Protein AF-A0A0C9YKG5-F1 (afdb_monomer)

pLDDT: mean 72.98, std 21.8, range [22.28, 94.56]

Sequence (432 aa):
MPERQVAEIKTFAEDPKNKKKEEDDKDKLSSSKPNGDKKEEEEELVSTSDASQIVLTPSLEFQSEEDAQLKVELEMLVERLKEPNTDLYRPALETLRTLIRTSTSSMTSVPKPLKFLHPHYPELQSLFETWSTSEDKSLFADILSALAMTYSDTQPRGTLRYRLISASLMPSSSTIPEPGSWGHEYVRHLAAELGEEYTIRQEGEESPSSEKPKEEAVTVPGSIEDLHLLGLECARFFLGHNAEPDAVDLLVELEIVDRIADLVDVNTFGRVCTYMDRCVNLLPPPDDVAFLRTIHNVYLQFSKLPEALSIAMRLNDPDLIREDFNVSGNPIMRRQLAFLLARAQIPVEWLHPPPSEDADGEADFPEDILDSLSNTNLSKFFKEFGKELGVAEPKSLEDVYKSHLENTRGGLSANVDSARGNLAGTFVNAFV

Structure (mmCIF, N/CA/C/O backbone):
data_AF-A0A0C9YKG5-F1
#
_entry.id   AF-A0A0C9YKG5-F1
#
loop_
_atom_site.group_PDB
_atom_site.id
_atom_site.type_symbol
_atom_site.label_atom_id
_atom_site.label_alt_id
_atom_site.label_comp_id
_atom_site.label_asym_id
_atom_site.label_entity_id
_atom_site.label_seq_id
_atom_site.pdbx_PDB_ins_code
_atom_site.Cartn_x
_atom_site.Cartn_y
_atom_site.Cartn_z
_atom_site.occupancy
_atom_site.B_iso_or_equiv
_atom_site.auth_seq_id
_atom_site.auth_comp_id
_atom_site.auth_asym_id
_atom_site.auth_atom_id
_atom_site.pdbx_PDB_model_num
ATOM 1 N N . MET A 1 1 ? 49.395 -35.515 -14.809 1.00 42.09 1 MET A N 1
ATOM 2 C CA . MET A 1 1 ? 49.053 -34.170 -14.306 1.00 42.09 1 MET A CA 1
ATOM 3 C C . MET A 1 1 ? 49.177 -34.210 -12.794 1.00 42.09 1 MET A C 1
ATOM 5 O O . MET A 1 1 ? 48.557 -35.094 -12.219 1.00 42.09 1 MET A O 1
ATOM 9 N N . PRO A 1 2 ? 50.037 -33.391 -12.169 1.00 39.06 2 PRO A N 1
ATOM 10 C CA . PRO A 1 2 ? 50.214 -33.411 -10.720 1.00 39.06 2 PRO A CA 1
ATOM 11 C C . PRO A 1 2 ? 49.063 -32.684 -10.007 1.00 39.06 2 PRO A C 1
ATOM 13 O O . PRO A 1 2 ? 48.563 -31.671 -10.497 1.00 39.06 2 PRO A O 1
ATOM 16 N N . GLU A 1 3 ? 48.641 -33.245 -8.875 1.00 42.66 3 GLU A N 1
ATOM 17 C CA . GLU A 1 3 ? 47.542 -32.786 -8.020 1.00 42.66 3 GLU A CA 1
ATOM 18 C C . GLU A 1 3 ? 47.813 -31.403 -7.402 1.00 42.66 3 GLU A C 1
ATOM 20 O O . GLU A 1 3 ? 48.940 -31.053 -7.048 1.00 42.66 3 GLU A O 1
ATOM 25 N N . ARG A 1 4 ? 46.750 -30.601 -7.285 1.00 39.38 4 ARG A N 1
ATOM 26 C CA . ARG A 1 4 ? 46.769 -29.216 -6.797 1.00 39.38 4 ARG A CA 1
ATOM 27 C C . ARG A 1 4 ? 46.784 -29.223 -5.261 1.00 39.38 4 ARG A C 1
ATOM 29 O O . ARG A 1 4 ? 45.829 -29.688 -4.649 1.00 39.38 4 ARG A O 1
ATOM 36 N N . GLN A 1 5 ? 47.846 -28.708 -4.640 1.00 44.00 5 GLN A N 1
ATOM 37 C CA . GLN A 1 5 ? 47.916 -28.541 -3.182 1.00 44.00 5 GLN A CA 1
ATOM 38 C C . GLN A 1 5 ? 46.927 -27.457 -2.722 1.00 44.00 5 GLN A C 1
ATOM 40 O O . GLN A 1 5 ? 46.972 -26.326 -3.206 1.00 44.00 5 GLN A O 1
ATOM 45 N N . VAL A 1 6 ? 46.034 -27.812 -1.796 1.00 46.69 6 VAL A N 1
ATOM 46 C CA . VAL A 1 6 ? 45.094 -26.894 -1.138 1.00 46.69 6 VAL A CA 1
ATOM 47 C C . VAL A 1 6 ? 45.788 -26.313 0.095 1.00 46.69 6 VAL A C 1
ATOM 49 O O . VAL A 1 6 ? 46.233 -27.060 0.963 1.00 46.69 6 VAL A O 1
ATOM 52 N N . ALA A 1 7 ? 45.919 -24.989 0.160 1.00 39.50 7 ALA A N 1
ATOM 53 C CA . ALA A 1 7 ? 46.452 -24.297 1.329 1.00 39.50 7 ALA A CA 1
ATOM 54 C C . ALA A 1 7 ? 45.323 -24.046 2.343 1.00 39.50 7 ALA A C 1
ATOM 56 O O . ALA A 1 7 ? 44.398 -23.285 2.063 1.00 39.50 7 ALA A O 1
ATOM 57 N N . GLU A 1 8 ? 45.397 -24.676 3.517 1.00 35.59 8 GLU A N 1
ATOM 58 C CA . GLU A 1 8 ? 44.525 -24.376 4.658 1.00 35.59 8 GLU A CA 1
ATOM 59 C C . GLU A 1 8 ? 44.992 -23.093 5.360 1.00 35.59 8 GLU A C 1
ATOM 61 O O . GLU A 1 8 ? 46.091 -23.031 5.916 1.00 35.59 8 GLU A O 1
ATOM 66 N N . ILE A 1 9 ? 44.144 -22.065 5.362 1.00 38.31 9 ILE A N 1
ATOM 67 C CA . ILE A 1 9 ? 44.350 -20.839 6.138 1.00 38.31 9 ILE A CA 1
ATOM 68 C C . ILE A 1 9 ? 43.703 -21.049 7.512 1.00 38.31 9 ILE A C 1
ATOM 70 O O . ILE A 1 9 ? 42.481 -21.103 7.625 1.00 38.31 9 ILE A O 1
ATOM 74 N N . LYS A 1 10 ? 44.515 -21.169 8.569 1.00 35.69 10 LYS A N 1
ATOM 75 C CA . LYS A 1 10 ? 44.039 -21.179 9.962 1.00 35.69 10 LYS A CA 1
ATOM 76 C C . LYS A 1 10 ? 43.865 -19.744 10.456 1.00 35.69 10 LYS A C 1
ATOM 78 O O . LYS A 1 10 ? 44.849 -19.046 10.686 1.00 35.69 10 LYS A O 1
ATOM 83 N N . THR A 1 11 ? 42.623 -19.312 10.637 1.00 32.69 11 THR A N 1
ATOM 84 C CA . THR A 1 11 ? 42.279 -18.054 11.312 1.00 32.69 11 THR A CA 1
ATOM 85 C C . THR A 1 11 ? 42.199 -18.286 12.821 1.00 32.69 11 THR A C 1
ATOM 87 O O . THR A 1 11 ? 41.337 -19.029 13.284 1.00 32.69 11 THR A O 1
ATOM 90 N N . PHE A 1 12 ? 43.091 -17.662 13.592 1.00 33.31 12 PHE A N 1
ATOM 91 C CA . PHE A 1 12 ? 42.991 -17.604 15.051 1.00 33.31 12 PHE A CA 1
ATOM 92 C C . PHE A 1 12 ? 42.153 -16.384 15.440 1.00 33.31 12 PHE A C 1
ATOM 94 O O . PHE A 1 12 ? 42.607 -15.253 15.285 1.00 33.31 12 PHE A O 1
ATOM 101 N N . ALA A 1 13 ? 40.938 -16.617 15.930 1.00 32.84 13 ALA A N 1
ATOM 102 C CA . ALA A 1 13 ? 40.137 -15.612 16.615 1.00 32.84 13 ALA A CA 1
ATOM 103 C C . ALA A 1 13 ? 39.960 -16.075 18.067 1.00 32.84 13 ALA A C 1
ATOM 105 O O . ALA A 1 13 ? 39.249 -17.042 18.328 1.00 32.84 13 ALA A O 1
ATOM 106 N N . GLU A 1 14 ? 40.661 -15.429 19.000 1.00 34.97 14 GLU A N 1
ATOM 107 C CA . GLU A 1 14 ? 40.381 -15.542 20.434 1.00 34.97 14 GLU A CA 1
ATOM 108 C C . GLU A 1 14 ? 39.596 -14.300 20.872 1.00 34.97 14 GLU A C 1
ATOM 110 O O . GLU A 1 14 ? 40.100 -13.179 20.797 1.00 34.97 14 GLU A O 1
ATOM 115 N N . ASP A 1 15 ? 38.357 -14.508 21.325 1.00 30.55 15 ASP A N 1
ATOM 116 C CA . ASP A 1 15 ? 37.506 -13.474 21.921 1.00 30.55 15 ASP A CA 1
ATOM 117 C C . ASP A 1 15 ? 38.065 -13.008 23.280 1.00 30.55 15 ASP A C 1
ATOM 119 O O . ASP A 1 15 ? 38.340 -13.842 24.156 1.00 30.55 15 ASP A O 1
ATOM 123 N N . PRO A 1 16 ? 38.180 -11.692 23.545 1.00 36.50 16 PRO A N 1
ATOM 124 C CA . PRO A 1 16 ? 38.659 -11.219 24.834 1.00 36.50 16 PRO A CA 1
ATOM 125 C C . PRO A 1 16 ? 37.555 -11.275 25.901 1.00 36.50 16 PRO A C 1
ATOM 127 O O . PRO A 1 16 ? 36.602 -10.494 25.916 1.00 36.50 16 PRO A O 1
ATOM 130 N N . LYS A 1 17 ? 37.734 -12.181 26.869 1.00 33.44 17 LYS A N 1
ATOM 131 C CA . LYS A 1 17 ? 36.977 -12.229 28.127 1.00 33.44 17 LYS A CA 1
ATOM 132 C C . LYS A 1 17 ? 37.414 -11.119 29.094 1.00 33.44 17 LYS A C 1
ATOM 134 O O . LYS A 1 17 ? 38.543 -11.097 29.571 1.00 33.44 17 LYS A O 1
ATOM 139 N N . ASN A 1 18 ? 36.451 -10.258 29.413 1.00 31.14 18 ASN A N 1
ATOM 140 C CA . ASN A 1 18 ? 36.154 -9.604 30.695 1.00 31.14 18 ASN A CA 1
ATOM 141 C C . ASN A 1 18 ? 37.249 -9.629 31.797 1.00 31.14 18 ASN A C 1
ATOM 143 O O . ASN A 1 18 ? 37.449 -10.651 32.456 1.00 31.14 18 ASN A O 1
ATOM 147 N N . LYS A 1 19 ? 37.853 -8.469 32.105 1.00 29.09 19 LYS A N 1
ATOM 148 C CA . LYS A 1 19 ? 38.523 -8.211 33.395 1.00 29.09 19 LYS A CA 1
ATOM 149 C C . LYS A 1 19 ? 38.261 -6.785 33.888 1.00 29.09 19 LYS A C 1
ATOM 151 O O . LYS A 1 19 ? 38.611 -5.806 33.239 1.00 29.09 19 LYS A O 1
ATOM 156 N N . LYS A 1 20 ? 37.640 -6.715 35.068 1.00 27.77 20 LYS A N 1
ATOM 157 C CA . LYS A 1 20 ? 37.469 -5.535 35.922 1.00 27.77 20 LYS A CA 1
ATOM 158 C C . LYS A 1 20 ? 38.749 -5.243 36.725 1.00 27.77 20 LYS A C 1
ATOM 160 O O . LYS A 1 20 ? 39.370 -6.187 37.198 1.00 27.77 20 LYS A O 1
ATOM 165 N N . LYS A 1 21 ? 38.950 -3.936 36.964 1.00 26.05 21 LYS A N 1
ATOM 166 C CA . LYS A 1 21 ? 39.604 -3.228 38.092 1.00 26.05 21 LYS A CA 1
ATOM 167 C C . LYS A 1 21 ? 41.101 -3.452 38.359 1.00 26.05 21 LYS A C 1
ATOM 169 O O . LYS A 1 21 ? 41.492 -4.537 38.758 1.00 26.05 21 LYS A O 1
ATOM 174 N N . GLU A 1 22 ? 41.870 -2.361 38.300 1.00 25.86 22 GLU A N 1
ATOM 175 C CA . GLU A 1 22 ? 42.427 -1.693 39.494 1.00 25.86 22 GLU A CA 1
ATOM 176 C C . GLU A 1 22 ? 42.857 -0.245 39.170 1.00 25.86 22 GLU A C 1
ATOM 178 O O . GLU A 1 22 ? 43.249 0.062 38.044 1.00 25.86 22 GLU A O 1
ATOM 183 N N . GLU A 1 23 ? 42.654 0.633 40.153 1.00 24.78 23 GLU A N 1
ATOM 184 C CA . GLU A 1 23 ? 42.921 2.077 40.190 1.00 24.78 23 GLU A CA 1
ATOM 185 C C . GLU A 1 23 ? 44.391 2.364 40.551 1.00 24.78 23 GLU A C 1
ATOM 187 O O . GLU A 1 23 ? 44.989 1.575 41.273 1.00 24.78 23 GLU A O 1
ATOM 192 N N . ASP A 1 24 ? 44.941 3.505 40.107 1.00 25.67 24 ASP A N 1
ATOM 193 C CA . ASP A 1 24 ? 45.655 4.446 40.996 1.00 25.67 24 ASP A CA 1
ATOM 194 C C . ASP A 1 24 ? 45.997 5.779 40.281 1.00 25.67 24 ASP A C 1
ATOM 196 O O . ASP A 1 24 ? 46.868 5.873 39.418 1.00 25.67 24 ASP A O 1
ATOM 200 N N . ASP A 1 25 ? 45.186 6.789 40.599 1.00 25.84 25 ASP A N 1
ATOM 201 C CA . ASP A 1 25 ? 45.522 8.118 41.138 1.00 25.84 25 ASP A CA 1
ATOM 202 C C . ASP A 1 25 ? 46.841 8.847 40.746 1.00 25.84 25 ASP A C 1
ATOM 204 O O . ASP A 1 25 ? 47.935 8.457 41.155 1.00 25.84 25 ASP A O 1
ATOM 208 N N . LYS A 1 26 ? 46.723 10.015 40.074 1.00 26.61 26 LYS A N 1
ATOM 209 C CA . LYS A 1 26 ? 47.046 11.365 40.626 1.00 26.61 26 LYS A CA 1
ATOM 210 C C . LYS A 1 26 ? 47.195 12.490 39.581 1.00 26.61 26 LYS A C 1
ATOM 212 O O . LYS A 1 26 ? 48.045 12.418 38.703 1.00 26.61 26 LYS A O 1
ATOM 217 N N . ASP A 1 27 ? 46.434 13.568 39.846 1.00 25.42 27 ASP A N 1
ATOM 218 C CA . ASP A 1 27 ? 46.736 15.018 39.722 1.00 25.42 27 ASP A CA 1
ATOM 219 C C . ASP A 1 27 ? 47.159 15.627 38.355 1.00 25.42 27 ASP A C 1
ATOM 221 O O . ASP A 1 27 ? 48.029 15.114 37.671 1.00 25.42 27 ASP A O 1
ATOM 225 N N . LYS A 1 28 ? 46.751 16.830 37.906 1.00 26.30 28 LYS A N 1
ATOM 226 C CA . LYS A 1 28 ? 45.734 17.853 38.243 1.00 26.30 28 LYS A CA 1
ATOM 227 C C . LYS A 1 28 ? 45.921 19.034 37.249 1.00 26.30 28 LYS A C 1
ATOM 229 O O . LYS A 1 28 ? 47.059 19.375 36.952 1.00 26.30 28 LYS A O 1
ATOM 234 N N . LEU A 1 29 ? 44.815 19.718 36.902 1.00 25.42 29 LEU A N 1
ATOM 235 C CA . LEU A 1 29 ? 44.661 21.118 36.407 1.00 25.42 29 LEU A CA 1
ATOM 236 C C . LEU A 1 29 ? 45.271 21.508 35.026 1.00 25.42 29 LEU A C 1
ATOM 238 O O . LEU A 1 29 ? 46.411 21.201 34.736 1.00 25.42 29 LEU A O 1
ATOM 242 N N . SER A 1 30 ? 44.623 22.277 34.130 1.00 24.92 30 SER A N 1
ATOM 243 C CA . SER A 1 30 ? 43.636 23.360 34.319 1.00 24.92 30 SER A CA 1
ATOM 244 C C . SER A 1 30 ? 42.859 23.768 33.036 1.00 24.92 30 SER A C 1
ATOM 246 O O . SER A 1 30 ? 43.409 23.819 31.943 1.00 24.92 30 SER A O 1
ATOM 248 N N . SER A 1 31 ? 41.582 24.127 33.255 1.00 23.69 31 SER A N 1
ATOM 249 C CA . SER A 1 31 ? 40.771 25.237 32.690 1.00 23.69 31 SER A CA 1
ATOM 250 C C . SER A 1 31 ? 40.514 25.408 31.177 1.00 23.69 31 SER A C 1
ATOM 252 O O . SER A 1 31 ? 41.381 25.863 30.438 1.00 23.69 31 SER A O 1
ATOM 254 N N . SER A 1 32 ? 39.238 25.315 30.761 1.00 26.78 32 SER A N 1
ATOM 255 C CA . SER A 1 32 ? 38.354 26.488 30.510 1.00 26.78 32 SER A CA 1
ATOM 256 C C . SER A 1 32 ? 36.943 26.081 30.007 1.00 26.78 32 SER A C 1
ATOM 258 O O . SER A 1 32 ? 36.800 25.432 28.978 1.00 26.78 32 SER A O 1
ATOM 260 N N . LYS A 1 33 ? 35.894 26.477 30.754 1.00 26.55 33 LYS A N 1
ATOM 261 C CA . LYS A 1 33 ? 34.470 26.582 30.333 1.00 26.55 33 LYS A CA 1
ATOM 262 C C . LYS A 1 33 ? 34.168 28.051 29.961 1.00 26.55 33 LYS A C 1
ATOM 264 O O . LYS A 1 33 ? 34.947 28.915 30.371 1.00 26.55 33 LYS A O 1
ATOM 269 N N . PRO A 1 34 ? 33.082 28.360 29.219 1.00 30.08 34 PRO A N 1
ATOM 270 C CA . PRO A 1 34 ? 31.764 28.733 29.808 1.00 30.08 34 PRO A CA 1
ATOM 271 C C . PRO A 1 34 ? 30.565 28.220 28.956 1.00 30.08 34 PRO A C 1
ATOM 273 O O . PRO A 1 34 ? 30.762 27.880 27.800 1.00 30.08 34 PRO A O 1
ATOM 276 N N . ASN A 1 35 ? 29.283 28.169 29.339 1.00 25.33 35 ASN A N 1
ATOM 277 C CA . ASN A 1 35 ? 28.475 28.272 30.565 1.00 25.33 35 ASN A CA 1
ATOM 278 C C . ASN A 1 35 ? 27.008 27.937 30.144 1.00 25.33 35 ASN A C 1
ATOM 280 O O . ASN A 1 35 ? 26.699 28.112 28.966 1.00 25.33 35 ASN A O 1
ATOM 284 N N . GLY A 1 36 ? 26.109 27.520 31.054 1.00 24.05 36 GLY A N 1
ATOM 285 C CA . GLY A 1 36 ? 24.653 27.502 30.774 1.00 24.05 36 GLY A CA 1
ATOM 286 C C . GLY A 1 36 ? 23.781 26.473 31.519 1.00 24.05 36 GLY A C 1
ATOM 287 O O . GLY A 1 36 ? 23.444 25.444 30.948 1.00 24.05 36 GLY A O 1
ATOM 288 N N . ASP A 1 37 ? 23.436 26.799 32.771 1.00 26.25 37 ASP A N 1
ATOM 289 C CA . ASP A 1 37 ? 22.215 26.507 33.560 1.00 26.25 37 ASP A CA 1
ATOM 290 C C . ASP A 1 37 ? 21.522 25.120 33.567 1.00 26.25 37 ASP A C 1
ATOM 292 O O . ASP A 1 37 ? 20.759 24.763 32.670 1.00 26.25 37 ASP A O 1
ATOM 296 N N . LYS A 1 38 ? 21.613 24.432 34.720 1.00 28.00 38 LYS A N 1
ATOM 297 C CA . LYS A 1 38 ? 20.547 23.579 35.282 1.00 28.00 38 LYS A CA 1
ATOM 298 C C . LYS A 1 38 ? 20.394 23.880 36.776 1.00 28.00 38 LYS A C 1
ATOM 300 O O . LYS A 1 38 ? 21.388 23.911 37.495 1.00 28.00 38 LYS A O 1
ATOM 305 N N . LYS A 1 39 ? 19.146 24.124 37.191 1.00 27.41 39 LYS A N 1
ATOM 306 C CA . LYS A 1 39 ? 18.708 24.339 38.576 1.00 27.41 39 LYS A CA 1
ATOM 307 C C . LYS A 1 39 ? 18.791 23.043 39.385 1.00 27.41 39 LYS A C 1
ATOM 309 O O . LYS A 1 39 ? 18.467 21.975 38.873 1.00 27.41 39 LYS A O 1
ATOM 314 N N . GLU A 1 40 ? 19.226 23.213 40.625 1.00 24.52 40 GLU A N 1
ATOM 315 C CA . GLU A 1 40 ? 19.338 22.235 41.704 1.00 24.52 40 GLU A CA 1
ATOM 316 C C . GLU A 1 40 ? 17.960 21.957 42.333 1.00 24.52 40 GLU A C 1
ATOM 318 O O . GLU A 1 40 ? 17.164 22.882 42.502 1.00 24.52 40 GLU A O 1
ATOM 323 N N . GLU A 1 41 ? 17.708 20.701 42.706 1.00 26.47 41 GLU A N 1
ATOM 324 C CA . GLU A 1 41 ? 16.743 20.321 43.744 1.00 26.47 41 GLU A CA 1
ATOM 325 C C . GLU A 1 41 ? 17.529 19.620 44.860 1.00 26.47 41 GLU A C 1
ATOM 327 O O . GLU A 1 41 ? 18.369 18.756 44.599 1.00 26.47 41 GLU A O 1
ATOM 332 N N . GLU A 1 42 ? 17.314 20.085 46.090 1.00 25.75 42 GLU A N 1
ATOM 333 C CA . GLU A 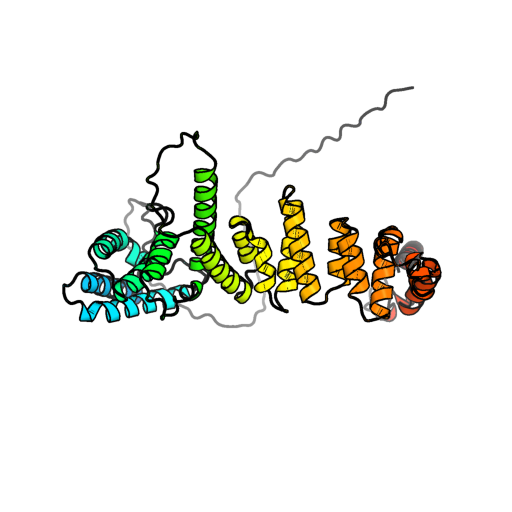1 42 ? 17.981 19.656 47.318 1.00 25.75 42 GLU A CA 1
ATOM 334 C C . GLU A 1 42 ? 17.450 18.287 47.784 1.00 25.75 42 GLU A C 1
ATOM 336 O O . GLU A 1 42 ? 16.251 18.117 47.998 1.00 25.75 42 GLU A O 1
ATOM 341 N N . GLU A 1 43 ? 18.348 17.319 47.997 1.00 25.23 43 GLU A N 1
ATOM 342 C CA . GLU A 1 43 ? 18.063 16.088 48.745 1.00 25.23 43 GLU A CA 1
ATOM 343 C C . GLU A 1 43 ? 18.378 16.303 50.232 1.00 25.23 43 GLU A C 1
ATOM 345 O O . GLU A 1 43 ? 19.536 16.474 50.625 1.00 25.23 43 GLU A O 1
ATOM 350 N N . GLU A 1 44 ? 17.346 16.262 51.078 1.00 25.20 44 GLU A N 1
ATOM 351 C CA . GLU A 1 44 ? 17.492 16.240 52.532 1.00 25.20 44 GLU A CA 1
ATOM 352 C C . GLU A 1 44 ? 17.615 14.782 53.021 1.00 25.20 44 GLU A C 1
ATOM 354 O O . GLU A 1 44 ? 16.679 13.983 52.974 1.00 25.20 44 GLU A O 1
ATOM 359 N N . LEU A 1 45 ? 18.818 14.427 53.477 1.00 22.80 45 LEU A N 1
ATOM 360 C CA . LEU A 1 45 ? 19.163 13.155 54.112 1.00 22.80 45 LEU A CA 1
ATOM 361 C C . LEU A 1 45 ? 18.624 13.098 55.549 1.00 22.80 45 LEU A C 1
ATOM 363 O O . LEU A 1 45 ? 19.120 13.807 56.424 1.00 22.80 45 LEU A O 1
ATOM 367 N N . VAL A 1 46 ? 17.719 12.158 55.837 1.00 27.70 46 VAL A N 1
ATOM 368 C CA . VAL A 1 46 ? 17.498 11.662 57.206 1.00 27.70 46 VAL A CA 1
ATOM 369 C C . VAL A 1 46 ? 17.794 10.169 57.258 1.00 27.70 46 VAL A C 1
ATOM 371 O O . VAL A 1 46 ? 17.028 9.320 56.810 1.00 27.70 46 VAL A O 1
ATOM 374 N N . SER A 1 47 ? 18.947 9.859 57.840 1.00 22.28 47 SER A N 1
ATOM 375 C CA . SER A 1 47 ? 19.388 8.520 58.204 1.00 22.28 47 SER A CA 1
ATOM 376 C C . SER A 1 47 ? 18.691 8.040 59.479 1.00 22.28 47 SER A C 1
ATOM 378 O O . SER A 1 47 ? 18.871 8.658 60.527 1.00 22.28 47 SER A O 1
ATOM 380 N N . THR A 1 48 ? 18.023 6.887 59.441 1.00 26.56 48 THR A N 1
ATOM 381 C CA . THR A 1 48 ? 18.014 5.957 60.583 1.00 26.56 48 THR A CA 1
ATOM 382 C C . THR A 1 48 ? 18.076 4.511 60.091 1.00 26.56 48 THR A C 1
ATOM 384 O O . THR A 1 48 ? 17.494 4.134 59.080 1.00 26.56 48 THR A O 1
ATOM 387 N N . SER A 1 49 ? 18.901 3.749 60.792 1.00 26.19 49 SER A N 1
ATOM 388 C CA . SER A 1 49 ? 19.358 2.386 60.557 1.00 26.19 49 SER A CA 1
ATOM 389 C C . SER A 1 49 ? 18.319 1.322 60.916 1.00 26.19 49 SER A C 1
ATOM 391 O O . SER A 1 49 ? 17.831 1.346 62.040 1.00 26.19 49 SER A O 1
ATOM 393 N N . ASP A 1 50 ? 18.091 0.338 60.043 1.00 26.58 50 ASP A N 1
ATOM 394 C CA . ASP A 1 50 ? 18.300 -1.079 60.384 1.00 26.58 50 ASP A CA 1
ATOM 395 C C . ASP A 1 50 ? 18.141 -1.999 59.163 1.00 26.58 50 ASP A C 1
ATOM 397 O O . ASP A 1 50 ? 17.298 -1.799 58.291 1.00 26.58 50 ASP A O 1
ATOM 401 N N . ALA A 1 51 ? 19.008 -3.006 59.087 1.00 33.75 51 ALA A N 1
ATOM 402 C CA . ALA A 1 51 ? 19.109 -3.943 57.978 1.00 33.75 51 ALA A CA 1
ATOM 403 C C . ALA A 1 51 ? 18.143 -5.127 58.142 1.00 33.75 51 ALA A C 1
ATOM 405 O O . ALA A 1 51 ? 18.267 -5.885 59.101 1.00 33.75 51 ALA A O 1
ATOM 406 N N . SER A 1 52 ? 17.239 -5.351 57.180 1.00 31.44 52 SER A N 1
ATOM 407 C CA . SER A 1 52 ? 16.802 -6.690 56.726 1.00 31.44 52 SER A CA 1
ATOM 408 C C . SER A 1 52 ? 15.760 -6.616 55.594 1.00 31.44 52 SER A C 1
ATOM 410 O O . SER A 1 52 ? 14.825 -5.833 55.653 1.00 31.44 52 SER A O 1
ATOM 412 N N . GLN A 1 53 ? 15.927 -7.493 54.591 1.00 29.25 53 GLN A N 1
ATOM 413 C CA . GLN A 1 53 ? 15.014 -7.812 53.474 1.00 29.25 53 GLN A CA 1
ATOM 414 C C . GLN A 1 53 ? 14.853 -6.778 52.340 1.00 29.25 53 GLN A C 1
ATOM 416 O O . GLN A 1 53 ? 13.919 -5.988 52.304 1.00 29.25 53 GLN A O 1
ATOM 421 N N . ILE A 1 54 ? 15.693 -6.908 51.305 1.00 27.78 54 ILE A N 1
ATOM 422 C CA . ILE A 1 54 ? 15.346 -6.455 49.949 1.00 27.78 54 ILE A CA 1
ATOM 423 C C . ILE A 1 54 ? 14.480 -7.555 49.322 1.00 27.78 54 ILE A C 1
ATOM 425 O O . ILE A 1 54 ? 14.991 -8.536 48.781 1.00 27.78 54 ILE A O 1
ATOM 429 N N . VAL A 1 55 ? 13.163 -7.415 49.447 1.00 29.33 55 VAL A N 1
ATOM 430 C CA . VAL A 1 55 ? 12.200 -8.066 48.554 1.00 29.33 55 VAL A CA 1
ATOM 431 C C . VAL A 1 55 ? 12.022 -7.121 47.370 1.00 29.33 55 VAL A C 1
ATOM 433 O O . VAL A 1 55 ? 11.662 -5.963 47.563 1.00 29.33 55 VAL A O 1
ATOM 436 N N . LEU A 1 56 ? 12.311 -7.596 46.155 1.00 29.92 56 LEU A N 1
ATOM 437 C CA . LEU A 1 56 ? 11.971 -6.894 44.917 1.00 29.92 56 LEU A CA 1
ATOM 438 C C . LEU A 1 56 ? 10.443 -6.743 44.849 1.00 29.92 56 LEU A C 1
ATOM 440 O O . LEU A 1 56 ? 9.739 -7.684 44.486 1.00 29.92 56 LEU A O 1
ATOM 444 N N . THR A 1 57 ? 9.926 -5.571 45.196 1.00 24.88 57 THR A N 1
ATOM 445 C CA . THR A 1 57 ? 8.607 -5.127 44.748 1.00 24.88 57 THR A 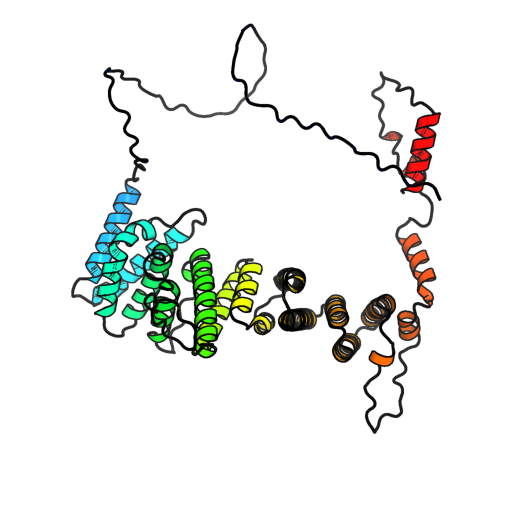CA 1
ATOM 446 C C . THR A 1 57 ? 8.781 -4.466 43.377 1.00 24.88 57 THR A C 1
ATOM 448 O O . THR A 1 57 ? 9.673 -3.628 43.218 1.00 24.88 57 THR A O 1
ATOM 451 N N . PRO A 1 58 ? 7.997 -4.847 42.351 1.00 36.53 58 PRO A N 1
ATOM 452 C CA . PRO A 1 58 ? 8.050 -4.164 41.073 1.00 36.53 58 PRO A CA 1
ATOM 453 C C . PRO A 1 58 ? 7.497 -2.750 41.260 1.00 36.53 58 PRO A C 1
ATOM 455 O O . PRO A 1 58 ? 6.456 -2.567 41.887 1.00 36.53 58 PRO A O 1
ATOM 458 N N . SER A 1 59 ? 8.249 -1.783 40.744 1.00 30.23 59 SER A N 1
ATOM 459 C CA . SER A 1 59 ? 7.904 -0.392 40.453 1.00 30.23 59 SER A CA 1
ATOM 460 C C . SER A 1 59 ? 6.495 0.045 40.871 1.00 30.23 59 SER A C 1
ATOM 462 O O . SER A 1 59 ? 5.533 -0.106 40.120 1.00 30.23 59 SER A O 1
ATOM 464 N N . LEU A 1 60 ? 6.394 0.663 42.050 1.00 34.91 60 LEU A N 1
ATOM 465 C CA . LEU A 1 60 ? 5.328 1.617 42.338 1.00 34.91 60 LEU A CA 1
ATOM 466 C C . LEU A 1 60 ? 5.515 2.793 41.371 1.00 34.91 60 LEU A C 1
ATOM 468 O O . LEU A 1 60 ? 6.263 3.728 41.649 1.00 34.91 60 LEU A O 1
ATOM 472 N N . GLU A 1 61 ? 4.884 2.707 40.199 1.00 43.22 61 GLU A N 1
ATOM 473 C CA . GLU A 1 61 ? 4.533 3.889 39.417 1.00 43.22 61 GLU A CA 1
ATOM 474 C C . GLU A 1 61 ? 3.818 4.836 40.391 1.00 43.22 61 GLU A C 1
ATOM 476 O O . GLU A 1 61 ? 2.764 4.490 40.927 1.00 43.22 61 GLU A O 1
ATOM 481 N N . PHE A 1 62 ? 4.402 6.002 40.675 1.00 42.47 62 PHE A N 1
ATOM 482 C CA . PHE A 1 62 ? 3.655 7.105 41.270 1.00 42.47 62 PHE A CA 1
ATOM 483 C C . PHE A 1 62 ? 2.466 7.369 40.337 1.00 42.47 62 PHE A C 1
ATOM 485 O O . PHE A 1 62 ? 2.637 7.980 39.283 1.00 42.47 62 PHE A O 1
ATOM 492 N N . GLN A 1 63 ? 1.277 6.862 40.676 1.00 54.59 63 GLN A N 1
ATOM 493 C CA . GLN A 1 63 ? 0.048 7.305 40.031 1.00 54.59 63 GLN A CA 1
ATOM 494 C C . GLN A 1 63 ? -0.052 8.797 40.324 1.00 54.59 63 GLN A C 1
ATOM 496 O O . GLN A 1 63 ? -0.230 9.195 41.475 1.00 54.59 63 GLN A O 1
ATOM 501 N N . SER A 1 64 ? 0.143 9.615 39.289 1.00 76.38 64 SER A N 1
ATOM 502 C CA . SER A 1 64 ? -0.139 11.046 39.364 1.00 76.38 64 SER A CA 1
ATOM 503 C C . SER A 1 64 ? -1.573 11.225 39.872 1.00 76.38 64 SER A C 1
ATOM 505 O O . SER A 1 64 ? -2.441 10.404 39.570 1.00 76.38 64 SER A O 1
ATOM 507 N N . GLU A 1 65 ? -1.846 12.285 40.630 1.00 80.25 65 GLU A N 1
ATOM 508 C CA . GLU A 1 65 ? -3.206 12.598 41.094 1.00 80.25 65 GLU A CA 1
ATOM 509 C C . GLU A 1 65 ? -4.201 12.651 39.916 1.00 80.25 65 GLU A C 1
ATOM 511 O O . GLU A 1 65 ? -5.341 12.207 40.033 1.00 80.25 65 GLU A O 1
ATOM 516 N N . GLU A 1 66 ? -3.723 13.071 38.744 1.00 79.75 66 GLU A N 1
ATOM 517 C CA . GLU A 1 66 ? -4.459 13.067 37.476 1.00 79.75 66 GLU A CA 1
ATOM 518 C C . GLU A 1 66 ? -4.823 11.651 36.989 1.00 79.75 66 GLU A C 1
ATOM 520 O O . GLU A 1 66 ? -5.924 11.436 36.488 1.00 79.75 66 GLU A O 1
ATOM 525 N N . ASP A 1 67 ? -3.944 10.660 37.172 1.00 84.12 67 ASP A N 1
ATOM 526 C CA . ASP A 1 67 ? -4.205 9.270 36.772 1.00 84.12 67 ASP A CA 1
ATOM 527 C C . ASP A 1 67 ? -5.260 8.622 37.678 1.00 84.12 67 ASP A C 1
ATOM 529 O O . ASP A 1 67 ? -6.107 7.858 37.209 1.00 84.12 67 ASP A O 1
ATOM 533 N N . ALA A 1 68 ? -5.233 8.945 38.974 1.00 84.56 68 ALA A N 1
ATOM 534 C CA . ALA A 1 68 ? -6.246 8.495 39.922 1.00 84.56 68 ALA A CA 1
ATOM 535 C C . ALA A 1 68 ? -7.615 9.123 39.613 1.00 84.56 68 ALA A C 1
ATOM 537 O O . ALA A 1 68 ? -8.625 8.420 39.620 1.00 84.56 68 ALA A O 1
ATOM 538 N N . GLN A 1 69 ? -7.647 10.419 39.286 1.00 87.00 69 GLN A N 1
ATOM 539 C CA . GLN A 1 69 ? -8.867 11.106 38.857 1.00 87.00 69 GLN A CA 1
ATOM 540 C C . GLN A 1 69 ? -9.428 10.506 37.563 1.00 87.00 69 GLN A C 1
ATOM 542 O O . GLN A 1 69 ? -10.615 10.186 37.513 1.00 87.00 69 GLN A O 1
ATOM 547 N N . LEU A 1 70 ? -8.578 10.272 36.558 1.00 86.81 70 LEU A N 1
ATOM 548 C CA . LEU A 1 70 ? -8.972 9.649 35.293 1.00 86.81 70 LEU A CA 1
ATOM 549 C C . LEU A 1 70 ? -9.556 8.250 35.511 1.00 86.81 70 LEU A C 1
ATOM 551 O O . LEU A 1 70 ? -10.583 7.907 34.930 1.00 86.81 70 LEU A O 1
ATOM 555 N N . LYS A 1 71 ? -8.935 7.439 36.373 1.00 87.75 71 LYS A N 1
ATOM 556 C CA . LYS A 1 71 ? -9.455 6.115 36.721 1.00 87.75 71 LYS A CA 1
ATOM 557 C C . LYS A 1 71 ? -10.849 6.202 37.354 1.00 87.75 71 LYS A C 1
ATOM 559 O O . LYS A 1 71 ? -11.746 5.487 36.920 1.00 87.75 71 LYS A O 1
ATOM 564 N N . VAL A 1 72 ? -11.043 7.093 38.328 1.00 89.81 72 VAL A N 1
ATOM 565 C CA . VAL A 1 72 ? -12.346 7.293 38.991 1.00 89.81 72 VAL A CA 1
ATOM 566 C C . VAL A 1 72 ? -13.406 7.789 38.005 1.00 89.81 72 VAL A C 1
ATOM 568 O O . VAL A 1 72 ? -14.552 7.346 38.057 1.00 89.81 72 VAL A O 1
ATOM 571 N N . GLU A 1 73 ? -13.045 8.688 37.087 1.00 90.44 73 GLU A N 1
ATOM 572 C CA . GLU A 1 73 ? -13.955 9.173 36.048 1.00 90.44 73 GLU A CA 1
ATOM 573 C C . GLU A 1 73 ? -14.404 8.041 35.114 1.00 90.44 73 GLU A C 1
ATOM 575 O O . GLU A 1 73 ? -15.600 7.896 34.853 1.00 90.44 73 GLU A O 1
ATOM 580 N N . LEU A 1 74 ? -13.472 7.196 34.666 1.00 89.31 74 LEU A N 1
ATOM 581 C CA . LEU A 1 74 ? -13.770 6.032 33.828 1.00 89.31 74 LEU A CA 1
ATOM 582 C C . LEU A 1 74 ? -14.652 5.010 34.558 1.00 89.31 74 LEU A C 1
ATOM 584 O O . LEU A 1 74 ? -15.635 4.543 33.986 1.00 89.31 74 LEU A O 1
ATOM 588 N N . GLU A 1 75 ? -14.357 4.708 35.825 1.00 90.19 75 GLU A N 1
ATOM 589 C CA . GLU A 1 75 ? -15.178 3.820 36.662 1.00 90.19 75 GLU A CA 1
ATOM 590 C C . GLU A 1 75 ? -16.603 4.370 36.830 1.00 90.19 75 GLU A C 1
ATOM 592 O O . GLU A 1 75 ? -17.577 3.641 36.646 1.00 90.19 75 GLU A O 1
ATOM 597 N N . MET A 1 76 ? -16.752 5.675 37.082 1.00 90.25 76 MET A N 1
ATOM 598 C CA . MET A 1 76 ? -18.062 6.331 37.162 1.00 90.25 76 MET A CA 1
ATOM 599 C C . MET A 1 76 ? -18.850 6.244 35.849 1.00 90.25 76 MET A C 1
ATOM 601 O O . MET A 1 76 ? -20.072 6.091 35.875 1.00 90.25 76 MET A O 1
ATOM 605 N N . LEU A 1 77 ? -18.184 6.361 34.696 1.00 88.69 77 LEU A N 1
ATOM 606 C CA . LEU A 1 77 ? -18.830 6.197 33.391 1.00 88.69 77 LEU A CA 1
ATOM 607 C C . LEU A 1 77 ? -19.285 4.751 33.171 1.00 88.69 77 LEU A C 1
ATOM 609 O O . LEU A 1 77 ? -20.401 4.549 32.703 1.00 88.69 77 LEU A O 1
ATOM 613 N N . VAL A 1 78 ? -18.472 3.762 33.551 1.00 89.06 78 VAL A N 1
ATOM 614 C CA . VAL A 1 78 ? -18.830 2.337 33.463 1.00 89.06 78 VAL A CA 1
ATOM 615 C C . VAL A 1 78 ? -20.024 2.005 34.362 1.00 89.06 78 VAL A C 1
ATOM 617 O O . VAL A 1 78 ? -20.956 1.347 33.906 1.00 89.06 78 VAL A O 1
ATOM 620 N N . GLU A 1 79 ? -20.049 2.495 35.603 1.00 88.69 79 GLU A N 1
ATOM 621 C CA . GLU A 1 79 ? -21.183 2.292 36.518 1.00 88.69 79 GLU A CA 1
ATOM 622 C C . GLU A 1 79 ? -22.481 2.906 35.974 1.00 88.69 79 GLU A C 1
ATOM 624 O O . GLU A 1 79 ? -23.533 2.269 36.016 1.00 88.69 79 GLU A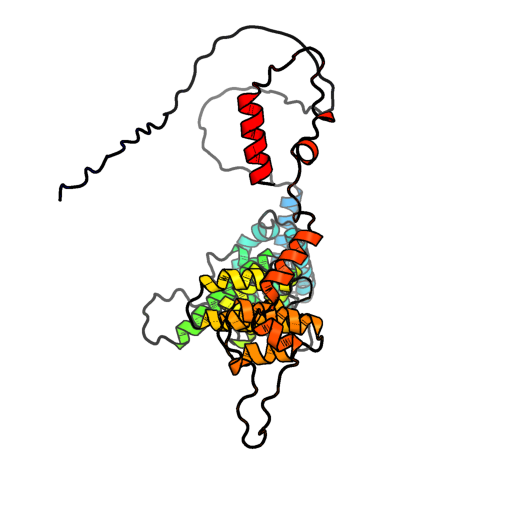 O 1
ATOM 629 N N . ARG A 1 80 ? -22.413 4.092 35.356 1.00 87.56 80 ARG A N 1
ATOM 630 C CA . ARG A 1 80 ? -23.581 4.722 34.715 1.00 87.56 80 ARG A CA 1
ATOM 631 C C . ARG A 1 80 ? -24.187 3.881 33.597 1.00 87.56 80 ARG A C 1
ATOM 633 O O . ARG A 1 80 ? -25.397 3.933 33.404 1.00 87.56 80 ARG A O 1
ATOM 640 N N . LEU A 1 81 ? -23.384 3.100 32.873 1.00 85.94 81 LEU A N 1
ATOM 641 C CA . LEU A 1 81 ? -23.892 2.205 31.826 1.00 85.94 81 LEU A CA 1
ATOM 642 C C . LEU A 1 81 ? -24.672 1.010 32.400 1.00 85.94 81 LEU A C 1
ATOM 644 O O . LEU A 1 81 ? -25.453 0.395 31.677 1.00 85.94 81 LEU A O 1
ATOM 648 N N . LYS A 1 82 ? -24.497 0.687 33.689 1.00 85.62 82 LYS A N 1
ATOM 649 C CA . LYS A 1 82 ? -25.229 -0.385 34.390 1.00 85.62 82 LYS A CA 1
ATOM 650 C C . LYS A 1 82 ? -26.561 0.085 34.971 1.00 85.62 82 LYS A C 1
ATOM 652 O O . LYS A 1 82 ? -27.428 -0.733 35.277 1.00 85.62 82 LYS A O 1
ATOM 657 N N . GLU A 1 83 ? -26.727 1.390 35.167 1.00 86.31 83 GLU A N 1
ATOM 658 C CA . GLU A 1 83 ? -27.959 1.965 35.704 1.00 86.31 83 GLU A CA 1
ATOM 659 C C . GLU A 1 83 ? -29.126 1.783 34.724 1.00 86.31 83 GLU A C 1
ATOM 661 O O . GLU A 1 83 ? -28.914 1.788 33.519 1.00 86.31 83 GLU A O 1
ATOM 666 N N . PRO A 1 84 ? -30.385 1.679 35.182 1.00 79.25 84 PRO A N 1
ATOM 667 C CA . PRO A 1 84 ? -31.529 1.436 34.296 1.00 79.25 84 PRO A CA 1
ATOM 668 C C . PRO A 1 84 ? -31.912 2.638 33.413 1.00 79.25 84 PRO A C 1
ATOM 670 O O . PRO A 1 84 ? -32.810 2.519 32.580 1.00 79.25 84 PRO A O 1
ATOM 673 N N . ASN A 1 85 ? -31.305 3.811 33.621 1.00 81.56 85 ASN A N 1
ATOM 674 C CA . ASN A 1 85 ? -31.679 5.035 32.921 1.00 81.56 85 ASN A CA 1
ATOM 675 C C . ASN A 1 85 ? -30.960 5.163 31.569 1.00 81.56 85 ASN A C 1
ATOM 677 O O . ASN A 1 85 ? -29.844 5.677 31.485 1.00 81.56 85 ASN A O 1
ATOM 681 N N . THR A 1 86 ? -31.646 4.753 30.504 1.00 80.44 86 THR A N 1
ATOM 682 C CA . THR A 1 86 ? -31.129 4.755 29.129 1.00 80.44 86 THR A CA 1
ATOM 683 C C . THR A 1 86 ? -30.800 6.147 28.589 1.00 80.44 86 THR A C 1
ATOM 685 O O . THR A 1 86 ? -29.928 6.272 27.733 1.00 80.44 86 THR A O 1
ATOM 688 N N . ASP A 1 87 ? -31.431 7.208 29.104 1.00 82.62 87 ASP A N 1
ATOM 689 C CA . ASP A 1 87 ? -31.214 8.583 28.623 1.00 82.62 87 ASP A CA 1
ATOM 690 C C . ASP A 1 87 ? -29.781 9.082 28.892 1.00 82.62 87 ASP A C 1
ATOM 692 O O . ASP A 1 87 ? -29.286 9.992 28.225 1.00 82.62 87 ASP A O 1
ATOM 696 N N . LEU A 1 88 ? -29.096 8.479 29.870 1.00 84.69 88 LEU A N 1
ATOM 697 C CA . LEU A 1 88 ? -27.735 8.842 30.270 1.00 84.69 88 LEU A CA 1
ATOM 698 C C . LEU A 1 88 ? -26.651 8.021 29.560 1.00 84.69 88 LEU A C 1
ATOM 700 O O . LEU A 1 88 ? -25.474 8.380 29.644 1.00 84.69 88 LEU A O 1
ATOM 704 N N . TYR A 1 89 ? -27.022 6.963 28.834 1.00 86.44 89 TYR A N 1
ATOM 705 C CA . TYR A 1 89 ? -26.060 6.076 28.180 1.00 86.44 89 TYR A CA 1
ATOM 706 C C . TYR A 1 89 ? -25.287 6.785 27.075 1.00 86.44 89 TYR A C 1
ATOM 708 O O . TYR A 1 89 ? -24.059 6.769 27.084 1.00 86.44 89 TYR A O 1
ATOM 716 N N . ARG A 1 90 ? -25.976 7.466 26.153 1.00 87.00 90 ARG A N 1
ATOM 717 C CA . ARG A 1 90 ? -25.315 8.161 25.039 1.00 87.00 90 ARG A CA 1
ATOM 718 C C . ARG A 1 90 ? -24.298 9.215 25.510 1.00 87.00 90 ARG A C 1
ATOM 720 O O . ARG A 1 90 ? -23.164 9.166 25.037 1.00 87.00 90 ARG A O 1
ATOM 727 N N . PRO A 1 91 ? -24.623 10.126 26.453 1.00 90.31 91 PRO A N 1
ATOM 728 C CA . PRO A 1 91 ? -23.633 11.051 27.006 1.00 90.31 91 PRO A CA 1
ATOM 729 C C . PRO A 1 91 ? -22.437 10.348 27.659 1.00 90.31 91 PRO A C 1
ATOM 731 O O . PRO A 1 91 ? -21.297 10.776 27.469 1.00 90.31 91 PRO A O 1
ATOM 734 N N . ALA A 1 92 ? -22.677 9.269 28.413 1.00 89.69 92 ALA A N 1
ATOM 735 C CA . ALA A 1 92 ? -21.608 8.517 29.062 1.00 89.69 92 ALA A CA 1
ATOM 736 C C . ALA A 1 92 ? -20.673 7.857 28.037 1.00 89.69 92 ALA A C 1
ATOM 738 O O . ALA A 1 92 ? -19.453 7.973 28.156 1.00 89.69 92 ALA A O 1
ATOM 739 N N . LEU A 1 93 ? -21.231 7.235 26.997 1.00 88.50 93 LEU A N 1
ATOM 740 C CA . LEU A 1 93 ? -20.455 6.591 25.943 1.00 88.50 93 LEU A CA 1
ATOM 741 C C . LEU A 1 93 ? -19.668 7.601 25.087 1.00 88.50 93 LEU A C 1
ATOM 743 O O . LEU A 1 93 ? -18.509 7.349 24.772 1.00 88.50 93 LEU A O 1
ATOM 747 N N . GLU A 1 94 ? -20.238 8.761 24.746 1.00 89.44 94 GLU A N 1
ATOM 748 C CA . GLU A 1 94 ? -19.505 9.804 24.004 1.00 89.44 94 GLU A CA 1
ATOM 749 C C . GLU A 1 94 ? -18.363 10.410 24.832 1.00 89.44 94 GLU A C 1
ATOM 751 O O . GLU A 1 94 ? -17.282 10.700 24.308 1.00 89.44 94 GLU A O 1
ATOM 756 N N . THR A 1 95 ? -18.564 10.545 26.146 1.00 89.88 95 THR A N 1
ATOM 757 C CA . THR A 1 95 ? -17.496 10.970 27.063 1.00 89.88 95 THR A CA 1
ATOM 758 C C . THR A 1 95 ? -16.383 9.924 27.096 1.00 89.88 95 THR A C 1
ATOM 760 O O . THR A 1 95 ? -15.214 10.262 26.911 1.00 89.88 95 THR A O 1
ATOM 763 N N . LEU A 1 96 ? -16.742 8.643 27.227 1.00 88.75 96 LEU A N 1
ATOM 764 C CA . LEU A 1 96 ? -15.799 7.526 27.212 1.00 88.75 96 LEU A CA 1
ATOM 765 C C . LEU A 1 96 ? -14.993 7.480 25.904 1.00 88.75 96 LEU A C 1
ATOM 767 O O . LEU A 1 96 ? -13.764 7.409 25.927 1.00 88.75 96 LEU A O 1
ATOM 771 N N . ARG A 1 97 ? -15.672 7.611 24.760 1.00 88.12 97 ARG A N 1
ATOM 772 C CA . ARG A 1 97 ? -15.051 7.696 23.434 1.00 88.12 97 ARG A CA 1
ATOM 773 C C . ARG A 1 97 ? -14.060 8.852 23.345 1.00 88.12 97 ARG A C 1
ATOM 775 O O . ARG A 1 97 ? -12.948 8.674 22.853 1.00 88.12 97 ARG A O 1
ATOM 782 N N . THR A 1 98 ? -14.446 10.030 23.825 1.00 88.56 98 THR A N 1
ATOM 783 C CA . THR A 1 98 ? -13.600 11.229 23.783 1.00 88.56 98 THR A CA 1
ATOM 784 C C . THR A 1 98 ? -12.352 11.066 24.651 1.00 88.56 98 THR A C 1
ATOM 786 O O . THR A 1 98 ? -11.252 11.383 24.193 1.00 88.56 98 THR A O 1
ATOM 789 N N . LEU A 1 99 ? -12.492 10.522 25.865 1.00 87.69 99 LEU A N 1
ATOM 790 C CA . LEU A 1 99 ? -11.372 10.266 26.778 1.00 87.69 99 LEU A CA 1
ATOM 791 C C . LEU A 1 99 ? -10.366 9.274 26.186 1.00 87.69 99 LEU A C 1
ATOM 793 O O . LEU A 1 99 ? -9.157 9.521 26.228 1.00 87.69 99 LEU A O 1
ATOM 797 N N . ILE A 1 100 ? -10.858 8.183 25.588 1.00 85.81 100 ILE A N 1
ATOM 798 C CA . ILE A 1 100 ? -10.008 7.183 24.936 1.00 85.81 100 ILE A CA 1
ATOM 799 C C . ILE A 1 100 ? -9.278 7.817 23.744 1.00 85.81 100 ILE A C 1
ATOM 801 O O . ILE A 1 100 ? -8.051 7.790 23.717 1.00 85.81 100 ILE A O 1
ATOM 805 N N . ARG A 1 101 ? -9.992 8.471 22.814 1.00 84.06 101 ARG A N 1
ATOM 806 C CA . ARG A 1 101 ? -9.397 9.073 21.601 1.00 84.06 101 ARG A CA 1
ATOM 807 C C . ARG A 1 101 ? -8.375 10.169 21.895 1.00 84.06 101 ARG A C 1
ATOM 809 O O . ARG A 1 101 ? -7.345 10.256 21.237 1.00 84.06 101 ARG A O 1
ATOM 816 N N . THR A 1 102 ? -8.655 11.020 22.879 1.00 82.56 102 THR A N 1
ATOM 817 C CA . THR A 1 102 ? -7.739 12.115 23.244 1.00 82.56 102 THR A CA 1
ATOM 818 C C . THR A 1 102 ? -6.465 11.573 23.890 1.00 82.56 102 THR A C 1
ATOM 820 O O . THR A 1 102 ? -5.394 12.146 23.729 1.00 82.56 102 THR A O 1
ATOM 823 N N . SER A 1 103 ? -6.560 10.437 24.583 1.00 76.06 103 SER A N 1
ATOM 824 C CA . SER A 1 103 ? -5.403 9.786 25.203 1.00 76.06 103 SER A CA 1
ATOM 825 C C . SER A 1 103 ? -4.635 8.875 24.239 1.00 76.06 103 SER A C 1
ATOM 827 O O . SER A 1 103 ? -3.467 8.586 24.492 1.00 76.06 103 SER A O 1
ATOM 829 N N . THR A 1 104 ? -5.256 8.421 23.141 1.00 66.06 104 THR A N 1
ATOM 830 C CA . THR A 1 104 ? -4.616 7.576 22.114 1.00 66.06 104 THR A CA 1
ATOM 831 C C . THR A 1 104 ? -3.805 8.360 21.083 1.00 66.06 104 THR A C 1
ATOM 833 O O . THR A 1 104 ? -3.077 7.754 20.302 1.00 66.06 104 THR A O 1
ATOM 836 N N . SER A 1 105 ? -3.842 9.699 21.088 1.00 62.41 105 SER A N 1
ATOM 837 C CA . SER A 1 105 ? -3.051 10.515 20.154 1.00 62.41 105 SER A CA 1
ATOM 838 C C . SER A 1 105 ? -1.537 10.476 20.414 1.00 62.41 105 SER A C 1
ATOM 840 O O . SER A 1 105 ? -0.764 10.969 19.594 1.00 62.41 105 SER A O 1
ATOM 842 N N . SER A 1 106 ? -1.091 9.928 21.552 1.00 56.81 106 SER A N 1
ATOM 843 C CA . SER A 1 106 ? 0.330 9.783 21.884 1.00 56.81 106 SER A CA 1
ATOM 844 C C . SER A 1 106 ? 0.855 8.418 21.432 1.00 56.81 106 SER A C 1
ATOM 846 O O . SER A 1 106 ? 0.602 7.402 22.066 1.00 56.81 106 SER A O 1
ATOM 848 N N . MET A 1 107 ? 1.641 8.413 20.356 1.00 50.88 107 MET A N 1
ATOM 849 C CA . MET A 1 107 ? 2.193 7.240 19.650 1.00 50.88 107 MET A CA 1
ATOM 850 C C . MET A 1 107 ? 3.168 6.358 20.473 1.00 50.88 107 MET A C 1
ATOM 852 O O . MET A 1 107 ? 3.716 5.392 19.957 1.00 50.88 107 MET A O 1
ATOM 856 N N . THR A 1 108 ? 3.449 6.694 21.733 1.00 57.84 108 THR A N 1
ATOM 857 C CA . THR A 1 108 ? 4.600 6.162 22.488 1.00 57.84 108 THR A CA 1
ATOM 858 C C . THR A 1 108 ? 4.253 5.168 23.599 1.00 57.84 108 THR A C 1
ATOM 860 O O . THR A 1 108 ? 5.167 4.569 24.166 1.00 57.84 108 THR A O 1
ATOM 863 N N . SER A 1 109 ? 2.975 4.956 23.924 1.00 65.12 109 SER A N 1
ATOM 864 C CA . SER A 1 109 ? 2.567 3.997 24.958 1.00 65.12 109 SER A CA 1
ATOM 865 C C . SER A 1 109 ? 1.112 3.555 24.811 1.00 65.12 109 SER A C 1
ATOM 867 O O . SER A 1 109 ? 0.284 4.288 24.272 1.00 65.12 109 SER A O 1
ATOM 869 N N . VAL A 1 110 ? 0.793 2.361 25.334 1.00 66.69 110 VAL A N 1
ATOM 870 C CA . VAL A 1 110 ? -0.599 1.911 25.479 1.00 66.69 110 VAL A CA 1
ATOM 871 C C . VAL A 1 110 ? -1.361 2.973 26.286 1.00 66.69 110 VAL A C 1
ATOM 873 O O . VAL A 1 110 ? -0.959 3.278 27.415 1.00 66.69 110 VAL A O 1
ATOM 876 N N . PRO A 1 111 ? -2.442 3.549 25.736 1.00 77.38 111 PRO A N 1
ATOM 877 C CA . PRO A 1 111 ? -3.175 4.634 26.371 1.00 77.38 111 PRO A CA 1
ATOM 878 C C . PRO A 1 111 ? -3.648 4.246 27.774 1.00 77.38 111 PRO A C 1
ATOM 880 O O . PRO A 1 111 ? -4.284 3.206 27.967 1.00 77.38 111 PRO A O 1
ATOM 883 N N . LYS A 1 112 ? -3.388 5.109 28.763 1.00 82.38 112 LYS A N 1
ATOM 884 C CA . LYS A 1 112 ? -3.784 4.871 30.163 1.00 82.38 112 LYS A CA 1
ATOM 885 C C . LYS A 1 112 ? -5.278 4.543 30.335 1.00 82.38 112 LYS A C 1
ATOM 887 O O . LYS A 1 112 ? -5.562 3.627 31.107 1.00 82.38 112 LYS A O 1
ATOM 892 N N . PRO A 1 113 ? -6.229 5.176 29.605 1.00 84.12 113 PRO A N 1
ATOM 893 C CA . PRO A 1 113 ? -7.635 4.783 29.687 1.00 84.12 113 PRO A CA 1
ATOM 894 C C . PRO A 1 113 ? -7.886 3.313 29.355 1.00 84.12 113 PRO A C 1
ATOM 896 O O . PRO A 1 113 ? -8.665 2.668 30.047 1.00 84.12 113 PRO A O 1
ATOM 899 N N . LEU A 1 114 ? -7.193 2.754 28.354 1.00 83.00 114 LEU A N 1
ATOM 900 C CA . LEU A 1 114 ? -7.335 1.338 28.004 1.00 83.00 114 LEU A CA 1
ATOM 901 C C . LEU A 1 114 ? -6.813 0.445 29.139 1.00 83.00 114 LEU A C 1
ATOM 903 O O . LEU A 1 114 ? -7.471 -0.526 29.500 1.00 83.00 114 LEU A O 1
ATOM 907 N N . LYS A 1 115 ? -5.685 0.811 29.772 1.00 83.94 115 LYS A N 1
ATOM 908 C CA . LYS A 1 115 ? -5.133 0.095 30.943 1.00 83.94 115 LYS A CA 1
ATOM 909 C C . LYS A 1 115 ? -6.103 0.107 32.133 1.00 83.94 115 LYS A C 1
ATOM 911 O O . LYS A 1 115 ? -6.214 -0.895 32.833 1.00 83.94 115 LYS A O 1
ATOM 916 N N . PHE A 1 116 ? -6.804 1.217 32.367 1.00 86.31 116 PHE A N 1
ATOM 917 C CA . PHE A 1 116 ? -7.767 1.339 33.470 1.00 86.31 116 PHE A CA 1
ATOM 918 C C . PHE A 1 116 ? -9.114 0.673 33.187 1.00 86.31 116 PHE A C 1
ATOM 920 O O . PHE A 1 116 ? -9.738 0.180 34.119 1.00 86.31 116 PHE A O 1
ATOM 927 N N . LEU A 1 117 ? -9.542 0.608 31.925 1.00 85.62 117 LEU A N 1
ATOM 928 C CA . LEU A 1 117 ? -10.774 -0.078 31.521 1.00 85.62 117 LEU A CA 1
ATOM 929 C C . LEU A 1 117 ? -10.593 -1.593 31.359 1.00 85.62 117 LEU A C 1
ATOM 931 O O . LEU A 1 117 ? -11.574 -2.330 31.421 1.00 85.62 117 LEU A O 1
ATOM 935 N N . HIS A 1 118 ? -9.354 -2.069 31.217 1.00 83.69 118 HIS A N 1
ATOM 936 C CA . HIS A 1 118 ? -9.022 -3.486 31.061 1.00 83.69 118 HIS A CA 1
ATOM 937 C C . HIS A 1 118 ? -9.686 -4.415 32.108 1.00 83.69 118 HIS A C 1
ATOM 939 O O . HIS A 1 118 ? -10.238 -5.441 31.714 1.00 83.69 118 HIS A O 1
ATOM 945 N N . PRO A 1 119 ? -9.722 -4.105 33.425 1.00 87.38 119 PRO A N 1
ATOM 946 C CA . PRO A 1 119 ? -10.400 -4.953 34.414 1.00 87.38 119 PRO A CA 1
ATOM 947 C C . PRO A 1 119 ? -11.926 -5.002 34.252 1.00 87.38 119 PRO A C 1
ATOM 949 O O . PRO A 1 119 ? -12.548 -5.987 34.642 1.00 87.38 119 PRO A O 1
ATOM 952 N N . HIS A 1 120 ? -12.526 -3.954 33.683 1.00 86.50 120 HIS A N 1
ATOM 953 C CA . HIS A 1 120 ? -13.973 -3.836 33.483 1.00 86.50 120 HIS A CA 1
ATOM 954 C C . HIS A 1 120 ? -14.445 -4.445 32.160 1.00 86.50 120 HIS A C 1
ATOM 956 O O . HIS A 1 120 ? -15.649 -4.570 31.942 1.00 86.50 120 HIS A O 1
ATOM 962 N N . TYR A 1 121 ? -13.524 -4.839 31.279 1.00 86.75 121 TYR A N 1
ATOM 963 C CA . TYR A 1 121 ? -13.862 -5.329 29.948 1.00 86.75 121 TYR A CA 1
ATOM 964 C C . TYR A 1 121 ? -14.832 -6.528 29.962 1.00 86.75 121 TYR A C 1
ATOM 966 O O . TYR A 1 121 ? -15.880 -6.410 29.327 1.00 86.75 121 TYR A O 1
ATOM 974 N N . PRO A 1 122 ? -14.618 -7.613 30.741 1.00 87.56 122 PRO A N 1
ATOM 975 C CA . PRO A 1 122 ? -15.554 -8.747 30.765 1.00 87.56 122 PRO A CA 1
ATOM 976 C C . PRO A 1 122 ? -16.969 -8.358 31.216 1.00 87.56 122 PRO A C 1
ATOM 978 O O . PRO A 1 122 ? -17.969 -8.876 30.719 1.00 87.56 122 PRO A O 1
ATOM 981 N N . GLU A 1 123 ? -17.065 -7.412 32.149 1.00 87.25 123 GLU A N 1
ATOM 982 C CA . GLU A 1 123 ? -18.347 -6.913 32.634 1.00 87.25 123 GLU A CA 1
ATOM 983 C C . GLU A 1 123 ? -19.067 -6.094 31.555 1.00 87.25 123 GLU A C 1
ATOM 985 O O . GLU A 1 123 ? -20.254 -6.311 31.308 1.00 87.25 123 GLU A O 1
ATOM 990 N N . LEU A 1 124 ? -18.343 -5.221 30.847 1.00 86.50 124 LEU A N 1
ATOM 991 C CA . LEU A 1 124 ? -18.877 -4.454 29.719 1.00 86.50 124 LEU A CA 1
ATOM 992 C C . LEU A 1 124 ? -19.369 -5.360 28.580 1.00 86.50 124 LEU A C 1
ATOM 994 O O . LEU A 1 124 ? -20.383 -5.054 27.954 1.00 86.50 124 LEU A O 1
ATOM 998 N N . GLN A 1 125 ? -18.715 -6.499 28.342 1.00 87.56 125 GLN A N 1
ATOM 999 C CA . GLN A 1 125 ? -19.185 -7.487 27.368 1.00 87.56 125 GLN A CA 1
ATOM 1000 C C . GLN A 1 125 ? -20.523 -8.103 27.773 1.00 87.56 125 GLN A C 1
ATOM 1002 O O . GLN A 1 125 ? -21.450 -8.148 26.964 1.00 87.56 125 GLN A O 1
ATOM 1007 N N . SER A 1 126 ? -20.649 -8.522 29.035 1.00 87.69 126 SER A N 1
ATOM 1008 C CA . SER A 1 126 ? -21.910 -9.065 29.549 1.00 87.69 126 SER A CA 1
ATOM 1009 C C . SER A 1 126 ? -23.041 -8.034 29.466 1.00 87.69 126 SER A C 1
ATOM 1011 O O . SER A 1 126 ? -24.155 -8.354 29.055 1.00 87.69 126 SER A O 1
ATOM 1013 N N . LEU A 1 127 ? -22.736 -6.765 29.756 1.00 87.31 127 LEU A N 1
ATOM 1014 C CA . LEU A 1 127 ? -23.679 -5.659 29.644 1.00 87.31 127 LEU A CA 1
ATOM 1015 C C . LEU A 1 127 ? -24.128 -5.452 28.191 1.00 87.31 127 LEU A C 1
ATOM 1017 O O . LEU A 1 127 ? -25.323 -5.313 27.930 1.00 87.31 127 LEU A O 1
ATOM 1021 N N . PHE A 1 128 ? -23.199 -5.500 27.237 1.00 86.62 128 PHE A N 1
ATOM 1022 C CA . PHE A 1 128 ? -23.496 -5.356 25.813 1.00 86.62 128 PHE A CA 1
ATOM 1023 C C . PHE A 1 128 ? -24.497 -6.398 25.294 1.00 86.62 128 PHE A C 1
ATOM 1025 O O . PHE A 1 128 ? -25.366 -6.080 24.474 1.00 86.62 128 PHE A O 1
ATOM 1032 N N . GLU A 1 129 ? -24.419 -7.637 25.778 1.00 86.94 129 GLU A N 1
ATOM 1033 C CA . GLU A 1 129 ? -25.354 -8.700 25.395 1.00 86.94 129 GLU A CA 1
ATOM 1034 C C . GLU A 1 129 ? -26.783 -8.428 25.884 1.00 86.94 129 GLU A C 1
ATOM 1036 O O . GLU A 1 129 ? -27.739 -8.754 25.178 1.00 86.94 129 GLU A O 1
ATOM 1041 N N . THR A 1 130 ? -26.943 -7.762 27.033 1.00 86.94 130 THR A N 1
ATOM 1042 C CA . THR A 1 130 ? -28.266 -7.433 27.597 1.00 86.94 130 THR A CA 1
ATOM 1043 C C . THR A 1 130 ? -28.993 -6.301 26.867 1.00 86.94 130 THR A C 1
ATOM 1045 O O . THR A 1 130 ? -30.221 -6.222 26.924 1.00 86.94 130 THR A O 1
ATOM 1048 N N . TRP A 1 131 ? -28.266 -5.420 26.172 1.00 83.81 131 TRP A N 1
ATOM 1049 C CA . TRP A 1 131 ? -28.855 -4.257 25.504 1.00 83.81 131 TRP A CA 1
ATOM 1050 C C . TRP A 1 131 ? -29.636 -4.647 24.240 1.00 83.81 131 TRP A C 1
ATOM 1052 O O . TRP A 1 131 ? -29.219 -5.517 23.473 1.00 83.81 131 TRP A O 1
ATOM 1062 N N . SER A 1 132 ? -30.746 -3.962 23.956 1.00 83.56 132 SER A N 1
ATOM 1063 C CA . SER A 1 132 ? -31.488 -4.116 22.694 1.00 83.56 132 SER A CA 1
ATOM 1064 C C . SER A 1 132 ? -30.770 -3.447 21.515 1.00 83.56 132 SER A C 1
ATOM 1066 O O . SER A 1 132 ? -29.944 -2.556 21.701 1.00 83.56 132 SER A O 1
ATOM 1068 N N . THR A 1 133 ? -31.102 -3.841 20.282 1.00 82.88 133 THR A N 1
ATOM 1069 C CA . THR A 1 133 ? -30.586 -3.198 19.061 1.00 82.88 133 THR A CA 1
ATOM 1070 C C . THR A 1 133 ? -30.970 -1.715 19.035 1.00 82.88 133 THR A C 1
ATOM 1072 O O . THR A 1 133 ? -32.152 -1.384 18.946 1.00 82.88 133 THR A O 1
ATOM 1075 N N . SER A 1 134 ? -29.977 -0.835 19.149 1.00 83.31 134 SER A N 1
ATOM 1076 C CA . SER A 1 134 ? -30.120 0.624 19.191 1.00 83.31 134 SER A CA 1
ATOM 1077 C C . SER A 1 134 ? -28.848 1.271 18.635 1.00 83.31 134 SER A C 1
ATOM 1079 O O . SER A 1 134 ? -27.785 0.646 18.650 1.00 83.31 134 SER A O 1
ATOM 1081 N N . GLU A 1 135 ? -28.930 2.534 18.212 1.00 83.31 135 GLU A N 1
ATOM 1082 C CA . GLU A 1 135 ? -27.754 3.340 17.853 1.00 83.31 135 GLU A CA 1
ATOM 1083 C C . GLU A 1 135 ? -26.734 3.395 19.000 1.00 83.31 135 GLU A C 1
ATOM 1085 O O . GLU A 1 135 ? -25.530 3.296 18.774 1.00 83.31 135 GLU A O 1
ATOM 1090 N N . ASP A 1 136 ? -27.204 3.466 20.247 1.00 84.62 136 ASP A N 1
ATOM 1091 C CA . ASP A 1 136 ? -26.321 3.505 21.418 1.00 84.62 136 ASP A CA 1
ATOM 1092 C C . ASP A 1 136 ? -25.596 2.169 21.627 1.00 84.62 136 ASP A C 1
ATOM 1094 O O . ASP A 1 136 ? -24.452 2.141 22.078 1.00 84.62 136 ASP A O 1
ATOM 1098 N N . LYS A 1 137 ? -26.219 1.053 21.217 1.00 86.31 137 LYS A N 1
ATOM 1099 C CA . LYS A 1 137 ? -25.568 -0.262 21.196 1.00 86.31 137 LYS A CA 1
ATOM 1100 C C . LYS A 1 137 ? -24.496 -0.327 20.106 1.00 86.31 137 LYS A C 1
ATOM 1102 O O . LYS A 1 137 ? -23.447 -0.914 20.340 1.00 86.31 137 LYS A O 1
ATOM 1107 N N . SER A 1 138 ? -24.712 0.297 18.946 1.00 86.06 138 SER A N 1
ATOM 1108 C CA . SER A 1 138 ? -23.669 0.401 17.915 1.00 86.06 138 SER A CA 1
ATOM 1109 C C . SER A 1 138 ? -22.455 1.190 18.415 1.00 86.06 138 SER A C 1
ATOM 1111 O O . SER A 1 138 ? -21.320 0.739 18.250 1.00 86.06 138 SER A O 1
ATOM 1113 N N . LEU A 1 139 ? -22.681 2.326 19.081 1.00 85.81 139 LEU A N 1
ATOM 1114 C CA . LEU A 1 139 ? -21.595 3.138 19.628 1.00 85.81 139 LEU A CA 1
ATOM 1115 C C . LEU A 1 139 ? -20.874 2.421 20.780 1.00 85.81 139 LEU A C 1
ATOM 1117 O O . LEU A 1 139 ? -19.652 2.491 20.883 1.00 85.81 139 LEU A O 1
ATOM 1121 N N . PHE A 1 140 ? -21.603 1.660 21.601 1.00 88.50 140 PHE A N 1
ATOM 1122 C CA . PHE A 1 140 ? -20.991 0.804 22.614 1.00 88.50 140 PHE A CA 1
ATOM 1123 C C . PHE A 1 140 ? -20.133 -0.312 21.990 1.00 88.50 140 PHE A C 1
ATOM 1125 O O . PHE A 1 140 ? -19.027 -0.565 22.464 1.00 88.50 140 PHE A O 1
ATOM 1132 N N . ALA A 1 141 ? -20.581 -0.926 20.888 1.00 87.75 141 ALA A N 1
ATOM 1133 C CA . ALA A 1 141 ? -19.775 -1.892 20.140 1.00 87.75 141 ALA A CA 1
ATOM 1134 C C . ALA A 1 141 ? -18.483 -1.264 19.582 1.00 87.75 141 ALA A C 1
ATOM 1136 O O . ALA A 1 141 ? -17.425 -1.872 19.691 1.00 87.75 141 ALA A O 1
ATOM 1137 N N . ASP A 1 142 ? -18.522 -0.037 19.055 1.00 87.25 142 ASP A N 1
ATOM 1138 C CA . ASP A 1 142 ? -17.316 0.654 18.559 1.00 87.25 142 ASP A CA 1
ATOM 1139 C C . ASP A 1 142 ? -16.282 0.883 19.683 1.00 87.25 142 ASP A C 1
ATOM 1141 O O . ASP A 1 142 ? -15.085 0.679 19.490 1.00 87.25 142 ASP A O 1
ATOM 1145 N N . ILE A 1 143 ? -16.739 1.214 20.897 1.00 88.50 143 ILE A N 1
ATOM 1146 C CA . ILE A 1 143 ? -15.864 1.341 22.074 1.00 88.50 143 ILE A CA 1
ATOM 1147 C C . ILE A 1 143 ? -15.310 -0.024 22.506 1.00 88.50 143 ILE A C 1
ATOM 1149 O O . ILE A 1 143 ? -14.125 -0.132 22.818 1.00 88.50 143 ILE A O 1
ATOM 1153 N N . LEU A 1 144 ? -16.137 -1.074 22.514 1.00 88.62 144 LEU A N 1
ATOM 1154 C CA . LEU A 1 144 ? -15.691 -2.435 22.833 1.00 88.62 144 LEU A CA 1
ATOM 1155 C C . LEU A 1 144 ? -14.671 -2.968 21.826 1.00 88.62 144 LEU A C 1
ATOM 1157 O O . LEU A 1 144 ? -13.765 -3.692 22.232 1.00 88.62 144 LEU A O 1
ATOM 1161 N N . SER A 1 145 ? -14.788 -2.578 20.555 1.00 88.75 145 SER A N 1
ATOM 1162 C CA . SER A 1 145 ? -13.785 -2.853 19.527 1.00 88.75 145 SER A CA 1
ATOM 1163 C C . SER A 1 145 ? -12.440 -2.233 19.905 1.00 88.75 145 SER A C 1
ATOM 1165 O O . SER A 1 145 ? -11.439 -2.934 20.005 1.00 88.75 145 SER A O 1
ATOM 1167 N N . ALA A 1 146 ? -12.415 -0.935 20.222 1.00 87.12 146 ALA A N 1
ATOM 1168 C CA . ALA A 1 146 ? -11.184 -0.270 20.641 1.00 87.12 146 ALA A CA 1
ATOM 1169 C C . ALA A 1 146 ? -10.601 -0.859 21.941 1.00 87.12 146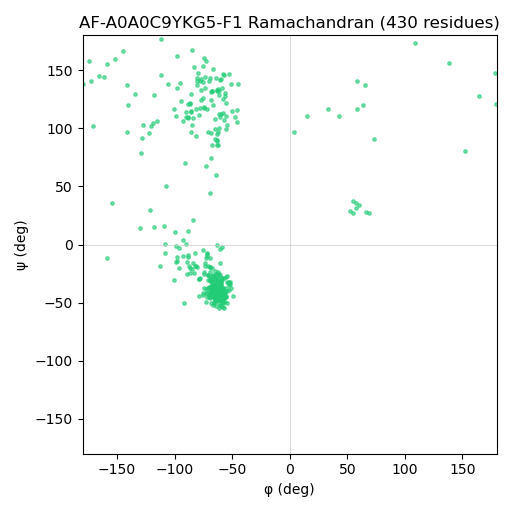 ALA A C 1
ATOM 1171 O O . ALA A 1 146 ? -9.387 -0.942 22.092 1.00 87.12 146 ALA A O 1
ATOM 1172 N N . LEU A 1 147 ? -11.439 -1.299 22.880 1.00 85.88 147 LEU A N 1
ATOM 1173 C CA . LEU A 1 147 ? -10.973 -1.962 24.102 1.00 85.88 147 LEU A CA 1
ATOM 1174 C C . LEU A 1 147 ? -10.418 -3.371 23.848 1.00 85.88 147 LEU A C 1
ATOM 1176 O O . LEU A 1 147 ? -9.516 -3.800 24.562 1.00 85.88 147 LEU A O 1
ATOM 1180 N N . ALA A 1 148 ? -10.924 -4.081 22.838 1.00 86.25 148 ALA A N 1
ATOM 1181 C CA . ALA A 1 148 ? -10.491 -5.438 22.521 1.00 86.25 148 ALA A CA 1
ATOM 1182 C C . ALA A 1 148 ? -9.012 -5.510 22.109 1.00 86.25 148 ALA A C 1
ATOM 1184 O O . ALA A 1 148 ? -8.364 -6.517 22.390 1.00 86.25 148 ALA A O 1
ATOM 1185 N N . MET A 1 149 ? -8.458 -4.431 21.536 1.00 80.50 149 MET A N 1
ATOM 1186 C CA . MET A 1 149 ? -7.062 -4.398 21.076 1.00 80.50 149 MET A CA 1
ATOM 1187 C C . MET A 1 149 ? -6.055 -4.718 22.194 1.00 80.50 149 MET A C 1
ATOM 1189 O O . MET A 1 149 ? -4.979 -5.242 21.929 1.00 80.50 149 MET A O 1
ATOM 1193 N N . THR A 1 150 ? -6.389 -4.406 23.453 1.00 78.19 150 THR A N 1
ATOM 1194 C CA . THR A 1 150 ? -5.528 -4.663 24.619 1.00 78.19 150 THR A CA 1
ATOM 1195 C C . THR A 1 150 ? -5.902 -5.932 25.386 1.00 78.19 150 THR A C 1
ATOM 1197 O O . THR A 1 150 ? -5.240 -6.246 26.371 1.00 78.19 150 THR A O 1
ATOM 1200 N N . TYR A 1 151 ? -6.945 -6.652 24.957 1.00 73.00 151 TYR A N 1
ATOM 1201 C CA . TYR A 1 151 ? -7.502 -7.836 25.629 1.00 73.00 151 TYR A CA 1
ATOM 1202 C C . TYR A 1 151 ? -7.403 -9.118 24.772 1.00 73.00 151 TYR A C 1
ATOM 1204 O O . TYR A 1 151 ? -8.050 -10.130 25.069 1.00 73.00 151 TYR A O 1
ATOM 1212 N N . SER A 1 152 ? -6.583 -9.078 23.715 1.00 61.16 152 SER A N 1
ATOM 1213 C CA . SER A 1 152 ? -6.439 -10.115 22.681 1.00 61.16 152 SER A CA 1
ATOM 1214 C C . SER A 1 152 ? -6.106 -11.512 23.221 1.00 61.16 152 SER A C 1
ATOM 1216 O O . SER A 1 152 ? -6.540 -12.500 22.634 1.00 61.16 152 SER A O 1
ATOM 1218 N N . ASP A 1 153 ? -5.432 -11.611 24.372 1.00 59.97 153 ASP A N 1
ATOM 1219 C CA . ASP A 1 153 ? -5.046 -12.885 25.004 1.00 59.97 153 ASP A CA 1
ATOM 1220 C C . ASP A 1 153 ? -6.236 -13.773 25.410 1.00 59.97 153 ASP A C 1
ATOM 1222 O O . ASP A 1 153 ? -6.086 -14.984 25.565 1.00 59.97 153 ASP A O 1
ATOM 1226 N N . THR A 1 154 ? -7.418 -13.192 25.627 1.00 56.41 154 THR A N 1
ATOM 1227 C CA . THR A 1 154 ? -8.590 -13.937 26.131 1.00 56.41 154 THR A CA 1
ATOM 1228 C C . THR A 1 154 ? -9.724 -14.057 25.117 1.00 56.41 154 THR A C 1
ATOM 1230 O O . THR A 1 154 ? -10.580 -14.929 25.268 1.00 56.41 154 THR A O 1
ATOM 1233 N N . GLN A 1 155 ? -9.737 -13.206 24.087 1.00 64.12 155 GLN A N 1
ATOM 1234 C CA . GLN A 1 155 ? -10.678 -13.272 22.974 1.00 64.12 155 GLN A CA 1
ATOM 1235 C C . GLN A 1 155 ? -9.963 -12.927 21.665 1.00 64.12 155 GLN A C 1
ATOM 1237 O O . GLN A 1 155 ? -9.841 -11.744 21.328 1.00 64.12 155 GLN A O 1
ATOM 1242 N N . PRO A 1 156 ? -9.518 -13.940 20.901 1.00 64.19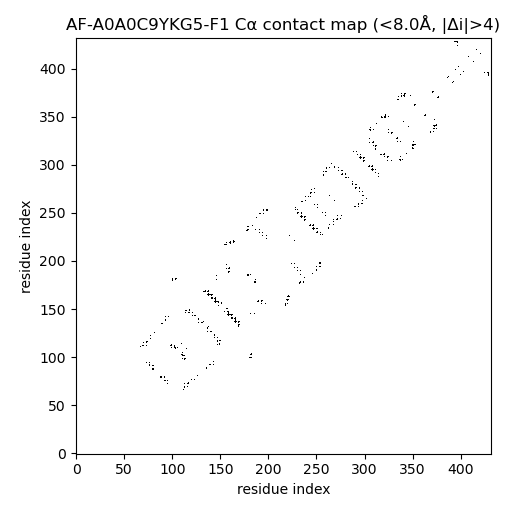 156 PRO A N 1
ATOM 1243 C CA . PRO A 1 156 ? -8.953 -13.690 19.586 1.00 64.19 156 PRO A CA 1
ATOM 1244 C C . PRO A 1 156 ? -10.026 -13.062 18.686 1.00 64.19 156 PRO A C 1
ATOM 1246 O O . PRO A 1 156 ? -11.160 -13.547 18.636 1.00 64.19 156 PRO A O 1
ATOM 1249 N N . ARG A 1 157 ? -9.659 -11.998 17.962 1.00 75.19 157 ARG A N 1
ATOM 1250 C CA . ARG A 1 157 ? -10.511 -11.261 17.003 1.00 75.19 157 ARG A CA 1
ATOM 1251 C C . ARG A 1 157 ? -11.672 -10.456 17.605 1.00 75.19 157 ARG A C 1
ATOM 1253 O O . ARG A 1 157 ? -12.710 -10.242 16.967 1.00 75.19 157 ARG A O 1
ATOM 1260 N N . GLY A 1 158 ? -11.529 -10.016 18.857 1.00 78.81 158 GLY A N 1
ATOM 1261 C CA . GLY A 1 158 ? -12.525 -9.166 19.513 1.00 78.81 158 GLY A CA 1
ATOM 1262 C C . GLY A 1 158 ? -12.717 -7.818 18.807 1.00 78.81 158 GLY A C 1
ATOM 1263 O O . GLY A 1 158 ? -13.857 -7.367 18.660 1.00 78.81 158 GLY A O 1
ATOM 1264 N N . THR A 1 159 ? -11.634 -7.207 18.318 1.00 85.12 159 THR A N 1
ATOM 1265 C CA . THR A 1 159 ? -11.649 -5.894 17.651 1.00 85.12 159 THR A CA 1
ATOM 1266 C C . THR A 1 159 ? -12.517 -5.965 16.395 1.00 85.12 159 THR A C 1
ATOM 1268 O O . THR A 1 159 ? -13.524 -5.264 16.264 1.00 85.12 159 THR A O 1
ATOM 1271 N N . LEU A 1 160 ? -12.215 -6.912 15.507 1.00 83.81 160 LEU A N 1
ATOM 1272 C CA . LEU A 1 160 ? -12.952 -7.124 14.268 1.00 83.81 160 LEU A CA 1
ATOM 1273 C C . LEU A 1 160 ? -14.426 -7.463 14.523 1.00 83.81 160 LEU A C 1
ATOM 1275 O O . LEU A 1 160 ? -15.320 -6.879 13.902 1.00 83.81 160 LEU A O 1
ATOM 1279 N N . ARG A 1 161 ? -14.704 -8.363 15.475 1.00 85.31 161 ARG A N 1
ATOM 1280 C CA . ARG A 1 161 ? -16.074 -8.768 15.817 1.00 85.31 161 ARG A CA 1
ATOM 1281 C C . ARG A 1 161 ? -16.935 -7.574 16.216 1.00 85.31 161 ARG A C 1
ATOM 1283 O O . ARG A 1 161 ? -18.015 -7.386 15.656 1.00 85.31 161 ARG A O 1
ATOM 1290 N N . TYR A 1 162 ? -16.498 -6.783 17.193 1.00 84.44 162 TYR A N 1
ATOM 1291 C CA . TYR A 1 162 ? -17.301 -5.662 17.680 1.00 84.44 162 TYR A CA 1
ATOM 1292 C C . TYR A 1 162 ? -17.429 -4.551 16.639 1.00 84.44 162 TYR A C 1
ATOM 1294 O O . TYR A 1 162 ? -18.483 -3.916 16.554 1.00 84.44 162 TYR A O 1
ATOM 1302 N N . ARG A 1 163 ? -16.419 -4.371 15.785 1.00 85.44 163 ARG A N 1
ATOM 1303 C CA . ARG A 1 163 ? -16.478 -3.427 14.672 1.00 85.44 163 ARG A CA 1
ATOM 1304 C C . ARG A 1 163 ? -17.552 -3.795 13.647 1.00 85.44 163 ARG A C 1
ATOM 1306 O O . ARG A 1 163 ? -18.366 -2.943 13.292 1.00 85.44 163 ARG A O 1
ATOM 1313 N N . LEU A 1 164 ? -17.603 -5.053 13.215 1.00 84.31 164 LEU A N 1
ATOM 1314 C CA . LEU A 1 164 ? -18.617 -5.516 12.263 1.00 84.31 164 LEU A CA 1
ATOM 1315 C C . LEU A 1 164 ? -20.023 -5.501 12.879 1.00 84.31 164 LEU A C 1
ATOM 1317 O O . LEU A 1 164 ? -20.989 -5.122 12.217 1.00 84.31 164 LEU A O 1
ATOM 1321 N N . ILE A 1 165 ? -20.144 -5.801 14.178 1.00 82.75 165 ILE A N 1
ATOM 1322 C CA . ILE A 1 165 ? -21.409 -5.630 14.906 1.00 82.75 165 ILE A CA 1
ATOM 1323 C C . ILE A 1 165 ? -21.833 -4.158 14.909 1.00 82.75 165 ILE A C 1
ATOM 1325 O O . ILE A 1 165 ? -22.981 -3.859 14.584 1.00 82.75 165 ILE A O 1
ATOM 1329 N N . SER A 1 166 ? -20.920 -3.238 15.230 1.00 81.25 166 SER A N 1
ATOM 1330 C CA . SER A 1 166 ? -21.193 -1.798 15.220 1.00 81.25 166 SER A CA 1
ATOM 1331 C C . SER A 1 166 ? -21.710 -1.328 13.856 1.00 81.25 166 SER A C 1
ATOM 1333 O O . SER A 1 166 ? -22.733 -0.639 13.801 1.00 81.25 166 SER A O 1
ATOM 1335 N N . ALA A 1 167 ? -21.071 -1.777 12.770 1.00 78.88 167 ALA A N 1
ATOM 1336 C CA . ALA A 1 167 ? -21.479 -1.479 11.400 1.00 78.88 167 ALA A CA 1
ATOM 1337 C C . ALA A 1 167 ? -22.863 -2.061 11.057 1.00 78.88 167 ALA A C 1
ATOM 1339 O O . ALA A 1 167 ? -23.698 -1.358 10.495 1.00 78.88 167 ALA A O 1
ATOM 1340 N N . SER A 1 168 ? -23.150 -3.305 11.456 1.00 77.38 168 SER A N 1
ATOM 1341 C CA . SER A 1 168 ? -24.443 -3.962 11.189 1.00 77.38 168 SER A CA 1
ATOM 1342 C C . SER A 1 168 ? -25.635 -3.332 11.924 1.00 77.38 168 SER A C 1
ATOM 1344 O O . SER A 1 168 ? -26.774 -3.432 11.471 1.00 77.38 168 SER A O 1
ATOM 1346 N N . LEU A 1 169 ? -25.382 -2.698 13.075 1.00 73.31 169 LEU A N 1
ATOM 1347 C CA . LEU A 1 169 ? -26.403 -2.085 13.926 1.00 73.31 169 LEU A CA 1
ATOM 1348 C C . LEU A 1 169 ? -26.709 -0.627 13.547 1.00 73.31 169 LEU A C 1
ATOM 1350 O O . LEU A 1 169 ? -27.671 -0.059 14.067 1.00 73.31 169 LEU A O 1
ATOM 1354 N N . MET A 1 170 ? -25.907 -0.017 12.671 1.00 66.12 170 MET A N 1
ATOM 1355 C CA . MET A 1 170 ? -26.132 1.346 12.191 1.00 66.12 170 MET A CA 1
ATOM 1356 C C . MET A 1 170 ? -27.184 1.366 11.072 1.00 66.12 170 MET A C 1
ATOM 1358 O O . MET A 1 170 ? -27.152 0.521 10.176 1.00 66.12 170 MET A O 1
ATOM 1362 N N . PRO A 1 171 ? -28.120 2.334 11.074 1.00 59.31 171 PRO A N 1
ATOM 1363 C CA . PRO A 1 171 ? -29.007 2.534 9.937 1.00 59.31 171 PRO A CA 1
ATOM 1364 C C . PRO A 1 171 ? -28.194 2.859 8.676 1.00 59.31 171 PRO A C 1
ATOM 1366 O O . PRO A 1 171 ? -27.263 3.652 8.731 1.00 59.31 171 PRO A O 1
ATOM 1369 N N . SER A 1 172 ? -28.603 2.358 7.505 1.00 54.62 172 SER A N 1
ATOM 1370 C CA . SER A 1 172 ? -27.924 2.587 6.208 1.00 54.62 172 SER A CA 1
ATOM 1371 C C . SER A 1 172 ? -27.798 4.066 5.782 1.00 54.62 172 SER A C 1
ATOM 1373 O O . SER A 1 172 ? -27.259 4.362 4.721 1.00 54.62 172 SER A O 1
ATOM 1375 N N . SER A 1 173 ? -28.343 4.994 6.575 1.00 47.66 173 SER A N 1
ATOM 1376 C CA . SER A 1 173 ? -28.283 6.443 6.381 1.00 47.66 173 SER A CA 1
ATOM 1377 C C . SER A 1 173 ? -27.180 7.126 7.202 1.00 47.66 173 SER A C 1
ATOM 1379 O O . SER A 1 173 ? -26.910 8.300 6.944 1.00 47.66 173 SER A O 1
ATOM 1381 N N . SER A 1 174 ? -26.584 6.464 8.201 1.00 54.94 174 SER A N 1
ATOM 1382 C CA . SER A 1 174 ? -25.507 7.031 9.016 1.00 54.94 174 SER A CA 1
ATOM 1383 C C . SER A 1 174 ? -24.143 6.570 8.508 1.00 54.94 174 SER A C 1
ATOM 1385 O O . SER A 1 174 ? -23.919 5.402 8.205 1.00 54.94 174 SER A O 1
ATOM 1387 N N . THR A 1 175 ? -23.206 7.511 8.409 1.00 55.31 175 THR A N 1
ATOM 1388 C CA . THR A 1 175 ? -21.809 7.210 8.093 1.00 55.31 175 THR A CA 1
ATOM 1389 C C . THR A 1 175 ? -21.198 6.431 9.251 1.00 55.31 175 THR A C 1
ATOM 1391 O O . THR A 1 175 ? -21.151 6.939 10.376 1.00 55.31 175 THR A O 1
ATOM 1394 N N . ILE A 1 176 ? -20.730 5.213 8.980 1.00 61.31 176 ILE A N 1
ATOM 1395 C CA . ILE A 1 176 ? -19.912 4.441 9.917 1.00 61.31 176 ILE A CA 1
ATOM 1396 C C . ILE A 1 176 ? -18.694 5.315 10.270 1.00 61.31 176 ILE A C 1
ATOM 1398 O O . ILE A 1 176 ? -18.050 5.839 9.358 1.00 61.31 176 ILE A O 1
ATOM 1402 N N . PRO A 1 177 ? -18.384 5.547 11.560 1.00 64.81 177 PRO A N 1
ATOM 1403 C CA . PRO A 1 177 ? -17.213 6.329 11.928 1.00 64.81 177 PRO A CA 1
ATOM 1404 C C . PRO A 1 177 ? -15.969 5.671 11.347 1.00 64.81 177 PRO A C 1
ATOM 1406 O O . PRO A 1 177 ? -15.756 4.489 11.607 1.00 64.81 177 PRO A O 1
ATOM 1409 N N . GLU A 1 178 ? -15.165 6.406 10.582 1.00 71.50 178 GLU A N 1
ATOM 1410 C CA . GLU A 1 178 ? -13.977 5.857 9.921 1.00 71.50 178 GLU A CA 1
ATOM 1411 C C . GLU A 1 178 ? -13.088 5.097 10.927 1.00 71.50 178 GLU A C 1
ATOM 1413 O O . GLU A 1 178 ? -12.883 5.595 12.048 1.00 71.50 178 GLU A O 1
ATOM 1418 N N . PRO A 1 179 ? -12.539 3.918 10.559 1.00 75.56 179 PRO A N 1
ATOM 1419 C CA . PRO A 1 179 ? -11.661 3.135 11.437 1.00 75.56 179 PRO A CA 1
ATOM 1420 C C . PRO A 1 179 ? -10.510 3.971 12.013 1.00 75.56 179 PRO A C 1
ATOM 1422 O O . PRO A 1 179 ? -10.146 3.833 13.179 1.00 75.56 179 PRO A O 1
ATOM 1425 N N . GLY A 1 180 ? -10.017 4.928 11.223 1.00 78.00 180 GLY A N 1
ATOM 1426 C CA . GLY A 1 180 ? -8.975 5.875 11.605 1.00 78.00 180 GLY A CA 1
ATOM 1427 C C . GLY A 1 180 ? -9.295 6.789 12.789 1.00 78.00 180 GLY A C 1
ATOM 1428 O O . GLY A 1 180 ? -8.384 7.377 13.367 1.00 78.00 180 GLY A O 1
ATOM 1429 N N . SER A 1 181 ? -10.563 6.916 13.191 1.00 81.25 181 SER A N 1
ATOM 1430 C CA . SER A 1 181 ? -10.962 7.812 14.284 1.00 81.25 181 SER A CA 1
ATOM 1431 C C . SER A 1 181 ? -10.372 7.425 15.648 1.00 81.25 181 SER A C 1
ATOM 1433 O O . SER A 1 181 ? -10.188 8.310 16.491 1.00 81.25 181 SER A O 1
ATOM 1435 N N . TRP A 1 182 ? -10.036 6.148 15.848 1.00 82.69 182 TRP A N 1
ATOM 1436 C CA . TRP A 1 182 ? -9.388 5.620 17.055 1.00 82.69 182 TRP A CA 1
ATOM 1437 C C . TRP A 1 182 ? -7.859 5.774 17.058 1.00 82.69 182 TRP A C 1
ATOM 1439 O O . TRP A 1 182 ? -7.240 5.715 18.123 1.00 82.69 182 TRP A O 1
ATOM 1449 N N . GLY A 1 183 ? -7.267 6.041 15.892 1.00 85.31 183 GLY A N 1
ATOM 1450 C CA . GLY A 1 183 ? -5.829 6.207 15.697 1.00 85.31 183 GLY A CA 1
ATOM 1451 C C . GLY A 1 183 ? -5.181 5.047 14.941 1.00 85.31 183 GLY A C 1
ATOM 1452 O O . GLY A 1 183 ? -5.806 4.032 14.647 1.00 85.31 183 GLY A O 1
ATOM 1453 N N . HIS A 1 184 ? -3.897 5.211 14.621 1.00 85.31 184 HIS A N 1
ATOM 1454 C CA . HIS A 1 184 ? -3.172 4.305 13.727 1.00 85.31 184 HIS A CA 1
ATOM 1455 C C . HIS A 1 184 ? -2.980 2.895 14.300 1.00 85.31 184 HIS A C 1
ATOM 1457 O O . HIS A 1 184 ? -3.054 1.917 13.561 1.00 85.31 184 HIS A O 1
ATOM 1463 N N . GLU A 1 185 ? -2.756 2.777 15.610 1.00 84.81 185 GLU A N 1
ATOM 1464 C CA . GLU A 1 185 ? -2.502 1.478 16.244 1.00 84.81 185 GLU A CA 1
ATOM 1465 C C . GLU A 1 185 ? -3.754 0.594 16.260 1.00 84.81 185 GLU A C 1
ATOM 1467 O O . GLU A 1 185 ? -3.672 -0.602 15.998 1.00 84.81 185 GLU A O 1
ATOM 1472 N N . TYR A 1 186 ? -4.930 1.201 16.450 1.00 87.75 186 TYR A N 1
ATOM 1473 C CA . TYR A 1 186 ? -6.206 0.505 16.293 1.00 87.75 186 TYR A CA 1
ATOM 1474 C C . TYR A 1 186 ? -6.367 -0.059 14.879 1.00 87.75 186 TYR A C 1
ATOM 1476 O O . TYR A 1 186 ? -6.718 -1.223 14.723 1.00 87.75 186 TYR A O 1
ATOM 1484 N N . VAL A 1 187 ? -6.090 0.750 13.848 1.00 89.69 187 VAL A N 1
ATOM 1485 C CA . VAL A 1 187 ? -6.222 0.311 12.449 1.00 89.69 187 VAL A CA 1
ATOM 1486 C C . VAL A 1 187 ? -5.221 -0.801 12.128 1.00 89.69 187 VAL A C 1
ATOM 1488 O O . VAL A 1 187 ? -5.579 -1.734 11.422 1.00 89.69 187 VAL A O 1
ATOM 1491 N N . ARG A 1 188 ? -4.008 -0.766 12.696 1.00 88.44 188 ARG A N 1
ATOM 1492 C CA . ARG A 1 188 ? -3.025 -1.853 12.558 1.00 88.44 188 ARG A CA 1
ATOM 1493 C C . ARG A 1 188 ? -3.497 -3.155 13.210 1.00 88.44 188 ARG A C 1
ATOM 1495 O O . ARG A 1 188 ? -3.427 -4.198 12.572 1.00 88.44 188 ARG A O 1
ATOM 1502 N N . HIS A 1 189 ? -4.007 -3.101 14.441 1.00 88.56 189 HIS A N 1
ATOM 1503 C CA . HIS A 1 189 ? -4.583 -4.281 15.097 1.00 88.56 189 HIS A CA 1
ATOM 1504 C C . HIS A 1 189 ? -5.791 -4.830 14.333 1.00 88.56 189 HIS A C 1
ATOM 1506 O O . HIS A 1 189 ? -5.904 -6.037 14.143 1.00 88.56 189 HIS A O 1
ATOM 1512 N N . LEU A 1 190 ? -6.667 -3.943 13.854 1.00 89.38 190 LEU A N 1
ATOM 1513 C CA . LEU A 1 190 ? -7.820 -4.323 13.047 1.00 89.38 190 LEU A CA 1
ATOM 1514 C C . LEU A 1 190 ? -7.395 -4.988 11.733 1.00 89.38 190 LEU A C 1
ATOM 1516 O O . LEU A 1 190 ? -7.990 -5.992 11.364 1.00 89.38 190 LEU A O 1
ATOM 1520 N N . ALA A 1 191 ? -6.379 -4.453 11.051 1.00 90.56 191 ALA A N 1
ATOM 1521 C CA . ALA A 1 191 ? -5.831 -5.013 9.818 1.00 90.56 191 ALA A CA 1
ATOM 1522 C C . ALA A 1 191 ? -5.273 -6.430 10.029 1.00 90.56 191 ALA A C 1
ATOM 1524 O O . ALA A 1 191 ? -5.613 -7.326 9.266 1.00 90.56 191 ALA A O 1
ATOM 1525 N N . ALA A 1 192 ? -4.513 -6.651 11.107 1.00 89.19 192 ALA A N 1
ATOM 1526 C CA . ALA A 1 192 ? -3.982 -7.973 11.442 1.00 89.19 192 ALA A CA 1
ATOM 1527 C C . ALA A 1 192 ? -5.098 -8.998 11.721 1.00 89.19 192 ALA A C 1
ATOM 1529 O O . ALA A 1 192 ? -5.102 -10.088 11.154 1.00 89.19 192 ALA A O 1
ATOM 1530 N N . GLU A 1 193 ? -6.095 -8.638 12.541 1.00 88.94 193 GLU A N 1
ATOM 1531 C CA . GLU A 1 193 ? -7.246 -9.519 12.796 1.00 88.94 193 GLU A CA 1
ATOM 1532 C C . GLU A 1 193 ? -8.067 -9.789 11.522 1.00 88.94 193 GLU A C 1
ATOM 1534 O O . GLU A 1 193 ? -8.671 -10.855 11.389 1.00 88.94 193 GLU A O 1
ATOM 1539 N N . LEU A 1 194 ? -8.106 -8.828 10.593 1.00 89.06 194 LEU A N 1
ATOM 1540 C CA . LEU A 1 194 ? -8.824 -8.932 9.326 1.00 89.06 194 LEU A CA 1
ATOM 1541 C C . LEU A 1 194 ? -8.171 -9.950 8.380 1.00 89.06 194 LEU A C 1
ATOM 1543 O O . LEU A 1 194 ? -8.886 -10.792 7.834 1.00 89.06 194 LEU A O 1
ATOM 1547 N N . GLY A 1 195 ? -6.844 -9.911 8.228 1.00 87.00 195 GLY A N 1
ATOM 1548 C CA . GLY A 1 195 ? -6.089 -10.883 7.430 1.00 87.00 195 GLY A CA 1
ATOM 1549 C C . GLY A 1 195 ? -6.168 -12.305 7.998 1.00 87.00 195 GLY A C 1
ATOM 1550 O O . GLY A 1 195 ? -6.428 -13.264 7.265 1.00 87.00 195 GLY A O 1
ATOM 1551 N N . GLU A 1 196 ? -6.051 -12.450 9.323 1.00 87.38 196 GLU A N 1
ATOM 1552 C CA . GLU A 1 196 ? -6.216 -13.743 10.003 1.00 87.38 196 GLU A CA 1
ATOM 1553 C C . GLU A 1 196 ? -7.623 -14.326 9.801 1.00 87.38 196 GLU A C 1
ATOM 1555 O O . GLU A 1 196 ? -7.777 -15.506 9.480 1.00 87.38 196 GLU A O 1
ATOM 1560 N N . GLU A 1 197 ? -8.669 -13.510 9.969 1.00 84.88 197 GLU A N 1
ATOM 1561 C CA . GLU A 1 197 ? -10.054 -13.955 9.800 1.00 84.88 197 GLU A CA 1
ATOM 1562 C C . GLU A 1 197 ? -10.370 -14.329 8.347 1.00 84.88 197 GLU A C 1
ATOM 1564 O O . GLU A 1 197 ? -11.082 -15.309 8.116 1.00 84.88 197 GLU A O 1
ATOM 1569 N N . TYR A 1 198 ? -9.839 -13.587 7.372 1.00 86.44 198 TYR A N 1
ATOM 1570 C CA . TYR A 1 198 ? -9.982 -13.918 5.956 1.00 86.44 198 TYR A CA 1
ATOM 1571 C C . TYR A 1 198 ? -9.356 -15.279 5.638 1.00 86.44 198 TYR A C 1
ATOM 1573 O O . TYR A 1 198 ? -10.045 -16.165 5.127 1.00 86.44 198 TYR A O 1
ATOM 1581 N N . THR A 1 199 ? -8.104 -15.482 6.060 1.00 86.94 199 THR A N 1
ATOM 1582 C CA . THR A 1 199 ? -7.374 -16.746 5.880 1.00 86.94 199 THR A CA 1
ATOM 1583 C C . THR A 1 199 ? -8.152 -17.920 6.480 1.00 86.94 199 THR A C 1
ATOM 1585 O O . THR A 1 199 ? -8.344 -18.949 5.838 1.00 86.94 199 THR A O 1
ATOM 1588 N N . ILE A 1 200 ? -8.689 -17.760 7.695 1.00 84.56 200 ILE A N 1
ATOM 1589 C CA . ILE A 1 200 ? -9.461 -18.813 8.372 1.00 84.56 200 ILE A CA 1
ATOM 1590 C C . ILE A 1 200 ? -10.760 -19.146 7.626 1.00 84.56 200 ILE A C 1
ATOM 1592 O O . ILE A 1 200 ? -11.154 -20.315 7.575 1.00 84.56 200 ILE A O 1
ATOM 1596 N N . ARG A 1 201 ? -11.447 -18.150 7.054 1.00 83.50 201 ARG A N 1
ATOM 1597 C CA . ARG A 1 201 ? -12.671 -18.380 6.266 1.00 83.50 201 ARG A CA 1
ATOM 1598 C C . ARG A 1 201 ? -12.375 -19.113 4.965 1.00 83.50 201 ARG A C 1
ATOM 1600 O O . ARG A 1 201 ? -13.127 -20.019 4.616 1.00 83.50 201 ARG A O 1
ATOM 1607 N N . GLN A 1 202 ? -11.277 -18.760 4.308 1.00 80.06 202 GLN A N 1
ATOM 1608 C CA . GLN A 1 202 ? -10.833 -19.385 3.068 1.00 80.06 2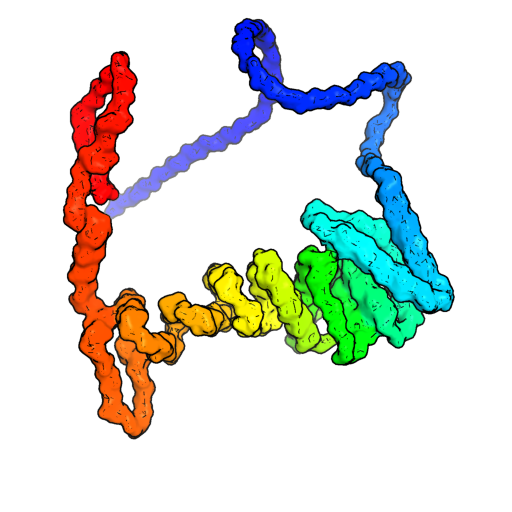02 GLN A CA 1
ATOM 1609 C C . GLN A 1 202 ? -10.379 -20.837 3.304 1.00 80.06 202 GLN A C 1
ATOM 1611 O O . GLN A 1 202 ? -10.902 -21.764 2.686 1.00 80.06 202 GLN A O 1
ATOM 1616 N N . GLU A 1 203 ? -9.509 -21.077 4.293 1.00 76.81 203 GLU A N 1
ATOM 1617 C CA . GLU A 1 203 ? -9.056 -22.428 4.665 1.00 76.81 203 GLU A CA 1
ATOM 1618 C C . GLU A 1 203 ? -10.207 -23.320 5.174 1.00 76.81 203 GLU A C 1
ATOM 1620 O O . GLU A 1 203 ? -10.225 -24.535 4.941 1.00 76.81 203 GLU A O 1
ATOM 1625 N N . GLY A 1 204 ? -11.177 -22.723 5.877 1.00 62.69 204 GLY A N 1
ATOM 1626 C CA . GLY A 1 204 ? -12.369 -23.396 6.392 1.00 62.69 204 GLY A CA 1
ATOM 1627 C C . GLY A 1 204 ? -13.365 -23.825 5.309 1.00 62.69 204 GLY A C 1
ATOM 1628 O O . GLY A 1 204 ? -14.076 -24.813 5.509 1.00 62.69 204 GLY A O 1
ATOM 1629 N N . GLU A 1 205 ? -13.403 -23.137 4.164 1.00 52.59 205 GLU A N 1
ATOM 1630 C CA . GLU A 1 205 ? -14.155 -23.576 2.980 1.00 52.59 205 GLU A CA 1
ATOM 1631 C C . GLU A 1 205 ? -13.414 -24.668 2.187 1.00 52.59 205 GLU A C 1
ATOM 1633 O O . GLU A 1 205 ? -14.064 -25.546 1.613 1.00 52.59 205 GLU A O 1
ATOM 1638 N N . GLU A 1 206 ? -12.076 -24.691 2.203 1.00 43.56 206 GLU A N 1
ATOM 1639 C CA . GLU A 1 206 ? -11.274 -25.632 1.404 1.00 43.56 206 GLU A CA 1
ATOM 1640 C C . GLU A 1 206 ? -10.949 -26.979 2.090 1.00 43.56 206 GLU A C 1
ATOM 1642 O O . GLU A 1 206 ? -10.589 -27.945 1.411 1.00 43.56 206 GLU A O 1
ATOM 1647 N N . SER A 1 207 ? -11.124 -27.118 3.412 1.00 33.50 207 SER A N 1
ATOM 1648 C CA . SER A 1 207 ? -10.727 -28.329 4.158 1.00 33.50 207 SER A CA 1
ATOM 1649 C C . SER A 1 207 ? -11.874 -29.041 4.903 1.00 33.50 207 SER A C 1
ATOM 1651 O O . SER A 1 207 ? -12.174 -28.690 6.043 1.00 33.50 207 SER A O 1
ATOM 1653 N N . PRO A 1 208 ? -12.430 -30.165 4.398 1.00 39.03 208 PRO A N 1
ATOM 1654 C CA . PRO A 1 208 ? -13.260 -31.068 5.201 1.00 39.03 208 PRO A CA 1
ATOM 1655 C C . PRO A 1 208 ? -12.436 -32.086 6.025 1.00 39.03 208 PRO A C 1
ATOM 1657 O O . PRO A 1 208 ? -12.961 -33.145 6.374 1.00 39.03 208 PRO A O 1
ATOM 1660 N N . SER A 1 209 ? -11.145 -31.847 6.315 1.00 41.06 209 SER A N 1
ATOM 1661 C CA . SER A 1 209 ? -10.283 -32.889 6.911 1.00 41.06 209 SER A CA 1
ATOM 1662 C C . SER A 1 209 ? -9.082 -32.429 7.753 1.00 41.06 209 SER A C 1
ATOM 1664 O O . SER A 1 209 ? -8.054 -33.106 7.746 1.00 41.06 209 SER A O 1
ATOM 1666 N N . SER A 1 210 ? -9.188 -31.341 8.517 1.00 35.88 210 SER A N 1
ATOM 1667 C CA . SER A 1 210 ? -8.093 -30.908 9.404 1.00 35.88 210 SER A CA 1
ATOM 1668 C C . SER A 1 210 ? -8.552 -30.832 10.859 1.00 35.88 210 SER A C 1
ATOM 1670 O O . SER A 1 210 ? -9.119 -29.840 11.308 1.00 35.88 210 SER A O 1
ATOM 1672 N N . GLU A 1 211 ? -8.295 -31.906 11.607 1.00 41.16 211 GLU A N 1
ATOM 1673 C CA . GLU A 1 211 ? -8.375 -31.949 13.068 1.00 41.16 211 GLU A CA 1
ATOM 1674 C C . GLU A 1 211 ? -7.312 -31.014 13.677 1.00 41.16 211 GLU A C 1
ATOM 1676 O O . GLU A 1 211 ? -6.182 -31.418 13.947 1.00 41.16 211 GLU A O 1
ATOM 1681 N N . LYS A 1 212 ? -7.670 -29.752 13.920 1.00 34.91 212 LYS A N 1
ATOM 1682 C CA . LYS A 1 212 ? -7.039 -28.931 14.963 1.00 34.91 212 LYS A CA 1
ATOM 1683 C C . LYS A 1 212 ? -8.064 -28.664 16.072 1.00 34.91 212 LYS A C 1
ATOM 1685 O O . LYS A 1 212 ? -9.264 -28.615 15.785 1.00 34.91 212 LYS A O 1
ATOM 1690 N N . PRO A 1 213 ? -7.635 -28.576 17.346 1.00 33.47 213 PRO A N 1
ATOM 1691 C CA . PRO A 1 213 ? -8.556 -28.426 18.460 1.00 33.47 213 PRO A CA 1
ATOM 1692 C C . PRO A 1 213 ? -9.331 -27.123 18.292 1.00 33.47 213 PRO A C 1
ATOM 1694 O O . PRO A 1 213 ? -8.746 -26.079 18.023 1.00 33.47 213 PRO A O 1
ATOM 1697 N N . LYS A 1 214 ? -10.652 -27.213 18.448 1.00 39.97 214 LYS A N 1
ATOM 1698 C CA . LYS A 1 214 ? -11.568 -26.077 18.519 1.00 39.97 214 LYS A CA 1
ATOM 1699 C C . LYS A 1 214 ? -11.214 -25.226 19.741 1.00 39.97 214 LYS A C 1
ATOM 1701 O O . LYS A 1 214 ? -11.797 -25.419 20.804 1.00 39.97 214 LYS A O 1
ATOM 1706 N N . GLU A 1 215 ? -10.267 -24.309 19.607 1.00 38.19 215 GLU A N 1
ATOM 1707 C CA . GLU A 1 215 ? -10.361 -23.060 20.358 1.00 38.19 215 GLU A CA 1
ATOM 1708 C C . GLU A 1 215 ? -11.654 -22.393 19.887 1.00 38.19 215 GLU A C 1
ATOM 1710 O O . GLU A 1 215 ? -11.947 -22.391 18.690 1.00 38.19 215 GLU A O 1
ATOM 1715 N N . GLU A 1 216 ? -12.503 -22.000 20.834 1.00 38.38 216 GLU A N 1
ATOM 1716 C CA . GLU A 1 216 ? -13.869 -21.538 20.593 1.00 38.38 216 GLU A CA 1
ATOM 1717 C C . GLU A 1 216 ? -13.890 -20.538 19.435 1.00 38.38 216 GLU A C 1
ATOM 1719 O O . GLU A 1 216 ? -13.429 -19.408 19.569 1.00 38.38 216 GLU A O 1
ATOM 1724 N N . ALA A 1 217 ? -14.375 -20.978 18.269 1.00 44.16 217 ALA A N 1
ATOM 1725 C CA . ALA A 1 217 ? -14.467 -20.138 17.089 1.00 44.16 217 ALA A CA 1
ATOM 1726 C C . ALA A 1 217 ? -15.443 -19.003 17.407 1.00 44.16 217 ALA A C 1
ATOM 1728 O O . ALA A 1 217 ? -16.664 -19.167 17.338 1.00 44.16 217 ALA A O 1
ATOM 1729 N N . VAL A 1 218 ? -14.892 -17.867 17.827 1.00 52.72 218 VAL A N 1
ATOM 1730 C CA . VAL A 1 218 ? -15.609 -16.610 17.975 1.00 52.72 218 VAL A CA 1
ATOM 1731 C C . VAL A 1 218 ? -16.238 -16.334 16.615 1.00 52.72 218 VAL A C 1
ATOM 1733 O O . VAL A 1 218 ? -15.541 -16.102 15.634 1.00 52.72 218 VAL A O 1
ATOM 1736 N N . THR A 1 219 ? -17.563 -16.436 16.532 1.00 55.50 219 THR A N 1
ATOM 1737 C CA . THR A 1 219 ? -18.291 -16.181 15.289 1.00 55.50 219 THR A CA 1
ATOM 1738 C C . THR A 1 219 ? -18.237 -14.687 15.005 1.00 55.50 219 THR A C 1
ATOM 1740 O O . THR A 1 219 ? -18.984 -13.896 15.582 1.00 55.50 219 THR A O 1
ATOM 1743 N N . VAL A 1 220 ? -17.298 -14.283 14.154 1.00 61.25 220 VAL A N 1
ATOM 1744 C CA . VAL A 1 220 ? -17.222 -12.918 13.643 1.00 61.25 220 VAL A CA 1
ATOM 1745 C C . VAL A 1 220 ? -18.383 -12.733 12.652 1.00 61.25 220 VAL A C 1
ATOM 1747 O O . VAL A 1 220 ? -18.446 -13.439 11.642 1.00 61.25 220 VAL A O 1
ATOM 1750 N N . PRO A 1 221 ? -19.347 -11.836 12.916 1.00 62.97 221 PRO A N 1
ATOM 1751 C CA . PRO A 1 221 ? -20.460 -11.612 12.001 1.00 62.97 221 PRO A CA 1
ATOM 1752 C C . PRO A 1 221 ? -19.992 -10.808 10.786 1.00 62.97 221 PRO A C 1
ATOM 1754 O O . PRO A 1 221 ? -19.233 -9.863 10.942 1.00 62.97 221 PRO A O 1
ATOM 1757 N N . GLY A 1 222 ? -20.469 -11.154 9.591 1.00 65.50 222 GLY A N 1
ATOM 1758 C CA . GLY A 1 222 ? -20.167 -10.431 8.349 1.00 65.50 222 GLY A CA 1
ATOM 1759 C C . GLY A 1 222 ? -19.903 -11.376 7.182 1.00 65.50 222 GLY A C 1
ATOM 1760 O O . GLY A 1 222 ? -19.537 -12.534 7.388 1.00 65.50 222 GLY A O 1
ATOM 1761 N N . SER A 1 223 ? -20.108 -10.895 5.961 1.00 79.00 223 SER A N 1
ATOM 1762 C CA . SER A 1 223 ? -19.738 -11.586 4.722 1.00 79.00 223 SER A CA 1
ATOM 1763 C C . SER A 1 223 ? -18.275 -11.318 4.347 1.00 79.00 223 SER A C 1
ATOM 1765 O O . SER A 1 223 ? -17.645 -10.428 4.910 1.00 79.00 223 SER A O 1
ATOM 1767 N N . ILE A 1 224 ? -17.725 -12.074 3.390 1.00 81.00 224 ILE A N 1
ATOM 1768 C CA . ILE A 1 224 ? -16.372 -11.826 2.856 1.00 81.00 224 ILE A CA 1
ATOM 1769 C C . ILE A 1 224 ? -16.284 -10.426 2.221 1.00 81.00 224 ILE A C 1
ATOM 1771 O O . ILE A 1 224 ? -15.287 -9.734 2.392 1.00 81.00 224 ILE A O 1
ATOM 1775 N N . GLU A 1 225 ? -17.351 -9.953 1.568 1.00 83.31 225 GLU A N 1
ATOM 1776 C CA . GLU A 1 225 ? -17.349 -8.615 0.964 1.00 83.31 225 GLU A CA 1
ATOM 1777 C C . GLU A 1 225 ? -17.331 -7.500 2.019 1.00 83.31 225 GLU A C 1
ATOM 1779 O O . GLU A 1 225 ? -16.702 -6.468 1.802 1.00 83.31 225 GLU A O 1
ATOM 1784 N N . ASP A 1 226 ? -17.934 -7.717 3.193 1.00 83.88 226 ASP A N 1
ATOM 1785 C CA . ASP A 1 226 ? -17.836 -6.759 4.302 1.00 83.88 226 ASP A CA 1
ATOM 1786 C C . ASP A 1 226 ? -16.389 -6.644 4.811 1.00 83.88 226 ASP A C 1
ATOM 1788 O O . ASP A 1 226 ? -15.950 -5.551 5.178 1.00 83.88 226 ASP A O 1
ATOM 1792 N N . LEU A 1 227 ? -15.625 -7.747 4.783 1.00 84.88 227 LEU A N 1
ATOM 1793 C CA . LEU A 1 227 ? -14.196 -7.742 5.110 1.00 84.88 227 LEU A CA 1
ATOM 1794 C C . LEU A 1 227 ? -13.392 -6.974 4.057 1.00 84.88 227 LEU A C 1
ATOM 1796 O O . LEU A 1 227 ? -12.573 -6.133 4.420 1.00 84.88 227 LEU A O 1
ATOM 1800 N N . HIS A 1 228 ? -13.663 -7.192 2.766 1.00 88.75 228 HIS A N 1
ATOM 1801 C CA . HIS A 1 228 ? -13.018 -6.436 1.689 1.00 88.75 228 HIS A CA 1
ATOM 1802 C C . HIS A 1 228 ? -13.291 -4.933 1.797 1.00 88.75 228 HIS A C 1
ATOM 1804 O O . HIS A 1 228 ? -12.366 -4.130 1.688 1.00 88.75 228 HIS A O 1
ATOM 1810 N N . LEU A 1 229 ? -14.544 -4.531 2.035 1.00 88.25 229 LEU A N 1
ATOM 1811 C CA . LEU A 1 229 ? -14.909 -3.120 2.186 1.00 88.25 229 LEU A CA 1
ATOM 1812 C C . LEU A 1 229 ? -14.198 -2.479 3.383 1.00 88.25 229 LEU A C 1
ATOM 1814 O O . LEU A 1 229 ? -13.635 -1.392 3.248 1.00 88.25 229 LEU A O 1
ATOM 1818 N N . LEU A 1 230 ? -14.154 -3.172 4.524 1.00 87.19 230 LEU A N 1
ATOM 1819 C CA . LEU A 1 230 ? -13.426 -2.701 5.701 1.00 87.19 230 LEU A CA 1
ATOM 1820 C C . LEU A 1 230 ? -11.913 -2.620 5.445 1.00 87.19 230 LEU A C 1
ATOM 1822 O O . LEU A 1 230 ? -11.268 -1.658 5.867 1.00 87.19 230 LEU A O 1
ATOM 1826 N N . GLY A 1 231 ? -11.354 -3.588 4.717 1.00 89.12 231 GLY A N 1
ATOM 1827 C CA . GLY A 1 231 ? -9.957 -3.590 4.288 1.00 89.12 231 GLY A CA 1
ATOM 1828 C C . GLY A 1 231 ? -9.618 -2.385 3.414 1.00 89.12 231 GLY A C 1
ATOM 1829 O O . GLY A 1 231 ? -8.610 -1.722 3.648 1.00 89.12 231 GLY A O 1
ATOM 1830 N N . LEU A 1 232 ? -10.497 -2.021 2.475 1.00 90.81 232 LEU A N 1
ATOM 1831 C CA . LEU A 1 232 ? -10.334 -0.830 1.633 1.00 90.81 232 LEU A CA 1
ATOM 1832 C C . LEU A 1 232 ? -10.398 0.475 2.441 1.00 90.81 232 LEU A C 1
ATOM 1834 O O . LEU A 1 232 ? -9.622 1.396 2.178 1.00 90.81 232 LEU A O 1
ATOM 1838 N N . GLU A 1 233 ? -11.281 0.567 3.440 1.00 90.00 233 GLU A N 1
ATOM 1839 C CA . GLU A 1 233 ? -11.317 1.717 4.356 1.00 90.00 233 GLU A CA 1
ATOM 1840 C C . GLU A 1 233 ? -10.008 1.851 5.150 1.00 90.00 233 GLU A C 1
ATOM 1842 O O . GLU A 1 233 ? -9.463 2.953 5.272 1.00 90.00 233 GLU A O 1
ATOM 1847 N N . CYS A 1 234 ? -9.474 0.731 5.652 1.00 90.06 234 CYS A N 1
ATOM 1848 C CA . CYS A 1 234 ? -8.202 0.697 6.376 1.00 90.06 234 CYS A CA 1
ATOM 1849 C C . CYS A 1 234 ? -7.022 1.053 5.460 1.00 90.06 234 CYS A C 1
ATOM 1851 O O . CYS A 1 234 ? -6.198 1.894 5.819 1.00 90.06 234 CYS A O 1
ATOM 1853 N N . ALA A 1 235 ? -6.980 0.500 4.245 1.00 91.38 235 ALA A N 1
ATOM 1854 C CA . ALA A 1 235 ? -5.959 0.811 3.249 1.00 91.38 235 ALA A CA 1
ATOM 1855 C C . ALA A 1 235 ? -5.968 2.302 2.880 1.00 91.38 235 ALA A C 1
ATOM 1857 O O . ALA A 1 235 ? -4.918 2.942 2.859 1.00 91.38 235 ALA A O 1
ATOM 1858 N N . ARG A 1 236 ? -7.148 2.908 2.681 1.00 91.75 236 ARG A N 1
ATOM 1859 C CA . ARG A 1 236 ? -7.267 4.354 2.432 1.00 91.75 236 ARG A CA 1
ATOM 1860 C C . ARG A 1 236 ? -6.711 5.184 3.588 1.00 91.75 236 ARG A C 1
ATOM 1862 O O . ARG A 1 236 ? -6.044 6.194 3.352 1.00 91.75 236 ARG A O 1
ATOM 1869 N N . PHE A 1 237 ? -6.972 4.771 4.828 1.00 91.12 237 PHE A N 1
ATOM 1870 C CA . PHE A 1 237 ? -6.414 5.431 6.004 1.00 91.12 237 PHE A CA 1
ATOM 1871 C C . PHE A 1 237 ? -4.882 5.336 6.034 1.00 91.12 237 PHE A C 1
ATOM 1873 O O . PHE A 1 237 ? -4.224 6.359 6.232 1.00 91.12 237 PHE A O 1
ATOM 1880 N N . PHE A 1 238 ? -4.316 4.153 5.788 1.00 92.06 238 PHE A N 1
ATOM 1881 C CA . PHE A 1 238 ? -2.869 3.938 5.764 1.00 92.06 238 PHE A CA 1
ATOM 1882 C C . PHE A 1 238 ? -2.167 4.753 4.673 1.00 92.06 238 PHE A C 1
ATOM 1884 O O . PHE A 1 238 ? -1.187 5.442 4.962 1.00 92.06 238 PHE A O 1
ATOM 1891 N N . LEU A 1 239 ? -2.706 4.767 3.449 1.00 91.06 239 LEU A N 1
ATOM 1892 C CA . LEU A 1 239 ? -2.176 5.582 2.350 1.00 91.06 239 LEU A CA 1
ATOM 1893 C C . LEU A 1 239 ? -2.189 7.080 2.708 1.00 91.06 239 LEU A C 1
ATOM 1895 O O . LEU A 1 239 ? -1.217 7.786 2.453 1.00 91.06 239 LEU A O 1
ATOM 1899 N N . GLY A 1 240 ? -3.244 7.561 3.378 1.00 90.19 240 GLY A N 1
ATOM 1900 C CA . GLY A 1 240 ? -3.339 8.949 3.846 1.00 90.19 240 GLY A CA 1
ATOM 1901 C C . GLY A 1 240 ? -2.377 9.323 4.986 1.00 90.19 240 GLY A C 1
ATOM 1902 O O . GLY A 1 240 ? -2.116 10.509 5.186 1.00 90.19 240 GLY A O 1
ATOM 1903 N N . HIS A 1 241 ? -1.844 8.340 5.720 1.00 89.69 241 HIS A N 1
ATOM 1904 C CA . HIS A 1 241 ? -0.924 8.534 6.852 1.00 89.69 241 HIS A CA 1
ATOM 1905 C C . HIS A 1 241 ? 0.518 8.102 6.544 1.00 89.69 241 HIS A C 1
ATOM 1907 O O . HIS A 1 241 ? 1.327 7.974 7.463 1.00 89.69 241 HIS A O 1
ATOM 1913 N N . ASN A 1 242 ? 0.865 7.932 5.264 1.00 88.56 242 ASN A N 1
ATOM 1914 C CA . ASN A 1 242 ? 2.189 7.503 4.799 1.00 88.56 242 ASN A CA 1
ATOM 1915 C C . ASN A 1 242 ? 2.608 6.114 5.325 1.00 88.56 242 ASN A C 1
ATOM 1917 O O . ASN A 1 242 ? 3.785 5.877 5.607 1.00 88.56 242 ASN A O 1
ATOM 1921 N N . ALA A 1 243 ? 1.640 5.214 5.494 1.00 91.12 243 ALA A N 1
ATOM 1922 C CA . ALA A 1 243 ? 1.846 3.813 5.843 1.00 91.12 243 ALA A CA 1
ATOM 1923 C C . ALA A 1 243 ? 1.552 2.917 4.628 1.00 91.12 243 ALA A C 1
ATOM 1925 O O . ALA A 1 243 ? 0.786 1.963 4.701 1.00 91.12 243 ALA A O 1
ATOM 1926 N N . GLU A 1 244 ? 2.142 3.239 3.474 1.00 92.31 244 GLU A N 1
ATOM 1927 C CA . GLU A 1 244 ? 1.928 2.488 2.232 1.00 92.31 244 GLU A CA 1
ATOM 1928 C C . GLU A 1 244 ? 2.252 0.991 2.328 1.00 92.31 244 GLU A C 1
ATOM 1930 O O . GLU A 1 244 ? 1.485 0.216 1.762 1.00 92.31 244 GLU A O 1
ATOM 1935 N N . PRO A 1 245 ? 3.333 0.558 3.015 1.00 92.31 245 PRO A N 1
ATOM 1936 C CA . PRO A 1 245 ? 3.623 -0.866 3.174 1.00 92.31 245 PRO A CA 1
ATOM 1937 C C . PRO A 1 245 ? 2.497 -1.609 3.898 1.00 92.31 245 PRO A C 1
ATOM 1939 O O . PRO A 1 245 ? 2.009 -2.604 3.377 1.00 92.31 245 PRO A O 1
ATOM 1942 N N . ASP A 1 246 ? 2.016 -1.055 5.020 1.00 92.56 246 ASP A N 1
ATOM 1943 C CA . ASP A 1 246 ? 0.920 -1.632 5.812 1.00 92.56 246 ASP A CA 1
ATOM 1944 C C . ASP A 1 246 ? -0.374 -1.743 4.970 1.00 92.56 246 ASP A C 1
ATOM 1946 O O . ASP A 1 246 ? -1.127 -2.707 5.093 1.00 92.56 246 ASP A O 1
ATOM 1950 N N . ALA A 1 247 ? -0.629 -0.776 4.075 1.00 93.44 247 ALA A N 1
ATOM 1951 C CA . ALA A 1 247 ? -1.772 -0.816 3.160 1.00 93.44 247 ALA A CA 1
ATOM 1952 C C . ALA A 1 247 ? -1.657 -1.929 2.110 1.00 93.44 247 ALA A C 1
ATOM 1954 O O . ALA A 1 247 ? -2.647 -2.596 1.815 1.00 93.44 247 ALA A O 1
ATOM 1955 N N . VAL A 1 248 ? -0.470 -2.097 1.521 1.00 93.00 248 VAL A N 1
ATOM 1956 C CA . VAL A 1 248 ? -0.220 -3.137 0.517 1.00 93.00 248 VAL A CA 1
ATOM 1957 C C . VAL A 1 248 ? -0.329 -4.510 1.165 1.00 93.00 248 VAL A C 1
ATOM 1959 O O . VAL A 1 248 ? -1.075 -5.334 0.653 1.00 93.00 248 VAL A O 1
ATOM 1962 N N . ASP A 1 249 ? 0.343 -4.735 2.295 1.00 93.00 249 ASP A N 1
ATOM 1963 C CA . ASP A 1 249 ? 0.340 -6.028 2.986 1.00 93.00 249 ASP A CA 1
ATOM 1964 C C . ASP A 1 249 ? -1.091 -6.457 3.352 1.00 93.00 249 ASP A C 1
ATOM 1966 O O . ASP A 1 249 ? -1.491 -7.577 3.044 1.00 93.00 249 ASP A O 1
ATOM 1970 N N . LEU A 1 250 ? -1.918 -5.534 3.861 1.00 93.12 250 LEU A N 1
ATOM 1971 C CA . LEU A 1 250 ? -3.330 -5.807 4.147 1.00 93.12 250 LEU A CA 1
ATOM 1972 C C . LEU A 1 250 ? -4.128 -6.237 2.905 1.00 93.12 250 LEU A C 1
ATOM 1974 O O . LEU A 1 250 ? -4.930 -7.165 2.965 1.00 93.12 250 LEU A O 1
ATOM 1978 N N . LEU A 1 251 ? -3.957 -5.550 1.771 1.00 92.19 251 LEU A N 1
ATOM 1979 C CA . LEU A 1 251 ? -4.691 -5.891 0.544 1.00 92.19 251 LEU A CA 1
ATOM 1980 C C . LEU A 1 251 ? -4.241 -7.227 -0.053 1.00 92.19 251 LEU A C 1
ATOM 1982 O O . LEU A 1 251 ? -5.002 -7.853 -0.789 1.00 92.19 251 LEU A O 1
ATOM 1986 N N . VAL A 1 252 ? -3.017 -7.644 0.255 1.00 90.88 252 VAL A N 1
ATOM 1987 C CA . VAL A 1 252 ? -2.438 -8.917 -0.172 1.00 90.88 252 VAL A CA 1
ATOM 1988 C C . VAL A 1 252 ? -2.963 -10.052 0.690 1.00 90.88 252 VAL A C 1
ATOM 1990 O O . VAL A 1 252 ? -3.393 -11.059 0.140 1.00 90.88 252 VAL A O 1
ATOM 1993 N N . GLU A 1 253 ? -3.025 -9.861 2.008 1.00 89.25 253 GLU A N 1
ATOM 1994 C CA . GLU A 1 253 ? -3.668 -10.805 2.934 1.00 89.25 253 GLU A CA 1
ATOM 1995 C C . GLU A 1 253 ? -5.153 -11.030 2.610 1.00 89.25 253 GLU A C 1
ATOM 1997 O O . GLU A 1 253 ? -5.687 -12.101 2.872 1.00 89.25 253 GLU A O 1
ATOM 2002 N N . LEU A 1 254 ? -5.814 -10.031 2.018 1.00 89.62 254 LEU A N 1
ATOM 2003 C CA . LEU A 1 254 ? -7.206 -10.103 1.571 1.00 89.62 254 LEU A CA 1
ATOM 2004 C C . LEU A 1 254 ? -7.385 -10.526 0.104 1.00 89.62 254 LEU A C 1
ATOM 2006 O O . LEU A 1 254 ? -8.507 -10.482 -0.392 1.00 89.62 254 LEU A O 1
ATOM 2010 N N . GLU A 1 255 ? -6.307 -10.859 -0.612 1.00 89.25 255 GLU A N 1
ATOM 2011 C CA . GLU A 1 255 ? -6.323 -11.232 -2.039 1.00 89.25 255 GLU A CA 1
ATOM 2012 C C . GLU A 1 255 ? -7.033 -10.217 -2.971 1.00 89.25 255 GLU A C 1
ATOM 2014 O O . GLU A 1 255 ? -7.563 -10.563 -4.027 1.00 89.25 255 GLU A O 1
ATOM 2019 N N . ILE A 1 256 ? -7.033 -8.927 -2.616 1.00 90.25 256 ILE A N 1
ATOM 2020 C CA . ILE A 1 256 ? -7.686 -7.840 -3.378 1.00 90.25 256 ILE A CA 1
ATOM 2021 C C . ILE A 1 256 ? -6.700 -6.749 -3.810 1.00 90.25 256 ILE A C 1
ATOM 2023 O O . ILE A 1 256 ? -7.076 -5.582 -3.966 1.00 90.25 256 ILE A O 1
ATOM 2027 N N . VAL A 1 257 ? -5.436 -7.123 -4.029 1.00 89.81 257 VAL A N 1
ATOM 2028 C CA . VAL A 1 257 ? -4.348 -6.198 -4.391 1.00 89.81 257 VAL A CA 1
ATOM 2029 C C . VAL A 1 257 ? -4.682 -5.332 -5.610 1.00 89.81 257 VAL A C 1
ATOM 2031 O O . VAL A 1 257 ? -4.326 -4.159 -5.636 1.00 89.81 257 VAL A O 1
ATOM 2034 N N . ASP A 1 258 ? -5.450 -5.848 -6.570 1.00 88.94 258 ASP A N 1
ATOM 2035 C CA . ASP A 1 258 ? -5.845 -5.132 -7.791 1.00 88.94 258 ASP A CA 1
ATOM 2036 C C . ASP A 1 258 ? -6.617 -3.833 -7.507 1.00 88.94 258 ASP A C 1
ATOM 2038 O O . ASP A 1 258 ? -6.496 -2.853 -8.247 1.00 88.94 258 ASP A O 1
ATOM 2042 N N . ARG A 1 259 ? -7.366 -3.783 -6.395 1.00 89.88 259 ARG A N 1
ATOM 2043 C CA . ARG A 1 259 ? -8.143 -2.600 -5.990 1.00 89.88 259 ARG A CA 1
ATOM 2044 C C . ARG A 1 259 ? -7.260 -1.451 -5.492 1.00 89.88 259 ARG A C 1
ATOM 2046 O O . ARG A 1 259 ? -7.756 -0.337 -5.325 1.00 89.88 259 ARG A O 1
ATOM 2053 N N . ILE A 1 260 ? -5.958 -1.673 -5.280 1.00 90.94 260 ILE A N 1
ATOM 2054 C CA . ILE A 1 260 ? -5.035 -0.610 -4.861 1.00 90.94 260 ILE A CA 1
ATOM 2055 C C . ILE A 1 260 ? -4.942 0.506 -5.906 1.00 90.94 260 ILE A C 1
ATOM 2057 O O . ILE A 1 260 ? -4.762 1.666 -5.541 1.00 90.94 260 ILE A O 1
ATOM 2061 N N . ALA A 1 261 ? -5.128 0.183 -7.191 1.00 89.81 261 ALA A N 1
ATOM 2062 C CA . ALA A 1 261 ? -5.060 1.159 -8.272 1.00 89.81 261 ALA A CA 1
ATOM 2063 C C . ALA A 1 261 ? -6.099 2.283 -8.119 1.00 89.81 261 ALA A C 1
ATOM 2065 O O . ALA A 1 261 ? -5.814 3.432 -8.440 1.00 89.81 261 ALA A O 1
ATOM 2066 N N . ASP A 1 262 ? -7.264 1.986 -7.542 1.00 90.75 262 ASP A N 1
ATOM 2067 C CA . ASP A 1 262 ? -8.329 2.972 -7.334 1.00 90.75 262 ASP A CA 1
ATOM 2068 C C . ASP A 1 262 ? -8.099 3.864 -6.101 1.00 90.75 262 ASP A C 1
ATOM 2070 O O . ASP A 1 262 ? -8.703 4.932 -5.974 1.00 90.75 262 ASP A O 1
ATOM 2074 N N . LEU A 1 263 ? -7.242 3.433 -5.169 1.00 89.38 263 LEU A N 1
ATOM 2075 C CA . LEU A 1 263 ? -7.007 4.109 -3.888 1.00 89.38 263 LEU A CA 1
ATOM 2076 C C . LEU A 1 263 ? -5.797 5.048 -3.901 1.00 89.38 263 LEU A C 1
ATOM 2078 O O . LEU A 1 263 ? -5.668 5.912 -3.031 1.00 89.38 263 LEU A O 1
ATOM 2082 N N . VAL A 1 264 ? -4.887 4.851 -4.847 1.00 90.50 264 VAL A N 1
ATOM 2083 C CA . VAL A 1 264 ? -3.587 5.514 -4.881 1.00 90.50 264 VAL A CA 1
ATOM 2084 C C . VAL A 1 264 ? -3.693 6.931 -5.458 1.00 90.50 264 VAL A C 1
ATOM 2086 O O . VAL A 1 264 ? -4.430 7.191 -6.406 1.00 90.50 264 VAL A O 1
ATOM 2089 N N . ASP A 1 265 ? -2.913 7.865 -4.906 1.00 90.81 265 ASP A N 1
ATOM 2090 C CA . ASP A 1 265 ? -2.809 9.247 -5.384 1.00 90.81 265 ASP A CA 1
ATOM 2091 C C . ASP A 1 265 ? -1.428 9.559 -6.004 1.00 90.81 265 ASP A C 1
ATOM 2093 O O . ASP A 1 265 ? -0.494 8.752 -5.976 1.00 90.81 265 ASP A O 1
ATOM 2097 N N . VAL A 1 266 ? -1.276 10.783 -6.529 1.00 90.00 266 VAL A N 1
ATOM 2098 C CA . VAL A 1 266 ? -0.044 11.262 -7.191 1.00 90.00 266 VAL A CA 1
ATOM 2099 C C . VAL A 1 266 ? 1.174 11.273 -6.250 1.00 90.00 266 VAL A C 1
ATOM 2101 O O . VAL A 1 266 ? 2.310 11.187 -6.710 1.00 90.00 266 VAL A O 1
ATOM 2104 N N . ASN A 1 267 ? 0.980 11.385 -4.937 1.00 88.94 267 ASN A N 1
ATOM 2105 C CA . ASN A 1 267 ? 2.097 11.435 -3.988 1.00 88.94 267 ASN A CA 1
ATOM 2106 C C . ASN A 1 267 ? 2.512 10.040 -3.504 1.00 88.94 267 ASN A C 1
ATOM 2108 O O . ASN A 1 267 ? 3.663 9.831 -3.116 1.00 88.94 267 ASN A O 1
ATOM 2112 N N . THR A 1 268 ? 1.579 9.094 -3.543 1.00 89.81 268 THR A N 1
ATOM 2113 C CA . THR A 1 268 ? 1.692 7.789 -2.898 1.00 89.81 268 THR A CA 1
ATOM 2114 C C . THR A 1 268 ? 2.074 6.693 -3.887 1.00 89.81 268 THR A C 1
ATOM 2116 O O . THR A 1 268 ? 2.816 5.777 -3.522 1.00 89.81 268 THR A O 1
ATOM 2119 N N . PHE A 1 269 ? 1.680 6.817 -5.164 1.00 92.00 269 PHE A N 1
ATOM 2120 C CA . PHE A 1 269 ? 1.902 5.772 -6.174 1.00 92.00 269 PHE A CA 1
ATOM 2121 C C . PHE A 1 269 ? 3.362 5.346 -6.301 1.00 92.00 269 PHE A C 1
ATOM 2123 O O . PHE A 1 269 ? 3.649 4.157 -6.408 1.00 92.00 269 PHE A O 1
ATOM 2130 N N . GLY A 1 270 ? 4.301 6.297 -6.239 1.00 92.25 270 GLY A N 1
ATOM 2131 C CA . GLY A 1 270 ? 5.724 5.995 -6.363 1.00 92.25 270 GLY A CA 1
ATOM 2132 C C . GLY A 1 270 ? 6.235 5.106 -5.227 1.00 92.25 270 GLY A C 1
ATOM 2133 O O . GLY A 1 270 ? 7.018 4.187 -5.473 1.00 92.25 270 GLY A O 1
ATOM 2134 N N . ARG A 1 271 ? 5.769 5.346 -3.993 1.00 92.75 271 ARG A N 1
ATOM 2135 C CA . ARG A 1 271 ? 6.145 4.552 -2.813 1.00 92.75 271 ARG A CA 1
ATOM 2136 C C . ARG A 1 271 ? 5.502 3.170 -2.852 1.00 92.75 271 ARG A C 1
ATOM 2138 O O . ARG A 1 271 ? 6.216 2.188 -2.670 1.00 92.75 271 ARG A O 1
ATOM 2145 N N . VAL A 1 272 ? 4.210 3.104 -3.181 1.00 93.62 272 VAL A N 1
ATOM 2146 C CA . VAL A 1 272 ? 3.458 1.848 -3.336 1.00 93.62 272 VAL A CA 1
ATOM 2147 C C . VAL A 1 272 ? 4.097 0.959 -4.400 1.00 93.62 272 VAL A C 1
ATOM 2149 O O . VAL A 1 272 ? 4.479 -0.165 -4.097 1.00 93.62 272 VAL A O 1
ATOM 2152 N N . CYS A 1 273 ? 4.319 1.476 -5.612 1.00 93.62 273 CYS A N 1
ATOM 2153 C CA . CYS A 1 273 ? 4.897 0.682 -6.698 1.00 93.62 273 CYS A CA 1
ATOM 2154 C C . CYS A 1 273 ? 6.318 0.207 -6.373 1.00 93.62 273 CYS A C 1
ATOM 2156 O O . CYS A 1 273 ? 6.666 -0.930 -6.665 1.00 93.62 273 CYS A O 1
ATOM 2158 N N . THR A 1 274 ? 7.137 1.045 -5.722 1.00 92.88 274 THR A N 1
ATOM 2159 C CA . THR A 1 274 ? 8.493 0.648 -5.299 1.00 92.88 274 THR A CA 1
ATOM 2160 C C . THR A 1 274 ? 8.459 -0.457 -4.243 1.00 92.88 274 THR A C 1
ATOM 2162 O O . THR A 1 274 ? 9.325 -1.332 -4.239 1.00 92.88 274 THR A O 1
ATOM 2165 N N . TYR A 1 275 ? 7.501 -0.401 -3.315 1.00 94.12 275 TYR A N 1
ATOM 2166 C CA . TYR A 1 275 ? 7.318 -1.444 -2.313 1.00 94.12 275 TYR A CA 1
ATOM 2167 C C . TYR A 1 275 ? 6.872 -2.749 -2.976 1.00 94.12 275 TYR A C 1
ATOM 2169 O O . TYR A 1 275 ? 7.560 -3.760 -2.844 1.00 94.12 275 TYR A O 1
ATOM 2177 N N . MET A 1 276 ? 5.813 -2.695 -3.787 1.00 93.00 276 MET A N 1
ATOM 2178 C CA . MET A 1 276 ? 5.301 -3.855 -4.515 1.00 93.00 276 MET A CA 1
ATOM 2179 C C . MET A 1 276 ? 6.377 -4.493 -5.407 1.00 93.00 276 MET A C 1
ATOM 2181 O O . MET A 1 276 ? 6.572 -5.699 -5.326 1.00 93.00 276 MET A O 1
ATOM 2185 N N . ASP A 1 277 ? 7.146 -3.714 -6.178 1.00 91.81 277 ASP A N 1
ATOM 2186 C CA . ASP A 1 277 ? 8.210 -4.229 -7.062 1.00 91.81 277 ASP A CA 1
ATOM 2187 C C . ASP A 1 277 ? 9.301 -5.008 -6.303 1.00 91.81 277 ASP A C 1
ATOM 2189 O O . ASP A 1 277 ? 9.831 -6.009 -6.799 1.00 91.81 277 ASP A O 1
ATOM 2193 N N . ARG A 1 278 ? 9.608 -4.594 -5.065 1.00 92.50 278 ARG A N 1
ATOM 2194 C CA . ARG A 1 278 ? 10.527 -5.326 -4.179 1.00 92.50 278 ARG A CA 1
ATOM 2195 C C . ARG A 1 278 ? 9.902 -6.609 -3.644 1.00 92.50 278 ARG A C 1
ATOM 2197 O O . ARG A 1 278 ? 10.607 -7.616 -3.558 1.00 92.50 278 ARG A O 1
ATOM 2204 N N . CYS A 1 279 ? 8.611 -6.577 -3.321 1.00 91.38 279 CYS A N 1
ATOM 2205 C CA . CYS A 1 279 ? 7.865 -7.728 -2.817 1.00 91.38 279 CYS A CA 1
ATOM 2206 C C . CYS A 1 279 ? 7.617 -8.797 -3.889 1.00 91.38 279 CYS A C 1
ATOM 2208 O O . CYS A 1 279 ? 7.562 -9.969 -3.542 1.00 91.38 279 CYS A O 1
ATOM 2210 N N . VAL A 1 280 ? 7.581 -8.444 -5.182 1.00 91.81 280 VAL A N 1
ATOM 2211 C CA . VAL A 1 280 ? 7.399 -9.407 -6.293 1.00 91.81 280 VAL A CA 1
ATOM 2212 C C . VAL A 1 280 ? 8.380 -10.584 -6.214 1.00 91.81 280 VAL A C 1
ATOM 2214 O O . VAL A 1 280 ? 8.006 -11.715 -6.487 1.00 91.81 280 VAL A O 1
ATOM 2217 N N . ASN A 1 281 ? 9.631 -10.356 -5.799 1.00 89.44 281 ASN A N 1
ATOM 2218 C CA . ASN A 1 281 ? 10.631 -11.433 -5.707 1.00 89.44 281 ASN A CA 1
ATOM 2219 C C . ASN A 1 281 ? 10.401 -12.407 -4.538 1.00 89.44 281 ASN A C 1
ATOM 2221 O O . ASN A 1 281 ? 11.092 -13.422 -4.449 1.00 89.44 281 ASN A O 1
ATOM 2225 N N . LEU A 1 282 ? 9.506 -12.066 -3.611 1.00 91.31 282 LEU A N 1
ATOM 2226 C CA . LEU A 1 282 ? 9.152 -12.877 -2.447 1.00 91.31 282 LEU A CA 1
ATOM 2227 C C . LEU A 1 282 ? 7.871 -13.687 -2.679 1.00 91.31 282 LEU A C 1
ATOM 2229 O O . LEU A 1 282 ? 7.564 -14.564 -1.875 1.00 91.31 282 LEU A O 1
ATOM 2233 N N . LEU A 1 283 ? 7.145 -13.403 -3.762 1.00 88.88 283 LEU A N 1
ATOM 2234 C CA . LEU A 1 283 ? 5.869 -14.028 -4.077 1.00 88.88 283 LEU A CA 1
ATOM 2235 C C . LEU A 1 283 ? 6.063 -15.211 -5.033 1.00 88.88 283 LEU A C 1
ATOM 2237 O O . LEU A 1 283 ? 6.866 -15.128 -5.967 1.00 88.88 283 LEU A O 1
ATOM 2241 N N . PRO A 1 284 ? 5.349 -16.327 -4.818 1.00 90.12 284 PRO A N 1
ATOM 2242 C CA . PRO A 1 284 ? 5.289 -17.401 -5.793 1.00 90.12 284 PRO A CA 1
ATOM 2243 C C . PRO A 1 284 ? 4.366 -17.024 -6.968 1.00 90.12 284 PRO A C 1
ATOM 2245 O O . PRO A 1 284 ? 3.403 -16.279 -6.788 1.00 90.12 284 PRO A O 1
ATOM 2248 N N . PRO A 1 285 ? 4.582 -17.592 -8.166 1.00 87.38 285 PRO A N 1
ATOM 2249 C CA . PRO A 1 285 ? 3.565 -17.578 -9.212 1.00 87.38 285 PRO A CA 1
ATOM 2250 C C . PRO A 1 285 ? 2.315 -18.348 -8.771 1.00 87.38 285 PRO A C 1
ATOM 2252 O O . PRO A 1 285 ? 2.471 -19.474 -8.281 1.00 87.38 285 PRO A O 1
ATOM 2255 N N . PRO A 1 286 ? 1.089 -17.810 -8.949 1.00 88.44 286 PRO A N 1
ATOM 2256 C CA . PRO A 1 286 ? 0.683 -16.737 -9.877 1.00 88.44 286 PRO A CA 1
ATOM 2257 C C . PRO A 1 286 ? 0.611 -15.303 -9.304 1.00 88.44 286 PRO A C 1
ATOM 2259 O O . PRO A 1 286 ? 0.314 -14.371 -10.059 1.00 88.44 286 PRO A O 1
ATOM 2262 N N . ASP A 1 287 ? 0.850 -15.112 -8.007 1.00 87.19 287 ASP A N 1
ATOM 2263 C CA . ASP A 1 287 ? 0.629 -13.827 -7.324 1.00 87.19 287 ASP A CA 1
ATOM 2264 C C . ASP A 1 287 ? 1.635 -12.757 -7.763 1.00 87.19 287 ASP A C 1
ATOM 2266 O O . ASP A 1 287 ? 1.309 -11.572 -7.853 1.00 87.19 287 ASP A O 1
ATOM 2270 N N . ASP A 1 288 ? 2.850 -13.175 -8.122 1.00 90.88 288 ASP A N 1
ATOM 2271 C CA . ASP A 1 288 ? 3.887 -12.308 -8.682 1.00 90.88 288 ASP A CA 1
ATOM 2272 C C . ASP A 1 288 ? 3.431 -11.606 -9.979 1.00 90.88 288 ASP A C 1
ATOM 2274 O O . ASP A 1 288 ? 3.645 -10.402 -10.156 1.00 90.88 288 ASP A O 1
ATOM 2278 N N . VAL A 1 289 ? 2.746 -12.332 -10.868 1.00 91.56 289 VAL A N 1
ATOM 2279 C CA . VAL A 1 289 ? 2.182 -11.811 -12.119 1.00 91.56 289 VAL A CA 1
ATOM 2280 C C . VAL A 1 289 ? 1.038 -10.844 -11.834 1.00 91.56 289 VAL A C 1
ATOM 2282 O O . VAL A 1 289 ? 0.970 -9.790 -12.471 1.00 91.56 289 VAL A O 1
ATOM 2285 N N . ALA A 1 290 ? 0.155 -11.168 -10.884 1.00 90.00 290 ALA A N 1
ATOM 2286 C CA . ALA A 1 290 ? -0.936 -10.281 -10.478 1.00 90.00 290 ALA A CA 1
ATOM 2287 C C . ALA A 1 290 ? -0.392 -8.952 -9.929 1.00 90.00 290 ALA A C 1
ATOM 2289 O O . ALA A 1 290 ? -0.799 -7.879 -10.376 1.00 90.00 290 ALA A O 1
ATOM 2290 N N . PHE A 1 291 ? 0.630 -9.008 -9.070 1.00 91.38 291 PHE A N 1
ATOM 2291 C CA . PHE A 1 291 ? 1.316 -7.819 -8.563 1.00 91.38 291 PHE A CA 1
ATOM 2292 C C . PHE A 1 291 ? 1.898 -6.961 -9.677 1.00 91.38 291 PHE A C 1
ATOM 2294 O O . PHE A 1 291 ? 1.675 -5.752 -9.706 1.00 91.38 291 PHE A O 1
ATOM 2301 N N . LEU A 1 292 ? 2.646 -7.569 -10.599 1.00 93.38 292 LEU A N 1
ATOM 2302 C CA . LEU A 1 292 ? 3.259 -6.840 -11.706 1.00 93.38 292 LEU A CA 1
ATOM 2303 C C . LEU A 1 292 ? 2.201 -6.193 -12.610 1.00 93.38 292 LEU A C 1
ATOM 2305 O O . LEU A 1 292 ? 2.375 -5.047 -13.018 1.00 93.38 292 LEU A O 1
ATOM 2309 N N . ARG A 1 293 ? 1.077 -6.867 -12.875 1.00 93.44 293 ARG A N 1
ATOM 2310 C CA . ARG A 1 293 ? -0.047 -6.283 -13.629 1.00 93.44 293 ARG A CA 1
ATOM 2311 C C . ARG A 1 293 ? -0.671 -5.096 -12.902 1.00 93.44 293 ARG A C 1
ATOM 2313 O O . ARG A 1 293 ? -0.958 -4.076 -13.522 1.00 93.44 293 ARG A O 1
ATOM 2320 N N . THR A 1 294 ? -0.814 -5.182 -11.589 1.00 92.69 294 THR A N 1
ATOM 2321 C CA . THR A 1 294 ? -1.361 -4.088 -10.783 1.00 92.69 294 THR A CA 1
ATOM 2322 C C . THR A 1 294 ? -0.408 -2.895 -10.715 1.00 92.69 294 THR A C 1
ATOM 2324 O O . THR A 1 294 ? -0.841 -1.759 -10.906 1.00 92.69 294 THR A O 1
ATOM 2327 N N . ILE A 1 295 ? 0.903 -3.127 -10.577 1.00 94.31 295 ILE A N 1
ATOM 2328 C CA . ILE A 1 295 ? 1.928 -2.073 -10.686 1.00 94.31 295 ILE A CA 1
ATOM 2329 C C . ILE A 1 295 ? 1.871 -1.400 -12.068 1.00 94.31 295 ILE A C 1
ATOM 2331 O O . ILE A 1 295 ? 1.918 -0.172 -12.163 1.00 94.31 295 ILE A O 1
ATOM 2335 N N . HIS A 1 296 ? 1.760 -2.190 -13.141 1.00 94.56 296 HIS A N 1
ATOM 2336 C CA . HIS A 1 296 ? 1.640 -1.688 -14.514 1.00 94.56 296 HIS A CA 1
ATOM 2337 C C . HIS A 1 296 ? 0.425 -0.766 -14.678 1.00 94.56 296 HIS A C 1
ATOM 2339 O O . HIS A 1 296 ? 0.582 0.374 -15.122 1.00 94.56 296 HIS A O 1
ATOM 2345 N N . ASN A 1 297 ? -0.748 -1.205 -14.213 1.00 93.44 297 ASN A N 1
ATOM 2346 C CA . ASN A 1 297 ? -1.982 -0.419 -14.249 1.00 93.44 297 ASN A CA 1
ATOM 2347 C C . ASN A 1 297 ? -1.831 0.924 -13.521 1.00 93.44 297 ASN A C 1
ATOM 2349 O O . ASN A 1 297 ? -2.220 1.966 -14.055 1.00 93.44 297 ASN A O 1
ATOM 2353 N N . VAL A 1 298 ? -1.218 0.924 -12.332 1.00 93.75 298 VAL A N 1
ATOM 2354 C CA . VAL A 1 298 ? -0.956 2.153 -11.568 1.00 93.75 298 VAL A CA 1
ATOM 2355 C C . VAL A 1 298 ? -0.036 3.095 -12.351 1.00 93.75 298 VAL A C 1
ATOM 2357 O O . VAL A 1 298 ? -0.329 4.284 -12.487 1.00 93.75 298 VAL A O 1
ATOM 2360 N N . TYR A 1 299 ? 1.061 2.598 -12.927 1.00 93.81 299 TYR A N 1
ATOM 2361 C CA . TYR A 1 299 ? 1.951 3.447 -13.725 1.00 93.81 299 TYR A CA 1
ATOM 2362 C C . TYR A 1 299 ? 1.270 4.027 -14.966 1.00 93.81 299 TYR A C 1
ATOM 2364 O O . TYR A 1 299 ? 1.505 5.197 -15.294 1.00 93.81 299 TYR A O 1
ATOM 2372 N N . LEU A 1 300 ? 0.400 3.258 -15.622 1.00 91.62 300 LEU A N 1
ATOM 2373 C CA . LEU A 1 300 ? -0.364 3.726 -16.772 1.00 91.62 300 LEU A CA 1
ATOM 2374 C C . LEU A 1 300 ? -1.341 4.847 -16.378 1.00 91.62 300 LEU A C 1
ATOM 2376 O O . LEU A 1 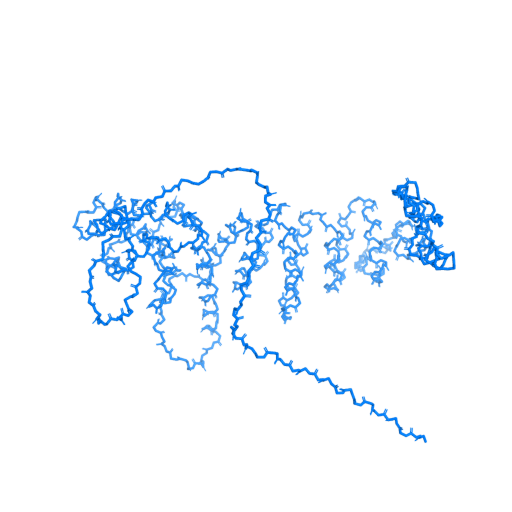300 ? -1.373 5.887 -17.041 1.00 91.62 300 LEU A O 1
ATOM 2380 N N . GLN A 1 301 ? -2.057 4.695 -15.256 1.00 91.50 301 GLN A N 1
ATOM 2381 C CA . GLN A 1 301 ? -2.953 5.726 -14.711 1.00 91.50 301 GLN A CA 1
ATOM 2382 C C . GLN A 1 301 ? -2.224 7.056 -14.456 1.00 91.50 301 GLN A C 1
ATOM 2384 O O . GLN A 1 301 ? -2.732 8.122 -14.808 1.00 91.50 301 GLN A O 1
ATOM 2389 N N . PHE A 1 302 ? -1.000 7.012 -13.919 1.00 91.56 302 PHE A N 1
ATOM 2390 C CA . PHE A 1 302 ? -0.177 8.205 -13.670 1.00 91.56 302 PHE A CA 1
ATOM 2391 C C . PHE A 1 302 ? 0.705 8.626 -14.861 1.00 91.56 302 PHE A C 1
ATOM 2393 O O . PHE A 1 302 ? 1.570 9.495 -14.715 1.00 91.56 302 PHE A O 1
ATOM 2400 N N . SER A 1 303 ? 0.481 8.058 -16.054 1.00 89.81 303 SER A N 1
ATOM 2401 C CA . SER A 1 303 ? 1.209 8.378 -17.296 1.00 89.81 303 SER A CA 1
ATOM 2402 C C . SER A 1 303 ? 2.735 8.187 -17.207 1.00 89.81 303 SER A C 1
ATOM 2404 O O . SER A 1 303 ? 3.509 8.893 -17.862 1.00 89.81 303 SER A O 1
ATOM 2406 N N . LYS A 1 304 ? 3.189 7.222 -16.402 1.00 91.00 304 LYS A N 1
ATOM 2407 C CA . LYS A 1 304 ? 4.594 6.810 -16.262 1.00 91.00 304 LYS A CA 1
ATOM 2408 C C . LYS A 1 304 ? 4.926 5.686 -17.242 1.00 91.00 304 LYS A C 1
ATOM 2410 O O . LYS A 1 304 ? 5.110 4.535 -16.867 1.00 91.00 304 LYS A O 1
ATOM 2415 N N . LEU A 1 305 ? 4.965 6.046 -18.526 1.00 91.19 305 LEU A N 1
ATOM 2416 C CA . LEU A 1 305 ? 5.118 5.090 -19.631 1.00 91.19 305 LEU A CA 1
ATOM 2417 C C . LEU A 1 305 ? 6.451 4.314 -19.627 1.00 91.19 305 LEU A C 1
ATOM 2419 O O . LEU A 1 305 ? 6.409 3.116 -19.886 1.00 91.19 305 LEU A O 1
ATOM 2423 N N . PRO A 1 306 ? 7.627 4.918 -19.348 1.00 91.94 306 PRO A N 1
ATOM 2424 C CA . PRO A 1 306 ? 8.882 4.161 -19.289 1.00 91.94 306 PRO A CA 1
ATOM 2425 C C . PRO A 1 306 ? 8.881 3.085 -18.199 1.00 91.94 306 PRO A C 1
ATOM 2427 O O . PRO A 1 306 ? 9.356 1.972 -18.425 1.00 91.94 306 PRO A O 1
ATOM 2430 N N . GLU A 1 307 ? 8.344 3.413 -17.024 1.00 92.75 307 GLU A N 1
ATOM 2431 C CA . GLU A 1 307 ? 8.218 2.491 -15.899 1.00 92.75 307 GLU A CA 1
ATOM 2432 C C . GLU A 1 307 ? 7.172 1.404 -16.187 1.00 92.75 307 GLU A C 1
ATOM 2434 O O . GLU A 1 307 ? 7.483 0.225 -16.023 1.00 92.75 307 GLU A O 1
ATOM 2439 N N . ALA A 1 308 ? 5.998 1.763 -16.719 1.00 93.56 308 ALA A N 1
ATOM 2440 C CA . ALA A 1 308 ? 4.992 0.798 -17.178 1.00 93.56 308 ALA A CA 1
ATOM 2441 C C . ALA A 1 308 ? 5.591 -0.198 -18.187 1.00 93.56 308 ALA A C 1
ATOM 2443 O O . ALA A 1 308 ? 5.560 -1.407 -17.957 1.00 93.56 308 ALA A O 1
ATOM 2444 N N . LEU A 1 309 ? 6.286 0.303 -19.214 1.00 92.50 309 LEU A N 1
ATOM 2445 C CA . LEU A 1 309 ? 6.930 -0.536 -20.223 1.00 92.50 309 LEU A CA 1
ATOM 2446 C C . LEU A 1 309 ? 7.975 -1.478 -19.615 1.00 92.50 309 LEU A C 1
ATOM 2448 O O . LEU A 1 309 ? 8.114 -2.619 -20.050 1.00 92.50 309 LEU A O 1
ATOM 2452 N N . SER A 1 310 ? 8.717 -1.030 -18.598 1.00 92.94 310 SER A N 1
ATOM 2453 C CA . SER A 1 310 ? 9.683 -1.892 -17.909 1.00 92.94 310 SER A CA 1
ATOM 2454 C C . SER A 1 310 ? 9.019 -3.070 -17.192 1.00 92.94 310 SER A C 1
ATOM 2456 O O . SER A 1 310 ? 9.552 -4.181 -17.226 1.00 92.94 310 SER A O 1
ATOM 2458 N N . ILE A 1 311 ? 7.830 -2.859 -16.622 1.00 94.06 311 ILE A N 1
ATOM 2459 C CA . ILE A 1 311 ? 7.026 -3.909 -15.995 1.00 94.06 311 ILE A CA 1
ATOM 2460 C C . ILE A 1 311 ? 6.421 -4.842 -17.051 1.00 94.06 311 ILE A C 1
ATOM 2462 O O . ILE A 1 311 ? 6.504 -6.057 -16.892 1.00 94.06 311 ILE A O 1
ATOM 2466 N N . ALA A 1 312 ? 5.914 -4.313 -18.170 1.00 93.19 312 ALA A N 1
ATOM 2467 C CA . ALA A 1 312 ? 5.420 -5.125 -19.287 1.00 93.19 312 ALA A CA 1
ATOM 2468 C C . ALA A 1 312 ? 6.522 -6.023 -19.887 1.00 93.19 312 ALA A C 1
ATOM 2470 O O . ALA A 1 312 ? 6.303 -7.209 -20.137 1.00 93.19 312 ALA A O 1
ATOM 2471 N N . MET A 1 313 ? 7.746 -5.496 -20.029 1.00 92.19 313 MET A N 1
ATOM 2472 C CA . MET A 1 313 ? 8.919 -6.284 -20.430 1.00 92.19 313 MET A CA 1
ATOM 2473 C C . MET A 1 313 ? 9.270 -7.368 -19.405 1.00 92.19 313 MET A C 1
ATOM 2475 O O . MET A 1 313 ? 9.645 -8.471 -19.794 1.00 92.19 313 MET A O 1
ATOM 2479 N N . ARG A 1 314 ? 9.136 -7.083 -18.103 1.00 92.12 314 ARG A N 1
ATOM 2480 C CA . ARG A 1 314 ? 9.366 -8.064 -17.029 1.00 92.12 314 ARG A CA 1
ATOM 2481 C C . ARG A 1 314 ? 8.321 -9.186 -17.036 1.00 92.12 314 ARG A C 1
ATOM 2483 O O . ARG A 1 314 ? 8.685 -10.335 -16.810 1.00 92.12 314 ARG A O 1
ATOM 2490 N N . LEU A 1 315 ? 7.062 -8.858 -17.330 1.00 91.69 315 LEU A N 1
ATOM 2491 C CA . LEU A 1 315 ? 5.971 -9.817 -17.544 1.00 91.69 315 LEU A CA 1
ATOM 2492 C C . LEU A 1 315 ? 6.135 -10.636 -18.833 1.00 91.69 315 LEU A C 1
ATOM 2494 O O . LEU A 1 315 ? 5.536 -11.702 -18.956 1.00 91.69 315 LEU A O 1
ATOM 2498 N N . ASN A 1 316 ? 6.954 -10.153 -19.774 1.00 91.44 316 ASN A N 1
ATOM 2499 C CA . ASN A 1 316 ? 7.168 -10.751 -21.090 1.00 91.44 316 ASN A CA 1
ATOM 2500 C C . ASN A 1 316 ? 5.853 -10.955 -21.872 1.00 91.44 316 ASN A C 1
ATOM 2502 O O . ASN A 1 316 ? 5.676 -11.957 -22.567 1.00 91.44 316 ASN A O 1
ATOM 2506 N N . ASP A 1 317 ? 4.928 -10.001 -21.738 1.00 90.69 317 ASP A N 1
ATOM 2507 C CA . ASP A 1 317 ? 3.634 -10.006 -22.419 1.00 90.69 317 ASP A CA 1
ATOM 2508 C C . ASP A 1 317 ? 3.696 -9.091 -23.661 1.00 90.69 317 ASP A C 1
ATOM 2510 O O . ASP A 1 317 ? 3.816 -7.867 -23.520 1.00 90.69 317 ASP A O 1
ATOM 2514 N N . PRO A 1 318 ? 3.662 -9.649 -24.888 1.00 89.44 318 PRO A N 1
ATOM 2515 C CA . PRO A 1 318 ? 3.811 -8.867 -26.112 1.00 89.44 318 PRO A CA 1
ATOM 2516 C C . PRO A 1 318 ? 2.644 -7.904 -26.348 1.00 89.44 318 PRO A C 1
ATOM 2518 O O . PRO A 1 318 ? 2.839 -6.875 -26.998 1.00 89.44 318 PRO A O 1
ATOM 2521 N N . ASP A 1 319 ? 1.450 -8.209 -25.837 1.00 90.56 319 ASP A N 1
ATOM 2522 C CA . ASP A 1 319 ? 0.274 -7.369 -26.047 1.00 90.56 319 ASP A CA 1
ATOM 2523 C C . ASP A 1 319 ? 0.347 -6.112 -25.170 1.00 90.56 319 ASP A C 1
ATOM 2525 O O . ASP A 1 319 ? 0.190 -5.006 -25.691 1.00 90.56 319 ASP A O 1
ATOM 2529 N N . LEU A 1 320 ? 0.740 -6.248 -23.896 1.00 90.38 320 LEU A N 1
ATOM 2530 C CA . LEU A 1 320 ? 0.976 -5.101 -23.003 1.00 90.38 320 LEU A CA 1
ATOM 2531 C C . LEU A 1 320 ? 2.092 -4.182 -23.522 1.00 90.38 320 LEU A C 1
ATOM 2533 O O . LEU A 1 320 ? 1.937 -2.963 -23.550 1.00 90.38 320 LEU A O 1
ATOM 2537 N N . ILE A 1 321 ? 3.202 -4.757 -24.001 1.00 91.19 321 ILE A N 1
ATOM 2538 C CA . ILE A 1 321 ? 4.314 -3.985 -24.584 1.00 91.19 321 ILE A CA 1
ATOM 2539 C C . ILE A 1 321 ? 3.836 -3.161 -25.790 1.00 91.19 321 ILE A C 1
ATOM 2541 O O . ILE A 1 321 ? 4.225 -2.000 -25.960 1.00 91.19 321 ILE A O 1
ATOM 2545 N N . ARG A 1 322 ? 2.991 -3.755 -26.639 1.00 88.19 322 ARG A N 1
ATOM 2546 C CA . ARG A 1 322 ? 2.425 -3.088 -27.815 1.00 88.19 322 ARG A CA 1
ATOM 2547 C C . ARG A 1 322 ? 1.481 -1.958 -27.417 1.00 88.19 322 ARG A C 1
ATOM 2549 O O . ARG A 1 322 ? 1.539 -0.881 -28.015 1.00 88.19 322 ARG A O 1
ATOM 2556 N N . GLU A 1 323 ? 0.614 -2.196 -26.439 1.00 89.00 323 GLU A N 1
ATOM 2557 C CA . GLU A 1 323 ? -0.310 -1.192 -25.915 1.00 89.00 323 GLU A CA 1
ATOM 2558 C C . GLU A 1 323 ? 0.454 0.006 -25.342 1.00 89.00 323 GLU A C 1
ATOM 2560 O O . GLU A 1 323 ? 0.250 1.128 -25.808 1.00 89.00 323 GLU A O 1
ATOM 2565 N N . ASP A 1 324 ? 1.422 -0.224 -24.453 1.00 89.38 324 ASP A N 1
ATOM 2566 C CA . ASP A 1 324 ? 2.244 0.829 -23.843 1.00 89.38 324 ASP A CA 1
ATOM 2567 C C . ASP A 1 324 ? 2.982 1.680 -24.884 1.00 89.38 324 ASP A C 1
ATOM 2569 O O . ASP A 1 324 ? 3.049 2.912 -24.785 1.00 89.38 324 ASP A O 1
ATOM 2573 N N . PHE A 1 325 ? 3.522 1.034 -25.922 1.00 87.62 325 PHE A N 1
ATOM 2574 C CA . PHE A 1 325 ? 4.210 1.729 -27.004 1.00 87.62 325 PHE A CA 1
ATOM 2575 C C . PHE A 1 325 ? 3.261 2.639 -27.799 1.00 87.62 325 PHE A C 1
ATOM 2577 O O . PHE A 1 325 ? 3.630 3.765 -28.156 1.00 87.62 325 PHE A O 1
ATOM 2584 N N . ASN A 1 326 ? 2.030 2.186 -28.044 1.00 85.81 326 ASN A N 1
ATOM 2585 C CA . ASN A 1 326 ? 1.031 2.905 -28.837 1.00 85.81 326 ASN A CA 1
ATOM 2586 C C . ASN A 1 326 ? 0.259 3.970 -28.044 1.00 85.81 326 ASN A C 1
ATOM 2588 O O . ASN A 1 326 ? -0.191 4.949 -28.640 1.00 85.81 326 ASN A O 1
ATOM 2592 N N . VAL A 1 327 ? 0.156 3.841 -26.717 1.00 87.62 327 VAL A N 1
ATOM 2593 C CA . VAL A 1 327 ? -0.419 4.873 -25.831 1.00 87.62 327 VAL A CA 1
ATOM 2594 C C . VAL A 1 327 ? 0.377 6.185 -25.914 1.00 87.62 327 VAL A C 1
ATOM 2596 O O . VAL A 1 327 ? -0.167 7.275 -25.710 1.00 87.62 327 VAL A O 1
ATOM 2599 N N . SER A 1 328 ? 1.667 6.119 -26.260 1.00 78.75 328 SER A N 1
ATOM 2600 C CA . SER A 1 328 ? 2.519 7.301 -26.385 1.00 78.75 328 SER A CA 1
ATOM 2601 C C . SER A 1 328 ? 2.134 8.194 -27.585 1.00 78.75 328 SER A C 1
ATOM 2603 O O . SER A 1 328 ? 2.575 8.018 -28.717 1.00 78.75 328 SER A O 1
ATOM 2605 N N . GLY A 1 329 ? 1.337 9.237 -27.330 1.00 73.31 329 GLY A N 1
ATOM 2606 C CA . GLY A 1 329 ? 0.987 10.244 -28.347 1.00 73.31 329 GLY A CA 1
ATOM 2607 C C . GLY A 1 329 ? 2.122 11.221 -28.701 1.00 73.31 329 GLY A C 1
ATOM 2608 O O . GLY A 1 329 ? 2.054 11.913 -29.716 1.00 73.31 329 GLY A O 1
ATOM 2609 N N . ASN A 1 330 ? 3.174 11.306 -27.875 1.00 85.88 330 ASN A N 1
ATOM 2610 C CA . ASN A 1 330 ? 4.305 12.214 -28.089 1.00 85.88 330 ASN A CA 1
ATOM 2611 C C . ASN A 1 330 ? 5.460 11.501 -28.827 1.00 85.88 330 ASN A C 1
ATOM 2613 O O . ASN A 1 330 ? 5.997 10.527 -28.290 1.00 85.88 330 ASN A O 1
ATOM 2617 N N . PRO A 1 331 ? 5.926 12.013 -29.985 1.00 84.81 331 PRO A N 1
ATOM 2618 C CA . PRO A 1 331 ? 6.995 11.383 -30.766 1.00 84.81 331 PRO A CA 1
ATOM 2619 C C . PRO A 1 331 ? 8.332 11.275 -30.014 1.00 84.81 331 PRO A C 1
ATOM 2621 O O . PRO A 1 331 ? 9.070 10.312 -30.207 1.00 84.81 331 PRO A O 1
ATOM 2624 N N . ILE A 1 332 ? 8.649 12.223 -29.124 1.00 88.19 332 ILE A N 1
ATOM 2625 C CA . ILE A 1 332 ? 9.889 12.180 -28.331 1.00 88.19 332 ILE A CA 1
ATOM 2626 C C . ILE A 1 332 ? 9.825 11.041 -27.314 1.00 88.19 332 ILE A C 1
ATOM 2628 O O . ILE A 1 332 ? 10.791 10.297 -27.162 1.00 88.19 332 ILE A O 1
ATOM 2632 N N . MET A 1 333 ? 8.683 10.889 -26.637 1.00 89.25 333 MET A N 1
ATOM 2633 C CA . MET A 1 333 ? 8.485 9.807 -25.674 1.00 89.25 333 MET A CA 1
ATOM 2634 C C . MET A 1 333 ? 8.533 8.453 -26.379 1.00 89.25 333 MET A C 1
ATOM 2636 O O . MET A 1 333 ? 9.248 7.562 -25.938 1.00 89.25 333 MET A O 1
ATOM 2640 N N . ARG A 1 334 ? 7.876 8.329 -27.536 1.00 87.88 334 ARG A N 1
ATOM 2641 C CA . ARG A 1 334 ? 7.909 7.108 -28.348 1.00 87.88 334 ARG A CA 1
ATOM 2642 C C . ARG A 1 334 ? 9.330 6.707 -28.753 1.00 87.88 334 ARG A C 1
ATOM 2644 O O . ARG A 1 334 ? 9.671 5.530 -28.711 1.00 87.88 334 ARG A O 1
ATOM 2651 N N . ARG A 1 335 ? 10.192 7.683 -29.062 1.00 88.62 335 ARG A N 1
ATOM 2652 C CA . ARG A 1 335 ? 11.622 7.444 -29.313 1.00 88.62 335 ARG A CA 1
ATOM 2653 C C . ARG A 1 335 ? 12.364 6.936 -28.071 1.00 88.62 335 ARG A C 1
ATOM 2655 O O . ARG A 1 335 ? 13.188 6.037 -28.186 1.00 88.62 335 ARG A O 1
ATOM 2662 N N . GLN A 1 336 ? 12.075 7.486 -26.891 1.00 89.44 336 GLN A N 1
ATOM 2663 C CA . GLN A 1 336 ? 12.655 7.003 -25.628 1.00 89.44 336 GLN A CA 1
ATOM 2664 C C . GLN A 1 336 ? 12.231 5.558 -25.333 1.00 89.44 336 GLN A C 1
ATOM 2666 O O . GLN A 1 336 ? 13.078 4.725 -25.017 1.00 89.44 336 GLN A O 1
ATOM 2671 N N . LEU A 1 337 ? 10.946 5.238 -25.516 1.00 90.19 337 LEU A N 1
ATOM 2672 C CA . LEU A 1 337 ? 10.433 3.872 -25.379 1.00 90.19 337 LEU A CA 1
ATOM 2673 C C . LEU A 1 337 ? 11.088 2.922 -26.394 1.00 90.19 337 LEU A C 1
ATOM 2675 O O . LEU A 1 337 ? 11.487 1.820 -26.030 1.00 90.19 337 LEU A O 1
ATOM 2679 N N . ALA A 1 338 ? 11.299 3.369 -27.636 1.00 89.62 338 ALA A N 1
ATOM 2680 C CA . ALA A 1 338 ? 12.008 2.591 -28.650 1.00 89.62 338 ALA A CA 1
ATOM 2681 C C . ALA A 1 338 ? 13.442 2.230 -28.223 1.00 89.62 338 ALA A C 1
ATOM 2683 O O . ALA A 1 338 ? 13.847 1.082 -28.384 1.00 89.62 338 ALA A O 1
ATOM 2684 N N . PHE A 1 339 ? 14.198 3.154 -27.616 1.00 89.31 339 PHE A N 1
ATOM 2685 C CA . PHE A 1 339 ? 15.534 2.838 -27.090 1.00 89.31 339 PHE A CA 1
ATOM 2686 C C . PHE A 1 339 ? 15.505 1.834 -25.932 1.00 89.31 339 PHE A C 1
ATOM 2688 O O . PHE A 1 339 ? 16.413 1.006 -25.822 1.00 89.31 339 PHE A O 1
ATOM 2695 N N . LEU A 1 340 ? 14.483 1.887 -25.071 1.00 90.38 340 LEU A N 1
ATOM 2696 C CA . LEU A 1 340 ? 14.308 0.910 -23.992 1.00 90.38 340 LEU A CA 1
ATOM 2697 C C . LEU A 1 340 ? 14.060 -0.494 -24.557 1.00 90.38 340 LEU A C 1
ATOM 2699 O O . LEU A 1 340 ? 14.743 -1.435 -24.153 1.00 90.38 340 LEU A O 1
ATOM 2703 N N . LEU A 1 341 ? 13.174 -0.613 -25.548 1.00 90.38 341 LEU A N 1
ATOM 2704 C CA . LEU A 1 341 ? 12.886 -1.875 -26.239 1.00 90.38 341 LEU A CA 1
ATOM 2705 C C . LEU A 1 341 ? 14.104 -2.415 -26.989 1.00 90.38 341 LEU A C 1
ATOM 2707 O O . LEU A 1 341 ? 14.436 -3.594 -26.870 1.00 90.38 341 LEU A O 1
ATOM 2711 N N . ALA A 1 342 ? 14.818 -1.539 -27.699 1.00 89.75 342 ALA A N 1
ATOM 2712 C CA . ALA A 1 342 ? 16.031 -1.888 -28.427 1.00 89.75 342 ALA A CA 1
ATOM 2713 C C . ALA A 1 342 ? 17.123 -2.420 -27.489 1.00 89.75 342 ALA A C 1
ATOM 2715 O O . ALA A 1 342 ? 17.825 -3.380 -27.807 1.00 89.75 342 ALA A O 1
ATOM 2716 N N . ARG A 1 343 ? 17.274 -1.805 -26.307 1.00 88.31 343 ARG A N 1
ATOM 2717 C CA . ARG A 1 343 ? 18.204 -2.263 -25.266 1.00 88.31 343 ARG A CA 1
ATOM 2718 C C . ARG A 1 343 ? 17.785 -3.611 -24.679 1.00 88.31 343 ARG A C 1
ATOM 2720 O O . ARG A 1 343 ? 18.657 -4.430 -24.402 1.00 88.31 343 ARG A O 1
ATOM 2727 N N . ALA A 1 344 ? 16.487 -3.826 -24.482 1.00 88.19 344 ALA A N 1
ATOM 2728 C CA . ALA A 1 344 ? 15.933 -5.089 -24.002 1.00 88.19 344 ALA A CA 1
ATOM 2729 C C . ALA A 1 344 ? 15.901 -6.192 -25.079 1.00 88.19 344 ALA A C 1
ATOM 2731 O O . ALA A 1 344 ? 15.589 -7.334 -24.760 1.00 88.19 344 ALA A O 1
ATOM 2732 N N . GLN A 1 345 ? 16.268 -5.868 -26.326 1.00 88.12 345 GLN A N 1
ATOM 2733 C CA . GLN A 1 345 ? 16.264 -6.780 -27.474 1.00 88.12 345 GLN A CA 1
ATOM 2734 C C . GLN A 1 345 ? 14.882 -7.390 -27.751 1.00 88.12 345 GLN A C 1
ATOM 2736 O O . GLN A 1 345 ? 14.780 -8.545 -28.165 1.00 88.12 345 GLN A O 1
ATOM 2741 N N . ILE A 1 346 ? 13.821 -6.610 -27.530 1.00 87.56 346 ILE A N 1
ATOM 2742 C CA . ILE A 1 346 ? 12.458 -7.040 -27.838 1.00 87.56 346 ILE A CA 1
ATOM 2743 C C . ILE A 1 346 ? 12.289 -7.142 -29.364 1.00 87.56 346 ILE A C 1
ATOM 2745 O O . ILE A 1 346 ? 12.667 -6.202 -30.072 1.00 87.56 346 ILE A O 1
ATOM 2749 N N . PRO A 1 347 ? 11.737 -8.255 -29.887 1.00 85.25 347 PRO A N 1
ATOM 2750 C CA . PRO A 1 347 ? 11.475 -8.410 -31.314 1.00 85.25 347 PRO A CA 1
ATOM 2751 C C . PRO A 1 347 ? 10.540 -7.314 -31.834 1.00 85.25 347 PRO A C 1
ATOM 2753 O O . PRO A 1 347 ? 9.509 -7.021 -31.224 1.00 85.25 347 PRO A O 1
ATOM 2756 N N . VAL A 1 348 ? 10.880 -6.716 -32.978 1.00 82.00 348 VAL A N 1
ATOM 2757 C CA . VAL A 1 348 ? 10.070 -5.646 -33.588 1.00 82.00 348 VAL A CA 1
ATOM 2758 C C . VAL A 1 348 ? 8.696 -6.183 -33.993 1.00 82.00 348 VAL A C 1
ATOM 2760 O O . VAL A 1 348 ? 7.704 -5.463 -33.900 1.00 82.00 348 VAL A O 1
ATOM 2763 N N . GLU A 1 349 ? 8.618 -7.475 -34.326 1.00 82.81 349 GLU A N 1
ATOM 2764 C CA . GLU A 1 349 ? 7.399 -8.220 -34.649 1.00 82.81 349 GLU A CA 1
ATOM 2765 C C . GLU A 1 349 ? 6.310 -8.062 -33.580 1.00 82.81 349 GLU A C 1
ATOM 2767 O O . GLU A 1 349 ? 5.128 -8.039 -33.908 1.00 82.81 349 GLU A O 1
ATOM 2772 N N . TRP A 1 350 ? 6.685 -7.913 -32.305 1.00 83.75 350 TRP A N 1
ATOM 2773 C CA . TRP A 1 350 ? 5.720 -7.800 -31.206 1.00 83.75 350 TRP A CA 1
ATOM 2774 C C . TRP A 1 350 ? 4.966 -6.469 -31.217 1.00 83.75 350 TRP A C 1
ATOM 2776 O O . TRP A 1 350 ? 3.830 -6.397 -30.747 1.00 83.75 350 TRP A O 1
ATOM 2786 N N . LEU A 1 351 ? 5.578 -5.429 -31.786 1.00 81.44 351 LEU A N 1
ATOM 2787 C CA . LEU A 1 351 ? 4.997 -4.093 -31.893 1.00 81.44 351 LEU A CA 1
ATOM 2788 C C . LEU A 1 351 ? 4.025 -3.969 -33.069 1.00 81.44 351 LEU A C 1
ATOM 2790 O O . LEU A 1 351 ? 3.217 -3.037 -33.093 1.00 81.44 351 LEU A O 1
ATOM 2794 N N . HIS A 1 352 ? 4.092 -4.884 -34.037 1.00 77.00 352 HIS A N 1
ATOM 2795 C CA . HIS A 1 352 ? 3.147 -4.900 -35.143 1.00 77.00 352 HIS A CA 1
ATOM 2796 C C . HIS A 1 352 ? 1.758 -5.314 -34.644 1.00 77.00 352 HIS A C 1
ATOM 2798 O O . HIS A 1 352 ? 1.645 -6.157 -33.748 1.00 77.00 352 HIS A O 1
ATOM 2804 N N . PRO A 1 353 ? 0.683 -4.717 -35.191 1.00 70.25 353 PRO A N 1
ATOM 2805 C CA . PRO A 1 353 ? -0.663 -5.167 -34.881 1.00 70.25 353 PRO A CA 1
ATOM 2806 C C . PRO A 1 353 ? -0.807 -6.653 -35.251 1.00 70.25 353 PRO A C 1
ATOM 2808 O O . PRO A 1 353 ? -0.185 -7.100 -36.221 1.00 70.25 353 PRO A O 1
ATOM 2811 N N . PRO A 1 354 ? -1.617 -7.428 -34.506 1.00 65.25 354 PRO A N 1
ATOM 2812 C CA . PRO A 1 354 ? -1.893 -8.807 -34.876 1.00 65.25 354 PRO A CA 1
ATOM 2813 C C . PRO A 1 354 ? -2.477 -8.829 -36.295 1.00 65.25 354 PRO A C 1
ATOM 2815 O O . PRO A 1 354 ? -3.193 -7.890 -36.664 1.00 65.25 354 PRO A O 1
ATOM 2818 N N . PRO A 1 355 ? -2.185 -9.868 -37.094 1.00 59.22 355 PRO A N 1
ATOM 2819 C CA . PRO A 1 355 ? -2.707 -9.975 -38.448 1.00 59.22 355 PRO A CA 1
ATOM 2820 C C . PRO A 1 355 ? -4.236 -10.055 -38.376 1.00 59.22 355 PRO A C 1
ATOM 2822 O O . PRO A 1 355 ? -4.806 -11.106 -38.093 1.00 59.22 355 PRO A O 1
ATOM 2825 N N . SER A 1 356 ? -4.905 -8.920 -38.563 1.00 53.28 356 SER A N 1
ATOM 2826 C CA . SER A 1 356 ? -6.342 -8.879 -38.808 1.00 53.28 356 SER A CA 1
ATOM 2827 C C . SER A 1 356 ? -6.565 -9.195 -40.283 1.00 53.28 356 SER A C 1
ATOM 2829 O O . SER A 1 356 ? -5.781 -8.769 -41.130 1.00 53.28 356 SER A O 1
ATOM 2831 N N . GLU A 1 357 ? -7.616 -9.960 -40.588 1.00 51.62 357 GLU A N 1
ATOM 2832 C CA . GLU A 1 357 ? -7.901 -10.497 -41.931 1.00 51.62 357 GLU A CA 1
ATOM 2833 C C . GLU A 1 357 ? -8.109 -9.420 -43.025 1.00 51.62 357 GLU A C 1
ATOM 2835 O O . GLU A 1 357 ? -8.225 -9.776 -44.192 1.00 51.62 357 GLU A O 1
ATOM 2840 N N . ASP A 1 358 ? -8.091 -8.122 -42.684 1.00 48.03 358 ASP A N 1
ATOM 2841 C CA . ASP A 1 358 ? -8.424 -7.006 -43.585 1.00 48.03 358 ASP A CA 1
ATOM 2842 C C . ASP A 1 358 ? -7.390 -5.852 -43.618 1.00 48.03 358 ASP A C 1
ATOM 2844 O O . ASP A 1 358 ? -7.688 -4.770 -44.132 1.00 48.03 358 ASP A O 1
ATOM 2848 N N . ALA A 1 359 ? -6.171 -6.034 -43.094 1.00 47.31 359 ALA A N 1
ATOM 2849 C CA . ALA A 1 359 ? -5.133 -4.996 -43.127 1.00 47.31 359 ALA A CA 1
ATOM 2850 C C . ALA A 1 359 ? -3.795 -5.517 -43.679 1.00 47.31 359 ALA A C 1
ATOM 2852 O O . ALA A 1 359 ? -2.842 -5.732 -42.935 1.00 47.31 359 ALA A O 1
ATOM 2853 N N . ASP A 1 360 ? -3.706 -5.638 -45.009 1.00 41.38 360 ASP A N 1
ATOM 2854 C CA . ASP A 1 360 ? -2.466 -5.850 -45.785 1.00 41.38 360 ASP A CA 1
ATOM 2855 C C . ASP A 1 360 ? -1.542 -4.608 -45.775 1.00 41.38 360 ASP A C 1
ATOM 2857 O O . ASP A 1 360 ? -1.031 -4.160 -46.804 1.00 41.38 360 ASP A O 1
ATOM 2861 N N . GLY A 1 361 ? -1.360 -3.992 -44.611 1.00 45.84 361 GLY A N 1
ATOM 2862 C CA . GLY A 1 361 ? -0.406 -2.919 -44.398 1.00 45.84 361 GLY A CA 1
ATOM 2863 C C . GLY A 1 361 ? 0.457 -3.275 -43.208 1.00 45.84 361 GLY A C 1
ATOM 2864 O O . GLY A 1 361 ? 0.014 -3.118 -42.070 1.00 45.84 361 GLY A O 1
ATOM 2865 N N . GLU A 1 362 ? 1.695 -3.714 -43.458 1.00 52.47 362 GLU A N 1
ATOM 2866 C CA . GLU A 1 362 ? 2.771 -3.500 -42.491 1.00 52.47 362 GLU A CA 1
ATOM 2867 C C . GLU A 1 362 ? 2.676 -2.026 -42.093 1.00 52.47 362 GLU A C 1
ATOM 2869 O O . GLU A 1 362 ? 2.838 -1.130 -42.923 1.00 52.47 362 GLU A O 1
ATOM 2874 N N . ALA A 1 363 ? 2.260 -1.757 -40.856 1.00 55.53 363 ALA A N 1
ATOM 2875 C CA . ALA A 1 363 ? 2.272 -0.408 -40.329 1.00 55.53 363 ALA A CA 1
ATOM 2876 C C . ALA A 1 363 ? 3.745 -0.022 -40.195 1.00 55.53 363 ALA A C 1
ATOM 2878 O O . ALA A 1 363 ? 4.357 -0.251 -39.152 1.00 55.53 363 ALA A O 1
ATOM 2879 N N . ASP A 1 364 ? 4.317 0.480 -41.287 1.00 65.19 364 ASP A N 1
ATOM 2880 C CA . ASP A 1 364 ? 5.700 0.911 -41.339 1.00 65.19 364 ASP A CA 1
ATOM 2881 C C . ASP A 1 364 ? 5.883 1.989 -40.277 1.00 65.19 364 ASP A C 1
ATOM 2883 O O . ASP A 1 364 ? 5.289 3.075 -40.326 1.00 65.19 364 ASP A O 1
ATOM 2887 N N . PHE A 1 365 ? 6.681 1.665 -39.261 1.00 71.88 365 PHE A N 1
ATOM 2888 C CA . PHE A 1 365 ? 7.094 2.664 -38.299 1.00 71.88 365 PHE A CA 1
ATOM 2889 C C . PHE A 1 365 ? 7.875 3.751 -39.047 1.00 71.88 365 PHE A C 1
ATOM 2891 O O . PHE A 1 365 ? 8.658 3.436 -39.946 1.00 71.88 365 PHE A O 1
ATOM 2898 N N . PRO A 1 366 ? 7.700 5.032 -38.678 1.00 80.50 366 PRO A N 1
ATOM 2899 C CA . PRO A 1 366 ? 8.569 6.098 -39.151 1.00 80.50 366 PRO A CA 1
ATOM 2900 C C . PRO A 1 366 ? 10.049 5.691 -39.075 1.00 80.50 366 PRO A C 1
ATOM 2902 O O . PRO A 1 366 ? 10.476 5.083 -38.091 1.00 80.50 366 PRO A O 1
ATOM 2905 N N . GLU A 1 367 ? 10.825 6.033 -40.106 1.00 79.56 367 GLU A N 1
ATOM 2906 C CA . GLU A 1 367 ? 12.239 5.641 -40.245 1.00 79.56 367 GLU A CA 1
ATOM 2907 C C . GLU A 1 367 ? 13.068 6.008 -39.000 1.00 79.56 367 GLU A C 1
ATOM 2909 O O . GLU A 1 367 ? 13.922 5.240 -38.565 1.00 79.56 367 GLU A O 1
ATOM 2914 N N . ASP A 1 368 ? 12.749 7.129 -38.344 1.00 82.06 368 ASP A N 1
ATOM 2915 C CA 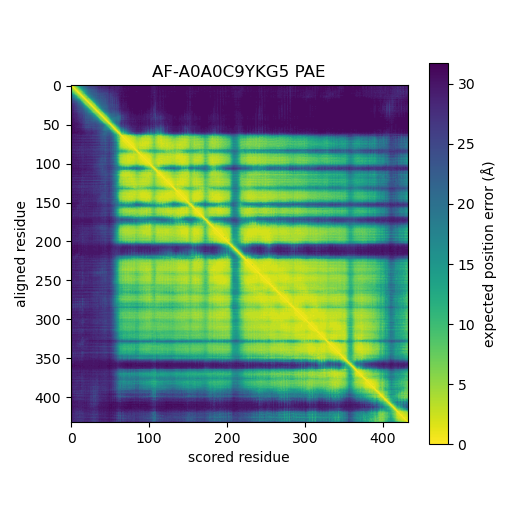. ASP A 1 368 ? 13.429 7.578 -37.127 1.00 82.06 368 ASP A CA 1
ATOM 2916 C C . ASP A 1 368 ? 13.163 6.681 -35.902 1.00 82.06 368 ASP A C 1
ATOM 2918 O O . ASP A 1 368 ? 14.032 6.520 -35.037 1.00 82.06 368 ASP A O 1
ATOM 2922 N N . ILE A 1 369 ? 11.975 6.080 -35.818 1.00 83.88 369 ILE A N 1
ATOM 2923 C CA . ILE A 1 369 ? 11.620 5.100 -34.787 1.00 83.88 369 ILE A CA 1
ATOM 2924 C C . ILE A 1 369 ? 12.280 3.758 -35.102 1.00 83.88 369 ILE A C 1
ATOM 2926 O O . ILE A 1 369 ? 12.833 3.142 -34.193 1.00 83.88 369 ILE A O 1
ATOM 2930 N N . LEU A 1 370 ? 12.286 3.338 -36.369 1.00 85.00 370 LEU A N 1
ATOM 2931 C CA . LEU A 1 370 ? 12.948 2.107 -36.808 1.00 85.00 370 LEU A CA 1
ATOM 2932 C C . LEU A 1 370 ? 14.461 2.146 -36.527 1.00 85.00 370 LEU A C 1
ATOM 2934 O O . LEU A 1 370 ? 15.022 1.193 -35.983 1.00 85.00 370 LEU A O 1
ATOM 2938 N N . ASP A 1 371 ? 15.113 3.273 -36.815 1.00 85.62 371 ASP A N 1
ATOM 2939 C CA . ASP A 1 371 ? 16.521 3.523 -36.484 1.00 85.62 371 ASP A CA 1
ATOM 2940 C C . ASP A 1 371 ? 16.793 3.427 -34.976 1.00 85.62 371 ASP A C 1
ATOM 2942 O O . ASP A 1 371 ? 17.831 2.919 -34.538 1.00 85.62 371 ASP A O 1
ATOM 2946 N N . SER A 1 372 ? 15.847 3.910 -34.167 1.00 85.38 372 SER A N 1
ATOM 2947 C CA . SER A 1 372 ? 15.942 3.863 -32.706 1.00 85.38 372 SER A CA 1
ATOM 2948 C C . SER A 1 372 ? 15.746 2.438 -32.175 1.00 85.38 372 SER A C 1
ATOM 2950 O O . SER A 1 372 ? 16.517 2.000 -31.324 1.00 85.38 372 SER A O 1
ATOM 2952 N N . LEU A 1 373 ? 14.781 1.686 -32.720 1.00 84.69 373 LEU A N 1
ATOM 2953 C CA . LEU A 1 373 ? 14.518 0.279 -32.380 1.00 84.69 373 LEU A CA 1
ATOM 2954 C C . LEU A 1 373 ? 15.682 -0.648 -32.764 1.00 84.69 373 LEU A C 1
ATOM 2956 O O . LEU A 1 373 ? 15.973 -1.614 -32.065 1.00 84.69 373 LEU A O 1
ATOM 2960 N N . SER A 1 374 ? 16.375 -0.340 -33.859 1.00 83.81 374 SER A N 1
ATOM 2961 C CA . SER A 1 374 ? 17.514 -1.118 -34.361 1.00 83.81 374 SER A CA 1
ATOM 2962 C C . SER A 1 374 ? 18.872 -0.667 -33.802 1.00 83.81 374 SER A C 1
ATOM 2964 O O . SER A 1 374 ? 19.901 -1.259 -34.131 1.00 83.81 374 SER A O 1
ATOM 2966 N N . ASN A 1 375 ? 18.901 0.349 -32.927 1.00 82.94 375 ASN A N 1
ATOM 2967 C CA . ASN A 1 375 ? 20.116 0.905 -32.315 1.00 82.94 375 ASN A CA 1
ATOM 2968 C C . ASN A 1 375 ? 21.201 1.354 -33.327 1.00 82.94 375 ASN A C 1
ATOM 2970 O O . ASN A 1 375 ? 22.387 1.408 -32.982 1.00 82.94 375 ASN A O 1
ATOM 2974 N N . THR A 1 376 ? 20.834 1.738 -34.556 1.00 85.56 376 THR A N 1
ATOM 2975 C CA . THR A 1 376 ? 21.792 2.069 -35.639 1.00 85.56 376 THR A CA 1
ATOM 2976 C C . THR A 1 376 ? 22.732 3.219 -35.271 1.00 85.56 376 THR A C 1
ATOM 2978 O O . THR A 1 376 ? 23.932 3.182 -35.551 1.00 85.56 376 THR A O 1
ATOM 2981 N N . ASN A 1 377 ? 22.203 4.228 -34.577 1.00 84.25 377 ASN A N 1
ATOM 2982 C CA . ASN A 1 377 ? 22.912 5.458 -34.221 1.00 84.25 377 ASN A CA 1
ATOM 2983 C C . ASN A 1 377 ? 23.456 5.484 -32.777 1.00 84.25 377 ASN A C 1
ATOM 2985 O O . ASN A 1 377 ? 23.947 6.521 -32.323 1.00 84.25 377 ASN A O 1
ATOM 2989 N N . LEU A 1 378 ? 23.441 4.359 -32.049 1.00 85.50 378 LEU A N 1
ATOM 2990 C CA . LEU A 1 378 ? 23.810 4.307 -30.625 1.00 85.50 378 LEU A CA 1
ATOM 2991 C C . LEU A 1 378 ? 25.218 4.862 -30.341 1.00 85.50 378 LEU A C 1
ATOM 2993 O O . LEU A 1 378 ? 25.413 5.663 -29.427 1.00 85.50 378 LEU A O 1
ATOM 2997 N N . SER A 1 379 ? 26.212 4.491 -31.157 1.00 87.81 379 SER A N 1
ATOM 2998 C CA . SER A 1 379 ? 27.592 4.979 -30.995 1.00 87.81 379 SER A CA 1
ATOM 2999 C C . SER A 1 379 ? 27.733 6.486 -31.222 1.00 87.81 379 SER A C 1
ATOM 3001 O O . SER A 1 379 ? 28.637 7.110 -30.665 1.00 87.81 379 SER A O 1
ATOM 3003 N N . LYS A 1 380 ? 26.869 7.077 -32.054 1.00 88.81 380 LYS A N 1
ATOM 3004 C CA . LYS A 1 380 ? 26.852 8.519 -32.300 1.00 88.81 380 LYS A CA 1
ATOM 3005 C C . LYS A 1 380 ? 26.287 9.248 -31.082 1.00 88.81 380 LYS A C 1
ATOM 3007 O O . LYS A 1 380 ? 26.964 10.133 -30.562 1.00 88.81 380 LYS A O 1
ATOM 3012 N N . PHE A 1 381 ? 25.137 8.803 -30.574 1.00 87.31 381 PHE A N 1
ATOM 3013 C CA . PHE A 1 381 ? 24.514 9.385 -29.382 1.00 87.31 381 PHE A CA 1
ATOM 3014 C C . PHE A 1 381 ? 25.398 9.260 -28.139 1.00 87.31 381 PHE A C 1
ATOM 3016 O O . PHE A 1 381 ? 25.532 10.219 -27.389 1.00 87.31 381 PHE A O 1
ATOM 3023 N N . PHE A 1 382 ? 26.089 8.132 -27.952 1.00 87.25 382 PHE A N 1
ATOM 3024 C CA . PHE A 1 382 ? 27.026 7.968 -26.835 1.00 87.25 382 PHE A CA 1
ATOM 3025 C C . PHE A 1 382 ? 28.188 8.978 -26.879 1.00 87.25 382 PHE A C 1
ATOM 3027 O O . PHE A 1 382 ? 28.565 9.551 -25.857 1.00 87.25 382 PHE A O 1
ATOM 3034 N N . LYS A 1 383 ? 28.738 9.249 -28.071 1.00 89.12 383 LYS A N 1
ATOM 3035 C CA . LYS A 1 383 ? 29.788 10.267 -28.252 1.00 89.12 383 LYS A CA 1
ATOM 3036 C C . LYS A 1 383 ? 29.264 11.687 -28.036 1.00 89.12 383 LYS A C 1
ATOM 3038 O O . LYS A 1 383 ? 30.000 12.520 -27.517 1.00 89.12 383 LYS A O 1
ATOM 3043 N N . GLU A 1 384 ? 28.035 11.978 -28.456 1.00 90.12 384 GLU A N 1
ATOM 3044 C CA . GLU A 1 384 ? 27.383 13.273 -28.220 1.00 90.12 384 GLU A CA 1
ATOM 3045 C C . GLU A 1 384 ? 27.113 13.493 -26.726 1.00 90.12 384 GLU A C 1
ATOM 3047 O O . GLU A 1 384 ? 27.507 14.525 -26.193 1.00 90.12 384 GLU A O 1
ATOM 3052 N N . PHE A 1 385 ? 26.592 12.486 -26.025 1.00 87.44 385 PHE A N 1
ATOM 3053 C CA . PHE A 1 385 ? 26.393 12.516 -24.575 1.00 87.44 385 PHE A CA 1
ATOM 3054 C C . PHE A 1 385 ? 27.699 12.783 -23.814 1.00 87.44 385 PHE A C 1
ATOM 3056 O O . PHE A 1 385 ? 27.753 13.652 -22.948 1.00 87.44 385 PHE A O 1
ATOM 3063 N N . GLY A 1 386 ? 28.792 12.106 -24.187 1.00 86.12 386 GLY A N 1
ATOM 3064 C CA . GLY A 1 386 ? 30.113 12.364 -23.603 1.00 86.12 386 GLY A CA 1
ATOM 3065 C C . GLY A 1 386 ? 30.616 13.798 -23.827 1.00 86.12 386 GLY A C 1
ATOM 3066 O O . GLY A 1 386 ? 31.277 14.361 -22.951 1.00 86.12 386 GLY A O 1
ATOM 3067 N N . LYS A 1 387 ? 30.278 14.418 -24.967 1.00 88.75 387 LYS A N 1
ATOM 3068 C CA . LYS A 1 387 ? 30.581 15.835 -25.232 1.00 88.75 387 LYS A CA 1
ATOM 3069 C C . LYS A 1 387 ? 29.741 16.768 -24.362 1.00 88.75 387 LYS A C 1
ATOM 3071 O O . LYS A 1 387 ? 30.301 17.712 -23.817 1.00 88.75 387 LYS A O 1
ATOM 3076 N N . GLU A 1 388 ? 28.446 16.503 -24.200 1.00 89.38 388 GLU A N 1
ATOM 3077 C CA . GLU A 1 388 ? 27.554 17.319 -23.359 1.00 89.38 388 GLU A CA 1
ATOM 3078 C C . GLU A 1 388 ? 27.927 17.270 -21.873 1.00 89.38 388 GLU A C 1
ATOM 3080 O O . GLU A 1 388 ? 27.900 18.292 -21.193 1.00 89.38 388 GLU A O 1
ATOM 3085 N N . LEU A 1 389 ? 28.350 16.106 -21.375 1.00 85.50 389 LEU A N 1
ATOM 3086 C CA . LEU A 1 389 ? 28.860 15.945 -20.009 1.00 85.50 389 LEU A CA 1
ATOM 3087 C C . LEU A 1 389 ? 30.243 16.567 -19.781 1.00 85.50 389 LEU A C 1
ATOM 3089 O O . LEU A 1 389 ? 30.716 16.593 -18.644 1.00 85.50 389 LEU A O 1
ATOM 3093 N N . GLY A 1 390 ? 30.912 17.040 -20.837 1.00 81.62 390 GLY A N 1
ATOM 3094 C CA . GLY A 1 390 ? 32.268 17.579 -20.746 1.00 81.62 390 GLY A CA 1
ATOM 3095 C C . GLY A 1 390 ? 33.314 16.527 -20.365 1.00 81.62 390 GLY A C 1
ATOM 3096 O O . GLY A 1 390 ? 34.311 16.863 -19.736 1.00 81.62 390 GLY A O 1
ATOM 3097 N N . VAL A 1 391 ? 33.072 15.255 -20.709 1.00 80.31 391 VAL A N 1
ATOM 3098 C CA . VAL A 1 391 ? 33.987 14.115 -20.467 1.00 80.31 391 VAL A CA 1
ATOM 3099 C C . VAL A 1 391 ? 34.618 13.625 -21.781 1.00 80.31 391 VAL A C 1
ATOM 3101 O O . VAL A 1 391 ? 35.405 12.687 -21.809 1.00 80.31 391 VAL A O 1
ATOM 3104 N N . ALA A 1 392 ? 34.289 14.260 -22.910 1.00 79.62 392 ALA A N 1
ATOM 3105 C CA . ALA A 1 392 ? 34.889 13.932 -24.201 1.00 79.62 392 ALA A CA 1
ATOM 3106 C C . ALA A 1 392 ? 36.396 14.224 -24.252 1.00 79.62 392 ALA A C 1
ATOM 3108 O O . ALA A 1 392 ? 37.119 13.543 -24.980 1.00 79.62 392 ALA A O 1
ATOM 3109 N N . GLU A 1 393 ? 36.855 15.224 -23.499 1.00 77.56 393 GLU A N 1
ATOM 3110 C CA . GLU A 1 393 ? 38.271 15.543 -23.349 1.00 77.56 393 GLU A CA 1
ATOM 3111 C C . GLU A 1 393 ? 38.758 15.097 -21.965 1.00 77.56 393 GLU A C 1
ATOM 3113 O O . GLU A 1 393 ? 38.039 15.285 -20.979 1.00 77.56 393 GLU A O 1
ATOM 3118 N N . PRO A 1 394 ? 39.959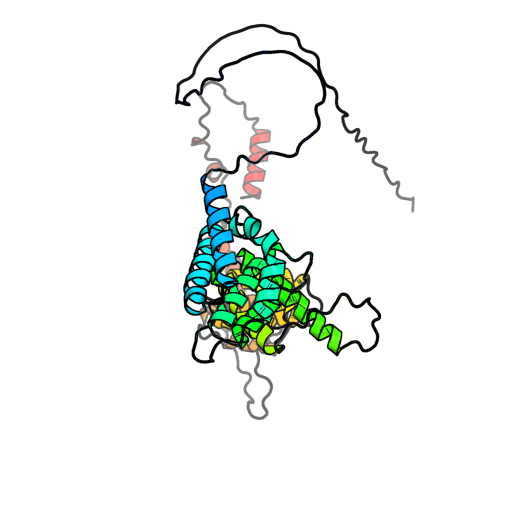 14.499 -21.877 1.00 72.38 394 PRO A N 1
ATOM 3119 C CA . PRO A 1 394 ? 40.528 14.095 -20.599 1.00 72.38 394 PRO A CA 1
ATOM 3120 C C . PRO A 1 394 ? 40.759 15.332 -19.728 1.00 72.38 394 PRO A C 1
ATOM 3122 O O . PRO A 1 394 ? 41.336 16.321 -20.189 1.00 72.38 394 PRO A O 1
ATOM 3125 N N . LYS A 1 395 ? 40.322 15.281 -18.467 1.00 72.75 395 LYS A N 1
ATOM 3126 C CA . LYS A 1 395 ? 40.543 16.389 -17.531 1.00 72.75 395 LYS A CA 1
ATOM 3127 C C . LYS A 1 395 ? 42.002 16.414 -17.113 1.00 72.75 395 LYS A C 1
ATOM 3129 O O . LYS A 1 395 ? 42.585 15.379 -16.790 1.00 72.75 395 LYS A O 1
ATOM 3134 N N . SER A 1 396 ? 42.606 17.598 -17.103 1.00 70.75 396 SER A N 1
ATOM 3135 C CA . SER A 1 396 ? 43.984 17.712 -16.648 1.00 70.75 396 SER A CA 1
ATOM 3136 C C . SER A 1 396 ? 44.062 17.548 -15.129 1.00 70.75 396 SER A C 1
ATOM 3138 O O . SER A 1 396 ? 43.102 17.787 -14.391 1.00 70.75 396 SER A O 1
ATOM 3140 N N . LEU A 1 397 ? 45.241 17.172 -14.634 1.00 67.44 397 LEU A N 1
ATOM 3141 C CA . LEU A 1 397 ? 45.486 17.070 -13.196 1.00 67.44 397 LEU A CA 1
ATOM 3142 C C . LEU A 1 397 ? 45.273 18.393 -12.462 1.00 67.44 397 LEU A C 1
ATOM 3144 O O . LEU A 1 397 ? 44.902 18.371 -11.296 1.00 67.44 397 LEU A O 1
ATOM 3148 N N . GLU A 1 398 ? 45.477 19.520 -13.140 1.00 67.81 398 GLU A N 1
ATOM 3149 C CA . GLU A 1 398 ? 45.286 20.868 -12.598 1.00 67.81 398 GLU A CA 1
ATOM 3150 C C . GLU A 1 398 ? 43.798 21.237 -12.467 1.00 67.81 398 GLU A C 1
ATOM 3152 O O . GLU A 1 398 ? 43.428 22.024 -11.597 1.00 67.81 398 GLU A O 1
ATOM 3157 N N . ASP A 1 399 ? 42.930 20.619 -13.276 1.00 69.88 399 ASP A N 1
ATOM 3158 C CA . ASP A 1 399 ? 41.476 20.808 -13.207 1.00 69.88 399 ASP A CA 1
ATOM 3159 C C . ASP A 1 399 ? 40.846 20.014 -12.050 1.00 69.88 399 ASP A C 1
ATOM 3161 O O . ASP A 1 399 ? 39.818 20.413 -11.496 1.00 69.88 399 ASP A O 1
ATOM 3165 N N . VAL A 1 400 ? 41.467 18.888 -11.671 1.00 71.31 400 VAL A N 1
ATOM 3166 C CA . VAL A 1 400 ? 41.018 18.010 -10.575 1.00 71.31 400 VAL A CA 1
ATOM 3167 C C . VAL A 1 400 ? 41.671 18.400 -9.250 1.00 71.31 400 VAL A C 1
ATOM 3169 O O . VAL A 1 400 ? 40.985 18.605 -8.244 1.00 71.31 400 VAL A O 1
ATOM 3172 N N . TYR A 1 401 ? 42.996 18.546 -9.240 1.00 66.69 401 TYR A N 1
ATOM 3173 C CA . TYR A 1 401 ? 43.734 19.088 -8.111 1.00 66.69 401 TYR A CA 1
ATOM 3174 C C . TYR A 1 401 ? 43.738 20.604 -8.217 1.00 66.69 401 TYR A C 1
ATOM 3176 O O . TYR A 1 401 ? 44.538 21.188 -8.942 1.00 66.69 401 TYR A O 1
ATOM 3184 N N . LYS A 1 402 ? 42.895 21.263 -7.417 1.00 69.81 402 LYS A N 1
ATOM 3185 C CA . LYS A 1 402 ? 43.034 22.700 -7.158 1.00 69.81 402 LYS A CA 1
ATOM 3186 C C . LYS A 1 402 ? 44.308 22.931 -6.341 1.00 69.81 402 LYS A C 1
ATOM 3188 O O . LYS A 1 402 ? 44.245 23.197 -5.146 1.00 69.81 402 LYS A O 1
ATOM 3193 N N . SER A 1 403 ? 45.462 22.834 -6.988 1.00 61.53 403 SER A N 1
ATOM 3194 C CA . SER A 1 403 ? 46.801 23.026 -6.421 1.00 61.53 403 SER A CA 1
ATOM 3195 C C . SER A 1 403 ? 46.944 24.387 -5.725 1.00 61.53 403 SER A C 1
ATOM 3197 O O . SER A 1 403 ? 47.664 24.512 -4.741 1.00 61.53 403 SER A O 1
ATOM 3199 N N . HIS A 1 404 ? 46.170 25.392 -6.149 1.00 58.69 404 HIS A N 1
ATOM 3200 C CA . HIS A 1 404 ? 46.051 26.693 -5.481 1.00 58.69 404 HIS A CA 1
ATOM 3201 C C . HIS A 1 404 ? 45.233 26.694 -4.171 1.00 58.69 404 HIS A C 1
ATOM 3203 O O . HIS A 1 404 ? 45.347 27.639 -3.393 1.00 58.69 404 HIS A O 1
ATOM 3209 N N . LEU A 1 405 ? 44.395 25.681 -3.918 1.00 60.22 405 LEU A N 1
ATOM 3210 C CA . LEU A 1 405 ? 43.693 25.484 -2.639 1.00 60.22 405 LEU A CA 1
ATOM 3211 C C . LEU A 1 405 ? 44.519 24.678 -1.634 1.00 60.22 405 LEU A C 1
ATOM 3213 O O . LEU A 1 405 ? 44.240 24.754 -0.435 1.00 60.22 405 LEU A O 1
ATOM 3217 N N . GLU A 1 406 ? 45.543 23.951 -2.087 1.00 59.81 406 GLU A N 1
ATOM 3218 C CA . GLU A 1 406 ? 46.561 23.372 -1.211 1.00 59.81 406 GLU A CA 1
ATOM 3219 C C . GLU A 1 406 ? 47.484 24.484 -0.692 1.00 59.81 406 GLU A C 1
ATOM 3221 O O . GLU A 1 406 ? 48.669 24.580 -1.011 1.00 59.81 406 GLU A O 1
ATOM 3226 N N . ASN A 1 407 ? 46.925 25.360 0.147 1.00 53.03 407 ASN A N 1
ATOM 3227 C CA . ASN A 1 407 ? 47.692 26.262 0.990 1.00 53.03 407 ASN A CA 1
ATOM 3228 C C . ASN A 1 407 ? 48.519 25.408 1.955 1.00 53.03 407 ASN A C 1
ATOM 3230 O O . ASN A 1 407 ? 48.104 25.107 3.076 1.00 53.03 407 ASN A O 1
ATOM 3234 N N . THR A 1 408 ? 49.723 25.042 1.524 1.00 56.56 408 THR A N 1
ATOM 3235 C CA . THR A 1 408 ? 50.796 24.660 2.433 1.00 56.56 408 THR A CA 1
ATOM 3236 C C . THR A 1 408 ? 50.958 25.826 3.405 1.00 56.56 408 THR A C 1
ATOM 3238 O O . THR A 1 408 ? 51.502 26.871 3.046 1.00 56.56 408 THR A O 1
ATOM 3241 N N . ARG A 1 409 ? 50.440 25.689 4.636 1.00 54.19 409 ARG A N 1
ATOM 3242 C CA . ARG A 1 409 ? 50.796 26.574 5.755 1.00 54.19 409 ARG A CA 1
ATOM 3243 C C . ARG A 1 409 ? 52.319 26.697 5.722 1.00 54.19 409 ARG A C 1
ATOM 3245 O O . ARG A 1 409 ? 52.992 25.677 5.846 1.00 54.19 409 ARG A O 1
ATOM 3252 N N . GLY A 1 410 ? 52.825 27.909 5.478 1.00 54.44 410 GLY A N 1
ATOM 3253 C CA . GLY A 1 410 ? 54.207 28.207 5.073 1.00 54.44 410 GLY A CA 1
ATOM 3254 C C . GLY A 1 410 ? 55.293 27.867 6.099 1.00 54.44 410 GLY A C 1
ATOM 3255 O O . GLY A 1 410 ? 56.026 28.745 6.536 1.00 54.44 410 GLY A O 1
ATOM 3256 N N . GLY A 1 411 ? 55.400 26.599 6.485 1.00 55.44 411 GLY A N 1
ATOM 3257 C CA . GLY A 1 411 ? 56.354 26.092 7.467 1.00 55.44 411 GLY A CA 1
ATOM 3258 C C . GLY A 1 411 ? 56.641 24.590 7.378 1.00 55.44 411 GLY A C 1
ATOM 3259 O O . GLY A 1 411 ? 57.614 24.148 7.977 1.00 55.44 411 GLY A O 1
ATOM 3260 N N . LEU A 1 412 ? 55.871 23.801 6.618 1.00 54.41 412 LEU A N 1
ATOM 3261 C CA . LEU A 1 412 ? 56.221 22.411 6.307 1.00 54.41 412 LEU A CA 1
ATOM 3262 C C . LEU A 1 412 ? 56.144 22.192 4.798 1.00 54.41 412 LEU A C 1
ATOM 3264 O O . LEU A 1 412 ? 55.092 21.847 4.271 1.00 54.41 412 LEU A O 1
ATOM 3268 N N . SER A 1 413 ? 57.262 22.383 4.095 1.00 50.28 413 SER A N 1
ATOM 3269 C CA . SER A 1 413 ? 57.388 21.855 2.739 1.00 50.28 413 SER A CA 1
ATOM 3270 C C . SER A 1 413 ? 57.360 20.329 2.833 1.00 50.28 413 SER A C 1
ATOM 3272 O O . SER A 1 413 ? 58.362 19.698 3.183 1.00 50.28 413 SER A O 1
ATOM 3274 N N . ALA A 1 414 ? 56.207 19.723 2.562 1.00 55.25 414 ALA A N 1
ATOM 3275 C CA . ALA A 1 414 ? 56.163 18.307 2.258 1.00 55.25 414 ALA A CA 1
ATOM 3276 C C . ALA A 1 414 ? 57.000 18.113 0.988 1.00 55.25 414 ALA A C 1
ATOM 3278 O O . ALA A 1 414 ? 56.645 18.613 -0.077 1.00 55.25 414 ALA A O 1
ATOM 3279 N N . ASN A 1 415 ? 58.139 17.430 1.110 1.00 56.75 415 ASN A N 1
ATOM 3280 C CA . ASN A 1 415 ? 58.830 16.857 -0.038 1.00 56.75 415 ASN A CA 1
ATOM 3281 C C . ASN A 1 415 ? 57.883 15.818 -0.644 1.00 56.75 415 ASN A C 1
ATOM 3283 O O . ASN A 1 415 ? 57.924 14.643 -0.278 1.00 56.75 415 ASN A O 1
ATOM 3287 N N . VAL A 1 416 ? 56.977 16.265 -1.513 1.00 57.72 416 VAL A N 1
ATOM 3288 C CA . VAL A 1 416 ? 56.162 15.372 -2.326 1.00 57.72 416 VAL A CA 1
ATOM 3289 C C . VAL A 1 416 ? 57.140 14.659 -3.250 1.00 57.72 416 VAL A C 1
ATOM 3291 O O . VAL A 1 416 ? 57.744 15.264 -4.134 1.00 57.72 416 VAL A O 1
ATOM 3294 N N . ASP A 1 417 ? 57.365 13.378 -2.974 1.00 62.59 417 ASP A N 1
ATOM 3295 C CA . ASP A 1 417 ? 58.190 12.498 -3.791 1.00 62.59 417 ASP A CA 1
ATOM 3296 C C . ASP A 1 417 ? 57.622 12.486 -5.219 1.00 62.59 417 ASP A C 1
ATOM 3298 O O . ASP A 1 417 ? 56.542 11.945 -5.473 1.00 62.59 417 ASP A O 1
ATOM 3302 N N . SER A 1 418 ? 58.332 13.145 -6.140 1.00 68.94 418 SER A N 1
ATOM 3303 C CA . SER A 1 418 ? 57.888 13.414 -7.513 1.00 68.94 418 SER A CA 1
ATOM 3304 C C . SER A 1 418 ? 57.474 12.139 -8.257 1.00 68.94 418 SER A C 1
ATOM 3306 O O . SER A 1 418 ? 56.529 12.169 -9.045 1.00 68.94 418 SER A O 1
ATOM 3308 N N . ALA A 1 419 ? 58.102 10.996 -7.955 1.00 70.38 419 ALA A N 1
ATOM 3309 C CA . ALA A 1 419 ? 57.754 9.714 -8.563 1.00 70.38 419 ALA A CA 1
ATOM 3310 C C . ALA A 1 419 ? 56.382 9.194 -8.097 1.00 70.38 419 ALA A C 1
ATOM 3312 O O . ALA A 1 419 ? 55.596 8.693 -8.903 1.00 70.38 419 ALA A O 1
ATOM 3313 N N . ARG A 1 420 ? 56.063 9.349 -6.807 1.00 69.81 420 ARG A N 1
ATOM 3314 C CA . ARG A 1 420 ? 54.763 8.957 -6.240 1.00 69.81 420 ARG A CA 1
ATOM 3315 C C . ARG A 1 420 ? 53.651 9.929 -6.624 1.00 69.81 420 ARG A C 1
ATOM 3317 O O . ARG A 1 420 ? 52.547 9.480 -6.914 1.00 69.81 420 ARG A O 1
ATOM 3324 N N . GLY A 1 421 ? 53.953 11.227 -6.688 1.00 69.94 421 GLY A N 1
ATOM 3325 C CA . GLY A 1 421 ? 53.022 12.244 -7.183 1.00 69.94 421 GLY A CA 1
ATOM 3326 C C . GLY A 1 421 ? 52.645 12.032 -8.653 1.00 69.94 421 GLY A C 1
ATOM 3327 O O . GLY A 1 421 ? 51.474 12.133 -9.003 1.00 69.94 421 GLY A O 1
ATOM 3328 N N . ASN A 1 422 ? 53.605 11.649 -9.502 1.00 74.56 422 ASN A N 1
ATOM 3329 C CA . ASN A 1 422 ? 53.343 11.370 -10.917 1.00 74.56 422 ASN A CA 1
ATOM 3330 C C . ASN A 1 422 ? 52.484 10.102 -11.110 1.00 74.56 422 ASN A C 1
ATOM 3332 O O . ASN A 1 422 ? 51.519 10.117 -11.869 1.00 74.56 422 ASN A O 1
ATOM 3336 N N . LEU A 1 423 ? 52.749 9.033 -10.345 1.00 76.69 423 LEU A N 1
ATOM 3337 C CA . LEU A 1 423 ? 51.900 7.831 -10.338 1.00 76.69 423 LEU A CA 1
ATOM 3338 C C . LEU A 1 423 ? 50.466 8.130 -9.875 1.00 76.69 423 LEU A C 1
ATOM 3340 O O . LEU A 1 423 ? 49.509 7.713 -10.529 1.00 76.69 423 LEU A O 1
ATOM 3344 N N . ALA A 1 424 ? 50.304 8.883 -8.784 1.00 71.62 424 ALA A N 1
ATOM 3345 C CA . ALA A 1 424 ? 48.989 9.336 -8.333 1.00 71.62 424 ALA A CA 1
ATOM 3346 C C . ALA A 1 424 ? 48.281 10.161 -9.420 1.00 71.62 424 ALA A C 1
ATOM 3348 O O . ALA A 1 424 ? 47.102 9.940 -9.686 1.00 71.62 424 ALA A O 1
ATOM 3349 N N . GLY A 1 425 ? 49.022 11.024 -10.120 1.00 69.94 425 GLY A N 1
ATOM 3350 C CA . GLY A 1 425 ? 48.496 11.790 -11.241 1.00 69.94 425 GLY A CA 1
ATOM 3351 C C . GLY A 1 425 ? 48.008 10.920 -12.405 1.00 69.94 425 GLY A C 1
ATOM 3352 O O . GLY A 1 425 ? 46.932 11.151 -12.950 1.00 69.94 425 GLY A O 1
ATOM 3353 N N . THR A 1 426 ? 48.730 9.853 -12.750 1.00 75.06 426 THR A N 1
ATOM 3354 C CA . THR A 1 426 ? 48.255 8.917 -13.781 1.00 75.06 426 THR A CA 1
ATOM 3355 C C . THR A 1 426 ? 46.991 8.162 -13.375 1.00 75.06 426 THR A C 1
ATOM 3357 O O . THR A 1 426 ? 46.128 7.954 -14.222 1.00 75.06 426 THR A O 1
ATOM 3360 N N . PHE A 1 427 ? 46.837 7.794 -12.097 1.00 74.88 427 PHE A N 1
ATOM 3361 C CA . PHE A 1 427 ? 45.603 7.162 -11.620 1.00 74.88 427 PHE A CA 1
ATOM 3362 C C . PHE A 1 427 ? 44.425 8.132 -11.647 1.00 74.88 427 PHE A C 1
ATOM 3364 O O . PHE A 1 427 ? 43.350 7.761 -12.104 1.00 74.88 427 PHE A O 1
ATOM 3371 N N . VAL A 1 428 ? 44.623 9.380 -11.223 1.00 68.56 428 VAL A N 1
ATOM 3372 C CA . VAL A 1 428 ? 43.556 10.388 -11.251 1.00 68.56 428 VAL A CA 1
ATOM 3373 C C . VAL A 1 428 ? 43.090 10.673 -12.677 1.00 68.56 428 VAL A C 1
ATOM 3375 O O . VAL A 1 428 ? 41.890 10.678 -12.909 1.00 68.56 428 VAL A O 1
ATOM 3378 N N . ASN A 1 429 ? 44.005 10.793 -13.640 1.00 69.25 429 ASN A N 1
ATOM 3379 C CA . ASN A 1 429 ? 43.652 10.952 -15.057 1.00 69.25 429 ASN A CA 1
ATOM 3380 C C . ASN A 1 429 ? 42.989 9.701 -15.675 1.00 69.25 429 ASN A C 1
ATOM 3382 O O . ASN A 1 429 ? 42.367 9.781 -16.724 1.00 69.25 429 ASN A O 1
ATOM 3386 N N . ALA A 1 430 ? 43.158 8.520 -15.076 1.00 74.12 430 ALA A N 1
ATOM 3387 C CA . ALA A 1 430 ? 42.507 7.298 -15.549 1.00 74.12 430 ALA A CA 1
ATOM 3388 C C . ALA A 1 430 ? 41.092 7.111 -14.971 1.00 74.12 430 ALA A C 1
ATOM 3390 O O . ALA A 1 430 ? 40.286 6.396 -15.564 1.00 74.12 430 ALA A O 1
ATOM 3391 N N . PHE A 1 431 ? 40.801 7.708 -13.810 1.00 70.12 431 PHE A N 1
ATOM 3392 C CA . PHE A 1 431 ? 39.513 7.590 -13.117 1.00 70.12 431 PHE A CA 1
ATOM 3393 C C . PHE A 1 431 ? 38.565 8.778 -13.344 1.00 70.12 431 PHE A C 1
ATOM 3395 O O . PHE A 1 431 ? 37.381 8.658 -13.021 1.00 70.12 431 PHE A O 1
ATOM 3402 N N . VAL A 1 432 ? 39.069 9.904 -13.858 1.00 61.56 432 VAL A N 1
ATOM 3403 C CA . VAL A 1 432 ? 38.334 11.159 -14.104 1.00 61.56 432 VAL A CA 1
ATOM 3404 C C . VAL A 1 432 ? 38.325 11.473 -15.589 1.00 61.56 432 VAL A C 1
ATOM 3406 O O . VAL A 1 432 ? 37.256 11.922 -16.065 1.00 61.56 432 VAL A O 1
#

Radius of gyration: 35.22 Å; Cα contacts (8 Å, |Δi|>4): 310; chains: 1; bounding box: 90×63×106 Å

InterPro domains:
  IPR040892 RPN1, N-terminal [PF17781] (74-406)

Foldseek 3Di:
DDDDDDDDDDDDDDDDDDDDDDDDDDDDDDDDDDDDDDDDDDDDDDDDDDDDDDDDDPDPPPCDPVLVVLLVLLVVLLVVLVDPDPVCLQVSLVVLLVQQQVQLVDPPDDRSSLVSCLVVLVVLVVSLVPDDLDLSSLSSLCSNLLSVLVVCVVPPLSNQQSLVVSVVSDDPPDDRPQQPSSHDSSLLSNLVSLLVVLVCVVVVVVDPDDDDDDPPPPPRDDDLVVSVVSLLSSLLVCLVVVNLVSNQVSCVSSVNNLCVLVRDDPVRLVVNLVNLVVCLVVDDPPVSVVSLVSNLSNCVVVVVLLVSLVSCVVNVPLVSNLVSLVVPPDPVVNLVSLLVQLVSVPDPVSNFDDDDVPDPDRPDDPPSSVCSNPVVCVVVVVCVVCVVVVNNDQDAPCNVDVVVVPPPVPPDDDPPPVVVVVVVRVVVSVVD

Mean predicted aligned error: 16.24 Å

Nearest PDB structures (foldseek):
  8amz-assembly1_Z  TM=7.977E-01  e=2.522E-17  Spinacia oleracea
  9e8g-assembly1_f  TM=7.473E-01  e=5.343E-18  Homo sapiens
  9e8j-assembly1_f  TM=7.631E-01  e=1.050E-16  Homo sapiens
  9e8i-assembly1_f  TM=7.879E-01  e=2.254E-14  Homo sapiens
  8usd-assembly1_f  TM=7.597E-01  e=7.492E-08  Homo sapiens

Organism: NCBI:txid765257

Secondary structure (DSSP, 8-state):
-PPPPP----------------------------------------------------------HHHHHHHHHHHHHHHHHHSS-GGGHHHHHHHHHHHHHHHHT-TTS--HHHHHHGGGHHHHHHHHHHS-S-HHHHHHHHHHHHHHTT-TTTSTTHHHHHHHHHHHHS-TTSPPPPGGGG-HHHHHHHHHHHHHHHHHHHHHHH-S-------------S-HHHHHHHHHHHHHHHHHTT-HHHHHHHHHHTT-GGGHHHH--TTTHHHHHHHHHHHGGGSPTTHHHHHHHHHHHHHHHTT-HHHHHHHHHHHT-HHHHHHHHHH--SHHHHHHHHHHHHHHT--GGGGSPP--TT--------HHHHHHHTTTTHHHHHHHHHHHTT-SSPPPHHHHS-TTT----TT------HHHHHHHHHHHHHH-

Solvent-accessible surface area (backbone atoms only — not comparable to full-atom values): 26662 Å² total; per-residue (Å²): 136,85,83,83,84,82,83,84,82,84,82,86,82,83,82,86,78,87,82,83,89,86,89,84,90,83,89,79,89,83,90,87,86,90,84,86,91,81,87,88,82,88,83,84,86,81,89,82,89,81,95,80,82,91,71,91,71,81,79,81,71,80,72,48,73,66,54,54,50,52,45,52,54,52,51,54,40,56,54,50,64,70,47,90,56,69,88,53,36,57,63,39,50,54,50,51,51,48,55,44,37,69,49,40,72,50,93,83,57,85,34,66,63,56,67,62,44,55,84,49,45,70,57,52,51,58,52,58,70,73,54,68,97,36,65,63,47,18,55,49,23,46,52,50,12,65,52,22,71,82,46,44,94,82,41,73,52,37,30,51,30,26,41,40,48,18,55,72,49,47,60,97,86,60,80,73,77,59,69,61,73,59,27,71,68,55,40,51,53,39,43,54,42,49,30,53,52,45,48,53,54,55,53,60,74,74,48,99,78,74,96,66,84,82,65,82,76,68,82,60,62,76,56,74,65,55,51,52,53,51,48,51,55,49,27,49,46,26,52,76,68,76,34,42,66,65,24,51,53,47,28,51,53,62,75,46,53,68,60,49,56,81,68,56,49,94,84,46,42,67,58,44,43,55,50,49,64,62,48,36,82,76,43,60,85,70,56,27,58,54,50,46,52,39,43,27,52,40,25,52,77,73,67,36,55,70,62,21,40,52,42,25,59,72,68,66,40,53,65,55,41,30,49,55,57,65,69,47,86,45,72,70,58,38,42,54,48,28,42,54,38,33,72,69,64,58,64,71,73,48,63,49,77,76,91,52,100,84,58,99,56,84,80,75,65,56,68,74,47,49,41,34,40,68,49,74,56,49,73,57,52,55,54,49,51,32,48,75,71,63,59,67,55,84,56,52,68,67,78,73,43,56,64,86,73,62,69,65,66,95,82,61,86,73,81,70,55,63,72,59,53,50,53,52,46,53,52,50,57,71,78,95